Protein AF-0000000080313116 (afdb_homodimer)

Radius of gyration: 32.42 Å; Cα contacts (8 Å, |Δi|>4): 427; chains: 2; bounding box: 42×108×64 Å

Foldseek 3Di:
DFDFFDLPDDLVVVVVFLVLLLVVQCVDPLRVVVNVLSVCLVVLSVVLVVLVVVLVVLQVVLVVLQVVLLVLLLVLLVVLLVLCVVPDPCPDPVNCLQDVDPSVVRSPDDLVVSLVSLVVVLPDDPDPSCVVSNVSNVVSSVSNVVSVVSNVVSVVSVVVSSVSSRVSSVVVRVSLVVSLVVVCVSCVVVVHDPCVSVSSGDDDPPDPPVVPPPPPDPDPDD/DFDFFDLPDDLVVVVVFLVLLLVVQCVDPLRVVVNVLSVCLVVLSVVLVVLVVVLVVLQVVLVVLQVVLLVLLLVLLVVLLVQCVVPDPCPDPVNCLQDVDPSVVRSPDDLVVSLVSLVVVLVDDPDPSCVVSNVSNVVSSVSNVVSVVSNVVSVVSVVVSSVSSRVSSVVVRVSLVVSLVVVCVSCVVVVHDPCVSVSSGDDDPPDPPVVPPPPPDPDPDD

Sequence (444 aa):
MPRKLRAQETLDTIEDEILFTRAALEADPDAADLLPMTDSWLALVDATRATDRTARIAGTSASALRIVANGRLDDACTRFGRTLAIDTPTTSPRWRRFFGSAISSWIEQRLVAQVAAVRAWLAITDEPVLEAHRAPLAQWSEAAQVALDRTAASAQTRGAAQIARESLAEDLTRERDGVYAALLQRAGERSLARDWAARFFRVERRRGDPDAEPEGPPSPASMPRKLRAQETLDTIEDEILFTRAALEADPDAADLLPMTDSWLALVDATRATDRTARIAGTSASALRIVANGRLDDACTRFGRTLAIDTPTTSPRWRRFFGSAISSWIEQRLVAQVAAVRAWLAITDEPVLEAHRAPLAQWSEAAQVALDRTAASAQTRGAAQIARESLAEDLTRERDGVYAALLQRAGERSLARDWAARFFRVERRRGDPDAEPEGPPSPAS

Nearest PDB structures (foldseek):
  5nnv-assembly2_B  TM=3.414E-01  e=4.365E-01  Bacillus subtilis subsp. subtilis str. 168
  8i4v-assembly1_A  TM=2.903E-01  e=1.844E+00  Saccharomyces cerevisiae S288C
  7sqc-assembly1_1W  TM=3.656E-01  e=8.204E+00  Chlamydomonas reinhardtii
  2b5u-assembly2_C  TM=3.624E-01  e=1.650E+00  Escherichia coli
  8i4v-assembly1_A  TM=2.902E-01  e=1.489E+00  Saccharomyces cerevisiae S288C

Structure (mmCIF, N/CA/C/O backbone):
data_AF-0000000080313116-model_v1
#
loop_
_entity.id
_entity.type
_entity.pdbx_description
1 polymer 'Uncharacterized protein'
#
loop_
_atom_site.group_PDB
_atom_site.id
_atom_site.type_symbol
_atom_site.label_atom_id
_atom_site.label_alt_id
_atom_site.label_comp_id
_atom_site.label_asym_id
_atom_site.label_entity_id
_atom_site.label_seq_id
_atom_site.pdbx_PDB_ins_code
_atom_site.Cartn_x
_atom_site.Cartn_y
_atom_site.Cartn_z
_atom_site.occupancy
_atom_site.B_iso_or_equiv
_atom_site.auth_seq_id
_atom_site.auth_comp_id
_atom_site.auth_asym_id
_atom_site.auth_atom_id
_atom_site.pdbx_PDB_model_num
ATOM 1 N N . MET A 1 1 ? 2.336 11.797 24.891 1 87.62 1 MET A N 1
ATOM 2 C CA . MET A 1 1 ? 3.238 10.984 24.078 1 87.62 1 MET A CA 1
ATOM 3 C C . MET A 1 1 ? 2.578 10.586 22.766 1 87.62 1 MET A C 1
ATOM 5 O O . MET A 1 1 ? 1.364 10.383 22.703 1 87.62 1 MET A O 1
ATOM 9 N N . PRO A 1 2 ? 3.467 10.523 21.75 1 92.62 2 PRO A N 1
ATOM 10 C CA . PRO A 1 2 ? 2.891 10.102 20.469 1 92.62 2 PRO A CA 1
ATOM 11 C C . PRO A 1 2 ? 2.439 8.648 20.469 1 92.62 2 PRO A C 1
ATOM 13 O O . PRO A 1 2 ? 2.959 7.836 21.25 1 92.62 2 PRO A O 1
ATOM 16 N N . ARG A 1 3 ? 1.577 8.352 19.641 1 92.88 3 ARG A N 1
ATOM 17 C CA . ARG A 1 3 ? 1.118 6.973 19.547 1 92.88 3 ARG A CA 1
ATOM 18 C C . ARG A 1 3 ? 2.217 6.07 19 1 92.88 3 ARG A C 1
ATOM 20 O O . ARG A 1 3 ? 2.986 6.477 18.125 1 92.88 3 ARG A O 1
ATOM 27 N N . LYS A 1 4 ? 2.186 4.902 19.469 1 95.12 4 LYS A N 1
ATOM 28 C CA . LYS A 1 4 ? 3.15 3.914 19 1 95.12 4 LYS A CA 1
ATOM 29 C C . LYS A 1 4 ? 2.752 3.369 17.625 1 95.12 4 LYS A C 1
ATOM 31 O O . LYS A 1 4 ? 1.572 3.117 17.375 1 95.12 4 LYS A O 1
ATOM 36 N N . LEU A 1 5 ? 3.777 3.217 16.844 1 97.06 5 LEU A N 1
ATOM 37 C CA . LEU A 1 5 ? 3.543 2.586 15.547 1 97.06 5 LEU A CA 1
ATOM 38 C C . LEU A 1 5 ? 3.543 1.067 15.672 1 97.06 5 LEU A C 1
ATOM 40 O O . LEU A 1 5 ? 4.258 0.509 16.5 1 97.06 5 LEU A O 1
ATOM 44 N N . ARG A 1 6 ? 2.725 0.453 14.922 1 96.38 6 ARG A N 1
ATOM 45 C CA . ARG A 1 6 ? 2.613 -1.001 14.953 1 96.38 6 ARG A CA 1
ATOM 46 C C . ARG A 1 6 ? 2.992 -1.612 13.609 1 96.38 6 ARG A C 1
ATOM 48 O O . ARG A 1 6 ? 2.676 -1.054 12.555 1 96.38 6 ARG A O 1
ATOM 55 N N . ALA A 1 7 ? 3.475 -2.828 13.703 1 96.5 7 ALA A N 1
ATOM 56 C CA . ALA A 1 7 ? 3.967 -3.521 12.516 1 96.5 7 ALA A CA 1
ATOM 57 C C . ALA A 1 7 ? 2.82 -3.883 11.578 1 96.5 7 ALA A C 1
ATOM 59 O O . ALA A 1 7 ? 3.031 -4.09 10.375 1 96.5 7 ALA A O 1
ATOM 60 N N . GLN A 1 8 ? 1.633 -3.98 12.047 1 94.5 8 GLN A N 1
ATOM 61 C CA . GLN A 1 8 ? 0.48 -4.418 11.266 1 94.5 8 GLN A CA 1
ATOM 62 C C . GLN A 1 8 ? -0.12 -3.258 10.477 1 94.5 8 GLN A C 1
ATOM 64 O O . GLN A 1 8 ? -0.943 -3.469 9.586 1 94.5 8 GLN A O 1
ATOM 69 N N . GLU A 1 9 ? 0.264 -2.092 10.859 1 94.31 9 GLU A N 1
ATOM 70 C CA . GLU A 1 9 ? -0.215 -0.949 10.094 1 94.31 9 GLU A CA 1
ATOM 71 C C . GLU A 1 9 ? 0.359 -0.957 8.68 1 94.31 9 GLU A C 1
ATOM 73 O O . GLU A 1 9 ? 1.438 -1.506 8.445 1 94.31 9 GLU A O 1
ATOM 78 N N . THR A 1 10 ? -0.436 -0.376 7.789 1 94.94 10 THR A N 1
ATOM 79 C CA . THR A 1 10 ? 0.112 -0.282 6.441 1 94.94 10 THR A CA 1
ATOM 80 C C . THR A 1 10 ? 1.322 0.648 6.414 1 94.94 10 THR A C 1
ATOM 82 O O . THR A 1 10 ? 1.41 1.585 7.211 1 94.94 10 THR A O 1
ATOM 85 N N . LEU A 1 11 ? 2.164 0.406 5.508 1 96.88 11 LEU A N 1
ATOM 86 C CA . LEU A 1 11 ? 3.342 1.26 5.391 1 96.88 11 LEU A CA 1
ATOM 87 C C . LEU A 1 11 ? 2.949 2.678 4.992 1 96.88 11 LEU A C 1
ATOM 89 O O . LEU A 1 11 ? 3.629 3.641 5.352 1 96.88 11 LEU A O 1
ATOM 93 N N . ASP A 1 12 ? 1.826 2.832 4.312 1 95.38 12 ASP A N 1
ATOM 94 C CA . ASP A 1 12 ? 1.305 4.152 3.979 1 95.38 12 ASP A CA 1
ATOM 95 C C . ASP A 1 12 ? 0.901 4.918 5.238 1 95.38 12 ASP A C 1
ATOM 97 O O . ASP A 1 12 ? 1.179 6.113 5.359 1 95.38 12 ASP A O 1
ATOM 101 N N . THR A 1 13 ? 0.307 4.191 6.148 1 95.06 13 THR A N 1
ATOM 102 C CA . THR A 1 13 ? -0.097 4.805 7.41 1 95.06 13 THR A CA 1
ATOM 103 C C . THR A 1 13 ? 1.123 5.27 8.203 1 95.06 13 THR A C 1
ATOM 105 O O . THR A 1 13 ? 1.138 6.379 8.734 1 95.06 13 THR A O 1
ATOM 108 N N . ILE A 1 14 ? 2.072 4.465 8.211 1 97.75 14 ILE A N 1
ATOM 109 C CA . ILE A 1 14 ? 3.299 4.793 8.93 1 97.75 14 ILE A CA 1
ATOM 110 C C . ILE A 1 14 ? 3.979 5.992 8.273 1 97.75 14 ILE A C 1
ATOM 112 O O . ILE A 1 14 ? 4.414 6.918 8.961 1 97.75 14 ILE A O 1
ATOM 116 N N . GLU A 1 15 ? 4.012 5.98 6.992 1 97.88 15 GLU A N 1
ATOM 117 C CA . GLU A 1 15 ? 4.613 7.082 6.25 1 97.88 15 GLU A CA 1
ATOM 118 C C . GLU A 1 15 ? 3.879 8.391 6.512 1 97.88 15 GLU A C 1
ATOM 120 O O . GLU A 1 15 ? 4.508 9.438 6.711 1 97.88 15 GLU A O 1
ATOM 125 N N . ASP A 1 16 ? 2.607 8.336 6.559 1 96.94 16 ASP A N 1
ATOM 126 C CA . ASP A 1 16 ? 1.808 9.523 6.832 1 96.94 16 ASP A CA 1
ATOM 127 C C . ASP A 1 16 ? 2.123 10.094 8.211 1 96.94 16 ASP A C 1
ATOM 129 O O . ASP A 1 16 ? 2.18 11.312 8.391 1 96.94 16 ASP A O 1
ATOM 133 N N . GLU A 1 17 ? 2.322 9.211 9.133 1 97.31 17 GLU A N 1
ATOM 134 C CA . GLU A 1 17 ? 2.635 9.641 10.5 1 97.31 17 GLU A CA 1
ATOM 135 C C . GLU A 1 17 ? 3.945 10.422 10.547 1 97.31 17 GLU A C 1
ATOM 137 O O . GLU A 1 17 ? 4.02 11.484 11.156 1 97.31 17 GLU A O 1
ATOM 142 N N . ILE A 1 18 ? 4.871 9.898 9.883 1 98.19 18 ILE A N 1
ATOM 143 C CA . ILE A 1 18 ? 6.188 10.523 10.016 1 98.19 18 ILE A CA 1
ATOM 144 C C . ILE A 1 18 ? 6.254 11.766 9.133 1 98.19 18 ILE A C 1
ATOM 146 O O . ILE A 1 18 ? 6.914 12.75 9.484 1 98.19 18 ILE A O 1
ATOM 150 N N . LEU A 1 19 ? 5.547 11.75 7.992 1 98.06 19 LEU A N 1
ATOM 151 C CA . LEU A 1 19 ? 5.484 12.922 7.133 1 98.06 19 LEU A CA 1
ATOM 152 C C . LEU A 1 19 ? 4.77 14.07 7.836 1 98.06 19 LEU A C 1
ATOM 154 O O . LEU A 1 19 ? 5.148 15.234 7.68 1 98.06 19 LEU A O 1
ATOM 158 N N . PHE A 1 20 ? 3.758 13.695 8.57 1 98.38 20 PHE A N 1
ATOM 159 C CA . PHE A 1 20 ? 3.059 14.703 9.352 1 98.38 20 PHE A CA 1
ATOM 160 C C . PHE A 1 20 ? 4.02 15.406 10.305 1 98.38 20 PHE A C 1
ATOM 162 O O . P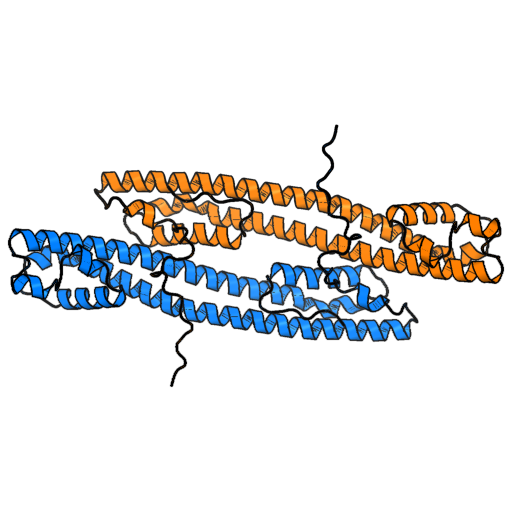HE A 1 20 ? 4.086 16.641 10.336 1 98.38 20 PHE A O 1
ATOM 169 N N . THR A 1 21 ? 4.723 14.617 11.039 1 98.75 21 THR A N 1
ATOM 170 C CA . THR A 1 21 ? 5.656 15.172 12.008 1 98.75 21 THR A CA 1
ATOM 171 C C . THR A 1 21 ? 6.691 16.062 11.32 1 98.75 21 THR A C 1
ATOM 173 O O . THR A 1 21 ? 6.953 17.172 11.773 1 98.75 21 THR A O 1
ATOM 176 N N . ARG A 1 22 ? 7.223 15.602 10.266 1 98.56 22 ARG A N 1
ATOM 177 C CA . ARG A 1 22 ? 8.234 16.359 9.539 1 98.56 22 ARG A CA 1
ATOM 178 C C . ARG A 1 22 ? 7.68 17.688 9.047 1 98.56 22 ARG A C 1
ATOM 180 O O . ARG A 1 22 ? 8.312 18.734 9.211 1 98.56 22 ARG A O 1
ATOM 187 N N . ALA A 1 23 ? 6.52 17.625 8.492 1 98.06 23 ALA A N 1
ATOM 188 C CA . ALA A 1 23 ? 5.883 18.828 7.969 1 98.06 23 ALA A CA 1
ATOM 189 C C . ALA A 1 23 ? 5.586 19.812 9.094 1 98.06 23 ALA A C 1
ATOM 191 O O . ALA A 1 23 ? 5.758 21.031 8.922 1 98.06 23 ALA A O 1
ATOM 192 N N . ALA A 1 24 ? 5.156 19.281 10.195 1 98.56 24 ALA A N 1
ATOM 193 C CA . ALA A 1 24 ? 4.852 20.141 11.344 1 98.56 24 ALA A CA 1
ATOM 194 C C . ALA A 1 24 ? 6.113 20.812 11.867 1 98.56 24 ALA A C 1
ATOM 196 O O . ALA A 1 24 ? 6.094 22.016 12.188 1 98.56 24 ALA A O 1
ATOM 197 N N . LEU A 1 25 ? 7.141 20.062 11.922 1 98.69 25 LEU A N 1
ATOM 198 C CA . LEU A 1 25 ? 8.406 20.625 12.367 1 98.69 25 LEU A CA 1
ATOM 199 C C . LEU A 1 25 ? 8.867 21.75 11.438 1 98.69 25 LEU A C 1
ATOM 201 O O . LEU A 1 25 ? 9.32 22.797 11.891 1 98.69 25 LEU A O 1
ATOM 205 N N . GLU A 1 26 ? 8.703 21.562 10.219 1 97.5 26 GLU A N 1
ATOM 206 C CA . GLU A 1 26 ? 9.109 22.547 9.219 1 97.5 26 GLU A CA 1
ATOM 207 C C . GLU A 1 26 ? 8.281 23.812 9.32 1 97.5 26 GLU A C 1
ATOM 209 O O . GLU A 1 26 ? 8.781 24.906 9.07 1 97.5 26 GLU A O 1
ATOM 214 N N . ALA A 1 27 ? 7.07 23.656 9.734 1 97 27 ALA A N 1
ATOM 215 C CA . ALA A 1 27 ? 6.098 24.75 9.711 1 97 27 ALA A CA 1
ATOM 216 C C . ALA A 1 27 ? 6.285 25.672 10.914 1 97 27 ALA A C 1
ATOM 218 O O . ALA A 1 27 ? 5.832 26.812 10.898 1 97 27 ALA A O 1
ATOM 219 N N . ASP A 1 28 ? 6.852 25.125 11.969 1 97.81 28 ASP A N 1
ATOM 220 C CA . ASP A 1 28 ? 6.98 25.906 13.195 1 97.81 28 ASP A CA 1
ATOM 221 C C . ASP A 1 28 ? 8.422 26.359 13.414 1 97.81 28 ASP A C 1
ATOM 223 O O . ASP A 1 28 ? 9.305 25.531 13.688 1 97.81 28 ASP A O 1
ATOM 227 N N . PRO A 1 29 ? 8.656 27.625 13.344 1 96.5 29 PRO A N 1
ATOM 228 C CA . PRO A 1 29 ? 10.023 28.125 13.484 1 96.5 29 PRO A CA 1
ATOM 229 C C . PRO A 1 29 ? 10.672 27.719 14.812 1 96.5 29 PRO A C 1
ATOM 231 O O . PRO A 1 29 ? 11.898 27.641 14.906 1 96.5 29 PRO A O 1
ATOM 234 N N . ASP A 1 30 ? 9.914 27.469 15.82 1 97.12 30 ASP A N 1
ATOM 235 C CA . ASP A 1 30 ? 10.461 27.078 17.109 1 97.12 30 ASP A CA 1
ATOM 236 C C . ASP A 1 30 ? 10.906 25.625 17.109 1 97.12 30 ASP A C 1
ATOM 238 O O . ASP A 1 30 ? 11.578 25.156 18.031 1 97.12 30 ASP A O 1
ATOM 242 N N . ALA A 1 31 ? 10.555 24.906 16.016 1 98.19 31 ALA A N 1
ATOM 243 C CA . ALA A 1 31 ? 10.859 23.484 16 1 98.19 31 ALA A CA 1
ATOM 244 C C . ALA A 1 31 ? 11.656 23.094 14.766 1 98.19 31 ALA A C 1
ATOM 246 O O . ALA A 1 31 ? 12.148 21.969 14.656 1 98.19 31 ALA A O 1
ATOM 247 N N . ALA A 1 32 ? 11.867 23.984 13.828 1 97.38 32 ALA A N 1
ATOM 248 C CA . ALA A 1 32 ? 12.438 23.688 12.516 1 97.38 32 ALA A CA 1
ATOM 249 C C . ALA A 1 32 ? 13.844 23.125 12.641 1 97.38 32 ALA A C 1
ATOM 251 O O . ALA A 1 32 ? 14.266 22.297 11.82 1 97.38 32 ALA A O 1
ATOM 252 N N . ASP A 1 33 ? 14.555 23.547 13.672 1 97.44 33 ASP A N 1
ATOM 253 C CA . ASP A 1 33 ? 15.938 23.109 13.844 1 97.44 33 ASP A CA 1
ATOM 254 C C . ASP A 1 33 ? 15.992 21.656 14.305 1 97.44 33 ASP A C 1
ATOM 256 O O . ASP A 1 33 ? 17.062 21.047 14.328 1 97.44 33 ASP A O 1
ATOM 260 N N . LEU A 1 34 ? 14.867 21 14.625 1 98.31 34 LEU A N 1
ATOM 261 C CA . LEU A 1 34 ? 14.812 19.594 15.047 1 98.31 34 LEU A CA 1
ATOM 262 C C . LEU A 1 34 ? 14.547 18.688 13.859 1 98.31 34 LEU A C 1
ATOM 264 O O . LEU A 1 34 ? 14.578 17.453 14 1 98.31 34 LEU A O 1
ATOM 268 N N . LEU A 1 35 ? 14.328 19.219 12.703 1 98.31 35 LEU A N 1
ATOM 269 C CA . LEU A 1 35 ? 13.969 18.484 11.5 1 98.31 35 LEU A CA 1
ATOM 270 C C . LEU A 1 35 ? 15.023 17.422 11.18 1 98.31 35 LEU A C 1
ATOM 272 O O . LEU A 1 35 ? 14.688 16.297 10.797 1 98.31 35 LEU A O 1
ATOM 276 N N . PRO A 1 36 ? 16.328 17.688 11.398 1 98.31 36 PRO A N 1
ATOM 277 C CA . PRO A 1 36 ? 17.344 16.688 11.055 1 98.31 36 PRO A CA 1
ATOM 278 C C . PRO A 1 36 ? 17.219 15.398 11.852 1 98.31 36 PRO A C 1
ATOM 280 O O . PRO A 1 36 ? 17.719 14.352 11.438 1 98.31 36 PRO A O 1
ATOM 283 N N . MET A 1 37 ? 16.516 15.438 12.984 1 98.31 37 MET A N 1
ATOM 284 C CA . MET A 1 37 ? 16.297 14.234 13.781 1 98.31 37 MET A CA 1
ATOM 285 C C . MET A 1 37 ? 15.445 13.227 13.016 1 98.31 37 MET A C 1
ATOM 287 O O . MET A 1 37 ? 15.367 12.055 13.406 1 98.31 37 MET A O 1
ATOM 291 N N . THR A 1 38 ? 14.836 13.648 11.93 1 98.5 38 THR A N 1
ATOM 292 C CA . THR A 1 38 ? 13.898 12.797 11.203 1 98.5 38 THR A CA 1
ATOM 293 C C . THR A 1 38 ? 14.461 12.398 9.844 1 98.5 38 THR A C 1
ATOM 295 O O . THR A 1 38 ? 13.773 11.766 9.039 1 98.5 38 THR A O 1
ATOM 298 N N . ASP A 1 39 ? 15.641 12.68 9.5 1 97.25 39 ASP A N 1
ATOM 299 C CA . ASP A 1 39 ? 16.203 12.602 8.156 1 97.25 39 ASP A CA 1
ATOM 300 C C . ASP A 1 39 ? 16.219 11.156 7.652 1 97.25 39 ASP A C 1
ATOM 302 O O . ASP A 1 39 ? 16.062 10.906 6.457 1 97.25 39 ASP A O 1
ATOM 306 N N . SER A 1 40 ? 16.344 10.203 8.57 1 97.31 40 SER A N 1
ATOM 307 C CA . SER A 1 40 ? 16.5 8.812 8.164 1 97.31 40 SER A CA 1
ATOM 308 C C . SER A 1 40 ? 15.141 8.133 8.008 1 97.31 40 SER A C 1
ATOM 310 O O . SER A 1 40 ? 15.055 7.035 7.457 1 97.31 40 SER A O 1
ATOM 312 N N . TRP A 1 41 ? 14.086 8.781 8.414 1 98.5 41 TRP A N 1
ATOM 313 C CA . TRP A 1 41 ? 12.805 8.117 8.602 1 98.5 41 TRP A CA 1
ATOM 314 C C . TRP A 1 41 ? 12.25 7.617 7.27 1 98.5 41 TRP A C 1
ATOM 316 O O . TRP A 1 41 ? 11.859 6.453 7.148 1 98.5 41 TRP A O 1
ATOM 326 N N . LEU A 1 42 ? 12.297 8.492 6.289 1 97.75 42 LEU A N 1
ATOM 327 C CA . LEU A 1 42 ? 11.695 8.133 5.008 1 97.75 42 LEU A CA 1
ATOM 328 C C . LEU A 1 42 ? 12.477 7.016 4.332 1 97.75 42 LEU A C 1
ATOM 330 O O . LEU A 1 42 ? 11.883 6.121 3.717 1 97.75 42 LEU A O 1
ATOM 334 N N . ALA A 1 43 ? 13.742 7.051 4.496 1 97.81 43 ALA A N 1
ATOM 335 C CA . ALA A 1 43 ? 14.57 6 3.912 1 97.81 43 ALA A CA 1
ATOM 336 C C . ALA A 1 43 ? 14.266 4.645 4.543 1 97.81 43 ALA A C 1
ATOM 338 O O . ALA A 1 43 ? 14.273 3.619 3.861 1 97.81 43 ALA A O 1
ATOM 339 N N . LEU A 1 44 ? 14.031 4.629 5.812 1 98.25 44 LEU A N 1
ATOM 340 C CA . LEU A 1 44 ? 13.688 3.396 6.512 1 98.25 44 LEU A CA 1
ATOM 341 C C . LEU A 1 44 ? 12.375 2.82 5.984 1 98.25 44 LEU A C 1
ATOM 343 O O . LEU A 1 44 ? 12.273 1.613 5.75 1 98.25 44 LEU A O 1
ATOM 347 N N . VAL A 1 45 ? 11.406 3.646 5.734 1 98.38 45 VAL A N 1
ATOM 348 C CA . VAL A 1 45 ? 10.109 3.213 5.223 1 98.38 45 VAL A CA 1
ATOM 349 C C . VAL A 1 45 ? 10.266 2.664 3.807 1 98.38 45 VAL A C 1
ATOM 351 O O . VAL A 1 45 ? 9.734 1.604 3.48 1 98.38 45 VAL A O 1
ATOM 354 N N . ASP A 1 46 ? 11.047 3.361 3.023 1 97.81 46 ASP A N 1
ATOM 355 C CA . ASP A 1 46 ? 11.234 2.947 1.638 1 97.81 46 ASP A CA 1
ATOM 356 C C . ASP A 1 46 ? 11.961 1.604 1.563 1 97.81 46 ASP A C 1
ATOM 358 O O . ASP A 1 46 ? 11.617 0.754 0.738 1 97.81 46 ASP A O 1
ATOM 362 N N . ALA A 1 47 ? 12.914 1.439 2.424 1 98.12 47 ALA A N 1
ATOM 363 C CA . ALA A 1 47 ? 13.633 0.167 2.459 1 98.12 47 ALA A CA 1
ATOM 364 C C . ALA A 1 47 ? 12.695 -0.977 2.844 1 98.12 47 ALA A C 1
ATOM 366 O O . ALA A 1 47 ? 12.75 -2.057 2.25 1 98.12 47 ALA A O 1
ATOM 367 N N . THR A 1 48 ? 11.914 -0.738 3.781 1 98.5 48 THR A N 1
ATOM 368 C CA . THR A 1 48 ? 10.953 -1.754 4.207 1 98.5 48 THR A CA 1
ATOM 369 C C . THR A 1 48 ? 9.945 -2.039 3.104 1 98.5 48 THR A C 1
ATOM 371 O O . THR A 1 48 ? 9.578 -3.193 2.875 1 98.5 48 THR A O 1
ATOM 374 N N . ARG A 1 49 ? 9.531 -0.989 2.426 1 97.5 49 ARG A N 1
ATOM 375 C CA . ARG A 1 49 ? 8.609 -1.143 1.301 1 97.5 49 ARG A CA 1
ATOM 376 C C . ARG A 1 49 ? 9.219 -2.023 0.215 1 97.5 49 ARG A C 1
ATOM 378 O O . ARG A 1 49 ? 8.539 -2.879 -0.352 1 97.5 49 ARG A O 1
ATOM 385 N N . ALA A 1 50 ? 10.414 -1.798 -0.007 1 97.12 50 ALA A N 1
ATOM 386 C CA . ALA A 1 50 ? 11.109 -2.605 -1.009 1 97.12 50 ALA A CA 1
ATOM 387 C C . ALA A 1 50 ? 11.156 -4.07 -0.589 1 97.12 50 ALA A C 1
ATOM 389 O O . ALA A 1 50 ? 10.922 -4.965 -1.406 1 97.12 50 ALA A O 1
ATOM 390 N N . THR A 1 51 ? 11.422 -4.289 0.626 1 97.88 51 THR A N 1
ATOM 391 C CA . THR A 1 51 ? 11.484 -5.648 1.151 1 97.88 51 THR A CA 1
ATOM 392 C C . THR A 1 51 ? 10.117 -6.32 1.085 1 97.88 51 THR A C 1
ATOM 394 O O . THR A 1 51 ? 10.008 -7.484 0.694 1 97.88 51 THR A O 1
ATOM 397 N N . ASP A 1 52 ? 9.148 -5.613 1.405 1 97 52 ASP A N 1
ATOM 398 C CA . ASP A 1 52 ? 7.777 -6.109 1.343 1 97 52 ASP A CA 1
ATOM 399 C C . ASP A 1 52 ? 7.391 -6.477 -0.087 1 97 52 ASP A C 1
ATOM 401 O O . ASP A 1 52 ? 6.809 -7.535 -0.324 1 97 52 ASP A O 1
ATOM 405 N N . ARG A 1 53 ? 7.695 -5.566 -0.95 1 96.81 53 ARG A N 1
ATOM 406 C CA . ARG A 1 53 ? 7.359 -5.805 -2.35 1 96.81 53 ARG A CA 1
ATOM 407 C C . ARG A 1 53 ? 8.086 -7.031 -2.889 1 96.81 53 ARG A C 1
ATOM 409 O O . ARG A 1 53 ? 7.496 -7.848 -3.596 1 96.81 53 ARG A O 1
ATOM 416 N N . THR A 1 54 ? 9.305 -7.199 -2.475 1 96.94 54 THR A N 1
ATOM 417 C CA . THR A 1 54 ? 10.078 -8.359 -2.889 1 96.94 54 THR A CA 1
ATOM 418 C C . THR A 1 54 ? 9.438 -9.648 -2.383 1 96.94 54 THR A C 1
ATOM 420 O O . THR A 1 54 ? 9.344 -10.633 -3.121 1 96.94 54 THR A O 1
ATOM 423 N N . ALA A 1 55 ? 9.055 -9.602 -1.203 1 97.69 55 ALA A N 1
ATOM 424 C CA . ALA A 1 55 ? 8.422 -10.773 -0.613 1 97.69 55 ALA A CA 1
ATOM 425 C C . ALA A 1 55 ? 7.121 -11.109 -1.336 1 97.69 55 ALA A C 1
ATOM 427 O O . ALA A 1 55 ? 6.848 -12.281 -1.619 1 97.69 55 ALA A O 1
ATOM 428 N N . ARG A 1 56 ? 6.363 -10.117 -1.635 1 96 56 ARG A N 1
ATOM 429 C CA . ARG A 1 56 ? 5.098 -10.336 -2.334 1 96 56 ARG A CA 1
ATOM 430 C C . ARG A 1 56 ? 5.336 -10.891 -3.732 1 96 56 ARG A C 1
ATOM 432 O O . ARG A 1 56 ? 4.668 -11.836 -4.152 1 96 56 ARG A O 1
ATOM 439 N N . ILE A 1 57 ? 6.301 -10.32 -4.375 1 96.88 57 ILE A N 1
ATOM 440 C CA . ILE A 1 57 ? 6.633 -10.766 -5.723 1 96.88 57 ILE A CA 1
ATOM 441 C C . ILE A 1 57 ? 7.062 -12.234 -5.691 1 96.88 57 ILE A C 1
ATOM 443 O O . ILE A 1 57 ? 6.605 -13.039 -6.508 1 96.88 57 ILE A O 1
ATOM 447 N N . ALA A 1 58 ? 7.863 -12.57 -4.734 1 97.38 58 ALA A N 1
ATOM 448 C CA . ALA A 1 58 ? 8.328 -13.945 -4.598 1 97.38 58 ALA A CA 1
ATOM 449 C C . ALA A 1 58 ? 7.164 -14.898 -4.348 1 97.38 58 ALA A C 1
ATOM 451 O O . ALA A 1 58 ? 7.082 -15.961 -4.965 1 97.38 58 ALA A O 1
ATOM 452 N N . GLY A 1 59 ? 6.32 -14.469 -3.477 1 96.94 59 GLY A N 1
ATOM 453 C CA . GLY A 1 59 ? 5.168 -15.297 -3.166 1 96.94 59 GLY A CA 1
ATOM 454 C C . GLY A 1 59 ? 4.227 -15.477 -4.34 1 96.94 59 GLY A C 1
ATOM 455 O O . GLY A 1 59 ? 3.795 -16.594 -4.633 1 96.94 59 GLY A O 1
ATOM 456 N N . THR A 1 60 ? 3.939 -14.414 -5.004 1 96.94 60 THR A N 1
ATOM 457 C CA . THR A 1 60 ? 3.021 -14.438 -6.137 1 96.94 60 THR A CA 1
ATOM 458 C C . THR A 1 60 ? 3.605 -15.258 -7.285 1 96.94 60 THR A C 1
ATOM 460 O O . THR A 1 60 ? 2.902 -16.062 -7.898 1 96.94 60 THR A O 1
ATOM 463 N N . SER A 1 61 ? 4.859 -15.086 -7.508 1 97.19 61 SER A N 1
ATOM 464 C CA . SER A 1 61 ? 5.531 -15.844 -8.555 1 97.19 61 SER A CA 1
ATOM 465 C C . SER A 1 61 ?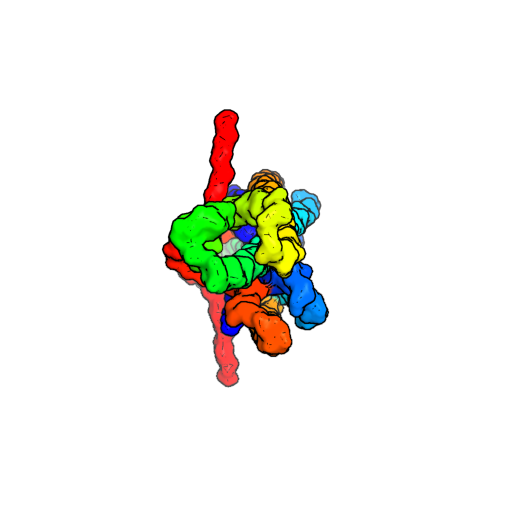 5.527 -17.344 -8.25 1 97.19 61 SER A C 1
ATOM 467 O O . SER A 1 61 ? 5.242 -18.156 -9.125 1 97.19 61 SER A O 1
ATOM 469 N N . ALA A 1 62 ? 5.809 -17.672 -7.07 1 97.38 62 ALA A N 1
ATOM 470 C CA . ALA A 1 62 ? 5.809 -19.078 -6.664 1 97.38 62 ALA A CA 1
ATOM 471 C C . ALA A 1 62 ? 4.426 -19.703 -6.836 1 97.38 62 ALA A C 1
ATOM 473 O O . ALA A 1 62 ? 4.301 -20.828 -7.32 1 97.38 62 ALA A O 1
ATOM 474 N N . SER A 1 63 ? 3.477 -18.953 -6.457 1 96.69 63 SER A N 1
ATOM 475 C CA . SER A 1 63 ? 2.102 -19.422 -6.57 1 96.69 63 SER A CA 1
ATOM 476 C C . SER A 1 63 ? 1.72 -19.656 -8.023 1 96.69 63 SER A C 1
ATOM 478 O O . SER A 1 63 ? 1.134 -20.703 -8.359 1 96.69 63 SER A O 1
ATOM 480 N N . ALA A 1 64 ? 2.074 -18.734 -8.844 1 97.81 64 ALA A N 1
ATOM 481 C CA . ALA A 1 64 ? 1.776 -18.875 -10.266 1 97.81 64 ALA A CA 1
ATOM 482 C C . ALA A 1 64 ? 2.459 -20.094 -10.852 1 97.81 64 ALA A C 1
ATOM 484 O O . ALA A 1 64 ? 1.822 -20.906 -11.547 1 97.81 64 ALA A O 1
ATOM 485 N N . LEU A 1 65 ? 3.727 -20.297 -10.523 1 97.69 65 LEU A N 1
ATOM 486 C CA . LEU A 1 65 ? 4.484 -21.438 -11.016 1 97.69 65 LEU A CA 1
ATOM 487 C C . LEU A 1 65 ? 3.848 -22.75 -10.555 1 97.69 65 LEU A C 1
ATOM 489 O O . LEU A 1 65 ? 3.736 -23.703 -11.336 1 97.69 65 LEU A O 1
ATOM 493 N N . ARG A 1 66 ? 3.471 -22.734 -9.375 1 97.69 66 ARG A N 1
ATOM 494 C CA . ARG A 1 66 ? 2.871 -23.922 -8.797 1 97.69 66 ARG A CA 1
ATOM 495 C C . ARG A 1 66 ? 1.578 -24.297 -9.523 1 97.69 66 ARG A C 1
ATOM 497 O O . ARG A 1 66 ? 1.362 -25.453 -9.867 1 97.69 66 ARG A O 1
ATOM 504 N N . ILE A 1 67 ? 0.766 -23.328 -9.742 1 96.88 67 ILE A N 1
ATOM 505 C CA . ILE A 1 67 ? -0.53 -23.562 -10.375 1 96.88 67 ILE A CA 1
ATOM 506 C C . ILE A 1 67 ? -0.327 -24.062 -11.797 1 96.88 67 ILE A C 1
ATOM 508 O O . ILE A 1 67 ? -0.939 -25.047 -12.211 1 96.88 67 ILE A O 1
ATOM 512 N N . VAL A 1 68 ? 0.544 -23.453 -12.5 1 97.5 68 VAL A N 1
ATOM 513 C CA . VAL A 1 68 ? 0.796 -23.828 -13.883 1 97.5 68 VAL A CA 1
ATOM 514 C C . VAL A 1 68 ? 1.415 -25.219 -13.938 1 97.5 68 VAL A C 1
ATOM 516 O O . VAL A 1 68 ? 0.938 -26.094 -14.664 1 97.5 68 VAL A O 1
ATOM 519 N N . ALA A 1 69 ? 2.43 -25.453 -13.133 1 98.06 69 ALA A N 1
ATOM 520 C CA . ALA A 1 69 ? 3.111 -26.75 -13.133 1 98.06 69 ALA A CA 1
ATOM 521 C C . ALA A 1 69 ? 2.162 -27.875 -12.719 1 98.06 69 ALA A C 1
ATOM 523 O O . ALA A 1 69 ? 2.18 -28.953 -13.297 1 98.06 69 ALA A O 1
ATOM 524 N N . ASN A 1 70 ? 1.393 -27.562 -11.758 1 97.94 70 ASN A N 1
ATOM 525 C CA . ASN A 1 70 ? 0.414 -28.547 -11.305 1 97.94 70 ASN A CA 1
ATOM 526 C C . ASN A 1 70 ? -0.577 -28.906 -12.406 1 97.94 70 ASN A C 1
ATOM 528 O O . ASN A 1 70 ? -0.822 -30.078 -12.664 1 97.94 70 ASN A O 1
ATOM 532 N N . GLY A 1 71 ? -1.091 -27.891 -13 1 97 71 GLY A N 1
ATOM 533 C CA . GLY A 1 71 ? -2.043 -28.125 -14.078 1 97 71 GLY A CA 1
ATOM 534 C C . GLY A 1 71 ? -1.456 -28.922 -15.227 1 97 71 GLY A C 1
ATOM 535 O O . GLY A 1 71 ? -2.088 -29.844 -15.742 1 97 71 GLY A O 1
ATOM 536 N N . ARG A 1 72 ? -0.314 -28.594 -15.586 1 97.69 72 ARG A N 1
ATOM 537 C CA . ARG A 1 72 ? 0.334 -29.266 -16.703 1 97.69 72 ARG A CA 1
ATOM 538 C C . ARG A 1 72 ? 0.725 -30.688 -16.344 1 97.69 72 ARG A C 1
ATOM 540 O O . ARG A 1 72 ? 0.646 -31.594 -17.188 1 97.69 72 ARG A O 1
ATOM 547 N N . LEU A 1 73 ? 1.15 -30.875 -15.109 1 98.38 73 LEU A N 1
ATOM 548 C CA . LEU A 1 73 ? 1.45 -32.219 -14.664 1 98.38 73 LEU A CA 1
ATOM 549 C C . LEU A 1 73 ? 0.19 -33.094 -14.648 1 98.38 73 LEU A C 1
ATOM 551 O O . LEU A 1 73 ? 0.213 -34.25 -15.094 1 98.38 73 LEU A O 1
ATOM 555 N N . ASP A 1 74 ? -0.875 -32.5 -14.203 1 97.81 74 ASP A N 1
ATOM 556 C CA . ASP A 1 74 ? -2.16 -33.188 -14.242 1 97.81 74 ASP A CA 1
ATOM 557 C C . ASP A 1 74 ? -2.516 -33.625 -15.672 1 97.81 74 ASP A C 1
ATOM 559 O O . ASP A 1 74 ? -2.924 -34.75 -15.906 1 97.81 74 ASP A O 1
ATOM 563 N N . ASP A 1 75 ? -2.34 -32.719 -16.594 1 96.88 75 ASP A N 1
ATOM 564 C CA . ASP A 1 75 ? -2.641 -32.969 -17.984 1 96.88 75 ASP A CA 1
ATOM 565 C C . ASP A 1 75 ? -1.793 -34.125 -18.516 1 96.88 75 ASP A C 1
ATOM 567 O O . ASP A 1 75 ? -2.305 -35.031 -19.188 1 96.88 75 ASP A O 1
ATOM 571 N N . ALA A 1 76 ? -0.527 -34.094 -18.203 1 97.56 76 ALA A N 1
ATOM 572 C CA . ALA A 1 76 ? 0.388 -35.156 -18.656 1 97.56 76 ALA A CA 1
ATOM 573 C C . ALA A 1 76 ? 0.001 -36.5 -18.078 1 97.56 76 ALA A C 1
ATOM 575 O O . ALA A 1 76 ? -0.039 -37.5 -18.797 1 97.56 76 ALA A O 1
ATOM 576 N N . CYS A 1 77 ? -0.291 -36.5 -16.859 1 98.06 77 CYS A N 1
ATOM 577 C CA . CYS A 1 77 ? -0.691 -37.75 -16.188 1 98.06 77 CYS A CA 1
ATOM 578 C C . CYS A 1 77 ? -1.994 -38.281 -16.766 1 98.06 77 CYS A C 1
ATOM 580 O O . CYS A 1 77 ? -2.137 -39.469 -16.969 1 98.06 77 CYS A O 1
ATOM 582 N N . THR A 1 78 ? -2.896 -37.406 -17.016 1 97.38 78 THR A N 1
ATOM 583 C CA . THR A 1 78 ? -4.184 -37.781 -17.578 1 97.38 78 THR A CA 1
ATOM 584 C C . THR A 1 78 ? -3.998 -38.406 -18.969 1 97.38 78 THR A C 1
ATOM 586 O O . THR A 1 78 ? -4.582 -39.469 -19.266 1 97.38 78 THR A O 1
ATOM 589 N N . ARG A 1 79 ? -3.178 -37.812 -19.766 1 96.56 79 ARG A N 1
ATOM 590 C CA . ARG A 1 79 ? -2.92 -38.344 -21.094 1 96.56 79 ARG A CA 1
ATOM 591 C C . ARG A 1 79 ? -2.27 -39.719 -21.031 1 96.56 79 ARG A C 1
ATOM 593 O O . ARG A 1 79 ? -2.668 -40.625 -21.75 1 96.56 79 ARG A O 1
ATOM 600 N N . PHE A 1 80 ? -1.343 -39.875 -20.109 1 97.62 80 PHE A N 1
ATOM 601 C CA . PHE A 1 80 ? -0.687 -41.156 -19.906 1 97.62 80 PHE A CA 1
ATOM 602 C C . PHE A 1 80 ? -1.69 -42.219 -19.469 1 97.62 80 PHE A C 1
ATOM 604 O O . PHE A 1 80 ? -1.767 -43.281 -20.047 1 97.62 80 PHE A O 1
ATOM 611 N N . GLY A 1 81 ? -2.422 -41.812 -18.531 1 97.06 81 GLY A N 1
ATOM 612 C CA . GLY A 1 81 ? -3.406 -42.75 -18 1 97.06 81 GLY A CA 1
ATOM 613 C C . GLY A 1 81 ? -4.43 -43.188 -19.031 1 97.06 81 GLY A C 1
ATOM 614 O O . GLY A 1 81 ? -4.797 -44.344 -19.094 1 97.06 81 GLY A O 1
ATOM 615 N N . ARG A 1 82 ? -4.867 -42.25 -19.812 1 96.25 82 ARG A N 1
ATOM 616 C CA . ARG A 1 82 ? -5.836 -42.594 -20.859 1 96.25 82 ARG A CA 1
ATOM 617 C C . ARG A 1 82 ? -5.246 -43.562 -21.875 1 96.25 82 ARG A C 1
ATOM 619 O O . ARG A 1 82 ? -5.926 -44.5 -22.312 1 96.25 82 ARG A O 1
ATOM 626 N N . THR A 1 83 ? -4.035 -43.344 -22.234 1 96.75 83 THR A N 1
ATOM 627 C CA . THR A 1 83 ? -3.369 -44.219 -23.172 1 96.75 83 THR A CA 1
ATOM 628 C C . THR A 1 83 ? -3.193 -45.625 -22.578 1 96.75 83 THR A C 1
ATOM 630 O O . THR A 1 83 ? -3.43 -46.625 -23.25 1 96.75 83 THR A O 1
ATOM 633 N N . LEU A 1 84 ? -2.787 -45.656 -21.328 1 96.44 84 LEU A N 1
ATOM 634 C CA . LEU A 1 84 ? -2.582 -46.938 -20.641 1 96.44 84 LEU A CA 1
ATOM 635 C C . LEU A 1 84 ? -3.889 -47.719 -20.531 1 96.44 84 LEU A C 1
ATOM 637 O O . LEU A 1 84 ? -3.896 -48.938 -20.656 1 96.44 84 LEU A O 1
ATOM 641 N N . ALA A 1 85 ? -4.93 -46.969 -20.438 1 95 85 ALA A N 1
ATOM 642 C CA . ALA A 1 85 ? -6.234 -47.594 -20.188 1 95 85 ALA A CA 1
ATOM 643 C C . ALA A 1 85 ? -6.789 -48.25 -21.438 1 95 85 ALA A C 1
ATOM 645 O O . ALA A 1 85 ? -7.711 -49.062 -21.375 1 95 85 ALA A O 1
ATOM 646 N N . ILE A 1 86 ? -6.289 -47.844 -22.531 1 94.06 86 ILE A N 1
ATOM 647 C CA . ILE A 1 86 ? -6.777 -48.406 -23.797 1 94.06 86 ILE A CA 1
ATOM 648 C C . ILE A 1 86 ? -6.629 -49.938 -23.766 1 94.06 86 ILE A C 1
ATOM 650 O O . ILE A 1 86 ? -7.562 -50.656 -24.109 1 94.06 86 ILE A O 1
ATOM 654 N N . ASP A 1 87 ? -5.543 -50.469 -23.281 1 91.56 87 ASP A N 1
ATOM 655 C CA . ASP A 1 87 ? -5.301 -51.906 -23.359 1 91.56 87 ASP A CA 1
ATOM 656 C C . ASP A 1 87 ? -5.086 -52.469 -21.969 1 91.56 87 ASP A C 1
ATOM 658 O O . ASP A 1 87 ? -4.645 -53.625 -21.828 1 91.56 87 ASP A O 1
ATOM 662 N N . THR A 1 88 ? -5.289 -51.688 -20.969 1 93.06 88 THR A N 1
ATOM 663 C CA . THR A 1 88 ? -5.023 -52.125 -19.594 1 93.06 88 THR A CA 1
ATOM 664 C C . THR A 1 88 ? -6.23 -51.875 -18.703 1 93.06 88 THR A C 1
ATOM 666 O O . THR A 1 88 ? -6.535 -50.719 -18.375 1 93.06 88 THR A O 1
ATOM 669 N N . PRO A 1 89 ? -6.844 -53 -18.297 1 92.38 89 PRO A N 1
ATOM 670 C CA . PRO A 1 89 ? -7.938 -52.781 -17.344 1 92.38 89 PRO A CA 1
ATOM 671 C C . PRO A 1 89 ? -7.477 -52.062 -16.078 1 92.38 89 PRO A C 1
ATOM 673 O O . PRO A 1 89 ? -6.379 -52.344 -15.578 1 92.38 89 PRO A O 1
ATOM 676 N N . THR A 1 90 ? -8.266 -51.25 -15.477 1 90 90 THR A N 1
ATOM 677 C CA . THR A 1 90 ? -7.918 -50.406 -14.336 1 90 90 THR A CA 1
ATOM 678 C C . THR A 1 90 ? -7.742 -51.281 -13.078 1 90 90 THR A C 1
ATOM 680 O O . THR A 1 90 ? -7.195 -50.812 -12.078 1 90 90 THR A O 1
ATOM 683 N N . THR A 1 91 ? -8.125 -52.5 -13.148 1 90.69 91 THR A N 1
ATOM 684 C CA . THR A 1 91 ? -8 -53.406 -12.016 1 90.69 91 THR A CA 1
ATOM 685 C C . THR A 1 91 ? -6.727 -54.25 -12.133 1 90.69 91 THR A C 1
ATOM 687 O O . THR A 1 91 ? -6.371 -54.969 -11.203 1 90.69 91 THR A O 1
ATOM 690 N N . SER A 1 92 ? -6.043 -54.188 -13.211 1 93.88 92 SER A N 1
ATOM 691 C CA . SER A 1 92 ? -4.891 -55.062 -13.477 1 93.88 92 SER A CA 1
ATOM 692 C C . SER A 1 92 ? -3.672 -54.594 -12.68 1 93.88 92 SER A C 1
ATOM 694 O O . SER A 1 92 ? -3.557 -53.438 -12.32 1 93.88 92 SER A O 1
ATOM 696 N N . PRO A 1 93 ? -2.799 -55.5 -12.469 1 93.25 93 PRO A N 1
ATOM 697 C CA . PRO A 1 93 ? -1.537 -55.125 -11.82 1 93.25 93 PRO A CA 1
ATOM 698 C C . PRO A 1 93 ? -0.729 -54.125 -12.625 1 93.25 93 PRO A C 1
ATOM 700 O O . PRO A 1 93 ? -0.045 -53.281 -12.047 1 93.25 93 PRO A O 1
ATOM 703 N N . ARG A 1 94 ? -0.799 -54.219 -13.93 1 93.81 94 ARG A N 1
ATOM 704 C CA . ARG A 1 94 ? -0.096 -53.25 -14.797 1 93.81 94 ARG A CA 1
ATOM 705 C C . ARG A 1 94 ? -0.574 -51.844 -14.547 1 93.81 94 ARG A C 1
ATOM 707 O O . ARG A 1 94 ? 0.236 -50.906 -14.469 1 93.81 94 ARG A O 1
ATOM 714 N N . TRP A 1 95 ? -1.817 -51.688 -14.383 1 95.25 95 TRP A N 1
ATOM 715 C CA . TRP A 1 95 ? -2.4 -50.406 -14.062 1 95.25 95 TRP A CA 1
ATOM 716 C C . TRP A 1 95 ? -1.944 -49.906 -12.695 1 95.25 95 TRP A C 1
ATOM 718 O O . TRP A 1 95 ? -1.541 -48.75 -12.539 1 95.25 95 TRP A O 1
ATOM 728 N N . ARG A 1 96 ? -1.924 -50.719 -11.695 1 94.5 96 ARG A N 1
ATOM 729 C CA . ARG A 1 96 ? -1.642 -50.406 -10.305 1 94.5 96 ARG A CA 1
ATOM 730 C C . ARG A 1 96 ? -0.179 -50 -10.117 1 94.5 96 ARG A C 1
ATOM 732 O O . ARG A 1 96 ? 0.184 -49.406 -9.117 1 94.5 96 ARG A O 1
ATOM 739 N N . ARG A 1 97 ? 0.622 -50.312 -11.078 1 94.62 97 ARG A N 1
ATOM 740 C CA . ARG A 1 97 ? 2.016 -49.875 -11.062 1 94.62 97 ARG A CA 1
ATOM 741 C C . ARG A 1 97 ? 2.121 -48.375 -11.133 1 94.62 97 ARG A C 1
ATOM 743 O O . ARG A 1 97 ? 3.076 -47.781 -10.625 1 94.62 97 ARG A O 1
ATOM 750 N N . PHE A 1 98 ? 1.105 -47.812 -11.711 1 96.38 98 PHE A N 1
ATOM 751 C CA . PHE A 1 98 ? 1.16 -46.375 -11.977 1 96.38 98 PHE A CA 1
ATOM 752 C C . PHE A 1 98 ? 0.054 -45.656 -11.227 1 96.38 98 PHE A C 1
ATOM 754 O O . PHE A 1 98 ? 0.312 -44.656 -10.555 1 96.38 98 PHE A O 1
ATOM 761 N N . PHE A 1 99 ? -1.127 -46.156 -11.414 1 95.94 99 PHE A N 1
ATOM 762 C CA . PHE A 1 99 ? -2.297 -45.5 -10.828 1 95.94 99 PHE A CA 1
ATOM 763 C C . PHE A 1 99 ? -2.965 -46.438 -9.812 1 95.94 99 PHE A C 1
ATOM 765 O O . PHE A 1 99 ? -3.479 -47.5 -10.164 1 95.94 99 PHE A O 1
ATOM 772 N N . GLY A 1 100 ? -2.941 -46.062 -8.586 1 90.94 100 GLY A N 1
ATOM 773 C CA . GLY A 1 100 ? -3.631 -46.812 -7.547 1 90.94 100 GLY A CA 1
ATOM 774 C C . GLY A 1 100 ? -5.121 -46.5 -7.492 1 90.94 100 GLY A C 1
ATOM 775 O O . GLY A 1 100 ? -5.848 -47.125 -6.711 1 90.94 100 GLY A O 1
ATOM 776 N N . SER A 1 101 ? -5.586 -45.594 -8.219 1 91.62 101 SER A N 1
ATOM 777 C CA . SER A 1 101 ? -6.969 -45.156 -8.312 1 91.62 101 SER A CA 1
ATOM 778 C C . SER A 1 101 ? -7.285 -44.594 -9.703 1 91.62 101 SER A C 1
ATOM 780 O O . SER A 1 101 ? -6.441 -44.656 -10.602 1 91.62 101 SER A O 1
ATOM 782 N N . ALA A 1 102 ? -8.586 -44.25 -9.852 1 93.62 102 ALA A N 1
ATOM 783 C CA . ALA A 1 102 ? -8.938 -43.594 -11.109 1 93.62 102 ALA A CA 1
ATOM 784 C C . ALA A 1 102 ? -8.07 -42.344 -11.344 1 93.62 102 ALA A C 1
ATOM 786 O O . ALA A 1 102 ? -7.652 -41.688 -10.391 1 93.62 102 ALA A O 1
ATOM 787 N N . ILE A 1 103 ? -7.832 -42.125 -12.594 1 95.31 103 ILE A N 1
ATOM 788 C CA . ILE A 1 103 ? -6.949 -41.031 -12.945 1 95.31 103 ILE A CA 1
ATOM 789 C C . ILE A 1 103 ? -7.445 -39.719 -12.297 1 95.31 103 ILE A C 1
ATOM 791 O O . ILE A 1 103 ? -6.656 -38.969 -11.719 1 95.31 103 ILE A O 1
ATOM 795 N N . SER A 1 104 ? -8.789 -39.469 -12.352 1 93.81 104 SER A N 1
ATOM 796 C CA . SER A 1 104 ? -9.383 -38.25 -11.844 1 93.81 104 SER A CA 1
ATOM 797 C C . SER A 1 104 ? -9.141 -38.094 -10.344 1 93.81 104 SER A C 1
ATOM 799 O O . SER A 1 104 ? -8.953 -37 -9.852 1 93.81 104 SER A O 1
ATOM 801 N N . SER A 1 105 ? -9.148 -39.156 -9.625 1 94.19 105 SER A N 1
ATOM 802 C CA . SER A 1 105 ? -8.867 -39.125 -8.188 1 94.19 105 SER A CA 1
ATOM 803 C C . SER A 1 105 ? -7.371 -39.031 -7.918 1 94.19 105 SER A C 1
ATOM 805 O O . SER A 1 105 ? -6.953 -38.375 -6.965 1 94.19 105 SER A O 1
ATOM 807 N N . TRP A 1 106 ? -6.609 -39.625 -8.695 1 94.88 106 TRP A N 1
ATOM 808 C CA . TRP A 1 106 ? -5.164 -39.688 -8.5 1 94.88 106 TRP A CA 1
ATOM 809 C C . TRP A 1 106 ? -4.547 -38.312 -8.625 1 94.88 106 TRP A C 1
ATOM 811 O O . TRP A 1 106 ? -3.656 -37.938 -7.859 1 94.88 106 TRP A O 1
ATOM 821 N N . ILE A 1 107 ? -5.043 -37.5 -9.547 1 95.25 107 ILE A N 1
ATOM 822 C CA . ILE A 1 107 ? -4.422 -36.219 -9.805 1 95.25 107 ILE A CA 1
ATOM 823 C C . ILE A 1 107 ? -4.871 -35.219 -8.742 1 95.25 107 ILE A C 1
ATOM 825 O O . ILE A 1 107 ? -4.355 -34.094 -8.688 1 95.25 107 ILE A O 1
ATOM 829 N N . GLU A 1 108 ? -5.73 -35.562 -7.902 1 93.25 108 GLU A N 1
ATOM 830 C CA . GLU A 1 108 ? -6.199 -34.656 -6.836 1 93.25 108 GLU A CA 1
ATOM 831 C C . GLU A 1 108 ? -5.309 -34.781 -5.602 1 93.25 108 GLU A C 1
ATOM 833 O O . GLU A 1 108 ? -5.469 -34 -4.648 1 93.25 108 GLU A O 1
ATOM 838 N N . GLN A 1 109 ? -4.41 -35.594 -5.672 1 91.12 109 GLN A N 1
ATOM 839 C CA . GLN A 1 109 ? -3.486 -35.719 -4.547 1 91.12 109 GLN A CA 1
ATOM 840 C C . GLN A 1 109 ? -2.605 -34.469 -4.434 1 91.12 109 GLN A C 1
ATOM 842 O O . GLN A 1 109 ? -2.582 -33.656 -5.336 1 91.12 109 GLN A O 1
ATOM 847 N N . ARG A 1 110 ? -1.871 -34.438 -3.305 1 93.38 110 ARG A N 1
ATOM 848 C CA . ARG A 1 110 ? -0.94 -33.344 -3.111 1 93.38 110 ARG A CA 1
ATOM 849 C C . ARG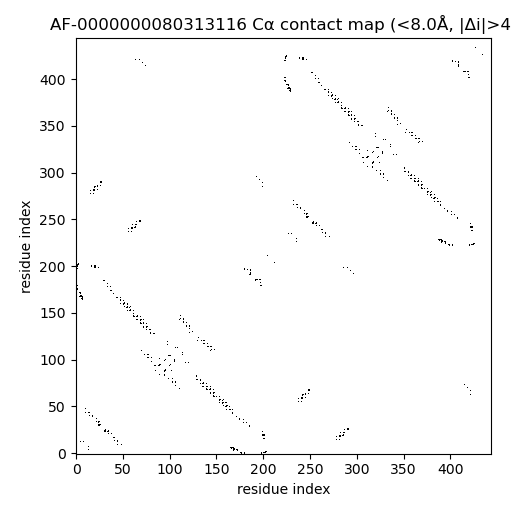 A 1 110 ? 0.145 -33.344 -4.184 1 93.38 110 ARG A C 1
ATOM 851 O O . ARG A 1 110 ? 0.646 -34.406 -4.562 1 93.38 110 ARG A O 1
ATOM 858 N N . LEU A 1 111 ? 0.488 -32.125 -4.516 1 97.12 111 LEU A N 1
ATOM 859 C CA . LEU A 1 111 ? 1.45 -31.969 -5.602 1 97.12 111 LEU A CA 1
ATOM 860 C C . LEU A 1 111 ? 2.756 -32.688 -5.273 1 97.12 111 LEU A C 1
ATOM 862 O O . LEU A 1 111 ? 3.35 -33.312 -6.141 1 97.12 111 LEU A O 1
ATOM 866 N N . VAL A 1 112 ? 3.201 -32.594 -4.055 1 97 112 VAL A N 1
ATOM 867 C CA . VAL A 1 112 ? 4.449 -33.219 -3.629 1 97 112 VAL A CA 1
ATOM 868 C C . VAL A 1 112 ? 4.375 -34.719 -3.85 1 97 112 VAL A C 1
ATOM 870 O O . VAL A 1 112 ? 5.344 -35.344 -4.301 1 97 112 VAL A O 1
ATOM 873 N N . ALA A 1 113 ? 3.266 -35.312 -3.607 1 96.75 113 ALA A N 1
ATOM 874 C CA . ALA A 1 113 ? 3.066 -36.75 -3.785 1 96.75 113 ALA A CA 1
ATOM 875 C C . ALA A 1 113 ? 3.018 -37.094 -5.266 1 96.75 113 ALA A C 1
ATOM 877 O O . ALA A 1 113 ? 3.564 -38.125 -5.676 1 96.75 113 ALA A O 1
ATOM 878 N N . GLN A 1 114 ? 2.371 -36.281 -5.996 1 97.94 114 GLN A N 1
ATOM 879 C CA . GLN A 1 114 ? 2.303 -36.5 -7.438 1 97.94 114 GLN A CA 1
ATOM 880 C C . GLN A 1 114 ? 3.695 -36.469 -8.062 1 97.94 114 GLN A C 1
ATOM 882 O O . GLN A 1 114 ? 4.031 -37.375 -8.859 1 97.94 114 GLN A O 1
ATOM 887 N N . VAL A 1 115 ? 4.465 -35.531 -7.676 1 98.44 115 VAL A N 1
ATOM 888 C CA . VAL A 1 115 ? 5.812 -35.375 -8.211 1 98.44 115 VAL A CA 1
ATOM 889 C C . VAL A 1 115 ? 6.645 -36.594 -7.871 1 98.44 115 VAL A C 1
ATOM 891 O O . VAL A 1 115 ? 7.324 -37.156 -8.734 1 98.44 115 VAL A O 1
ATOM 894 N N . ALA A 1 116 ? 6.555 -37.094 -6.684 1 97.81 116 ALA A N 1
ATOM 895 C CA . ALA A 1 116 ? 7.297 -38.25 -6.25 1 97.81 116 ALA A CA 1
ATOM 896 C C . ALA A 1 116 ? 6.883 -39.5 -7.047 1 97.81 116 ALA A C 1
ATOM 898 O O . ALA A 1 116 ? 7.734 -40.281 -7.473 1 97.81 116 ALA A O 1
ATOM 899 N N . ALA A 1 117 ? 5.625 -39.625 -7.242 1 97.81 117 ALA A N 1
ATOM 900 C CA . ALA A 1 117 ? 5.109 -40.781 -7.977 1 97.81 117 ALA A CA 1
ATOM 901 C C . ALA A 1 117 ? 5.586 -40.75 -9.422 1 97.81 117 ALA A C 1
ATOM 903 O O . ALA A 1 117 ? 6.062 -41.781 -9.938 1 97.81 117 ALA A O 1
ATOM 904 N N . VAL A 1 118 ? 5.488 -39.656 -10.039 1 98.31 118 VAL A N 1
ATOM 905 C CA . VAL A 1 118 ? 5.867 -39.531 -11.438 1 98.31 118 VAL A CA 1
ATOM 906 C C . VAL A 1 118 ? 7.367 -39.781 -11.586 1 98.31 118 VAL A C 1
ATOM 908 O O . VAL A 1 118 ? 7.805 -40.438 -12.531 1 98.31 118 VAL A O 1
ATOM 911 N N . ARG A 1 119 ? 8.125 -39.281 -10.695 1 97.62 119 ARG A N 1
ATOM 912 C CA . ARG A 1 119 ? 9.562 -39.531 -10.742 1 97.62 119 ARG A CA 1
ATOM 913 C C . ARG A 1 119 ? 9.867 -41.031 -10.625 1 97.62 119 ARG A C 1
ATOM 915 O O . ARG A 1 119 ? 10.773 -41.531 -11.289 1 97.62 119 ARG A O 1
ATOM 922 N N . ALA A 1 120 ? 9.125 -41.688 -9.82 1 97.25 120 ALA A N 1
ATOM 923 C CA . ALA A 1 120 ? 9.289 -43.125 -9.695 1 97.25 120 ALA A CA 1
ATOM 924 C C . ALA A 1 120 ? 8.922 -43.844 -11 1 97.25 120 ALA A C 1
ATOM 926 O O . ALA A 1 120 ? 9.57 -44.812 -11.391 1 97.25 120 ALA A O 1
ATOM 927 N N . TRP A 1 121 ? 7.859 -43.312 -11.68 1 97.81 121 TRP A N 1
ATOM 928 C CA . TRP A 1 121 ? 7.477 -43.875 -12.969 1 97.81 121 TRP A CA 1
ATOM 929 C C . TRP A 1 121 ? 8.625 -43.781 -13.969 1 97.81 121 TRP A C 1
ATOM 931 O O . TRP A 1 121 ? 8.875 -44.719 -14.727 1 97.81 121 TRP A O 1
ATOM 941 N N . LEU A 1 122 ? 9.258 -42.688 -13.891 1 97 122 LEU A N 1
ATOM 942 C CA . LEU A 1 122 ? 10.258 -42.375 -14.906 1 97 122 LEU A CA 1
ATOM 943 C C . LEU A 1 122 ? 11.477 -43.281 -14.766 1 97 122 LEU A C 1
ATOM 945 O O . LEU A 1 122 ? 12.289 -43.375 -15.688 1 97 122 LEU A O 1
ATOM 949 N N . ALA A 1 123 ? 11.594 -43.969 -13.68 1 95 123 ALA A N 1
ATOM 950 C CA . ALA A 1 123 ? 12.672 -44.938 -13.469 1 95 123 ALA A CA 1
ATOM 951 C C . ALA A 1 123 ? 12.344 -46.281 -14.125 1 95 123 ALA A C 1
ATOM 953 O O . ALA A 1 123 ? 13.234 -47.094 -14.305 1 95 123 ALA A O 1
ATOM 954 N N . ILE A 1 124 ? 11.109 -46.406 -14.469 1 93.69 124 ILE A N 1
ATOM 955 C CA . ILE A 1 124 ? 10.672 -47.656 -15.094 1 93.69 124 ILE A CA 1
ATOM 956 C C . ILE A 1 124 ? 11.039 -47.656 -16.578 1 93.69 124 ILE A C 1
ATOM 958 O O . ILE A 1 124 ? 10.695 -46.719 -17.297 1 93.69 124 ILE A O 1
ATOM 962 N N . THR A 1 125 ? 11.648 -48.781 -17.062 1 91.56 125 THR A N 1
ATOM 963 C CA . THR A 1 125 ? 12.148 -48.781 -18.438 1 91.56 125 THR A CA 1
ATOM 964 C C . THR A 1 125 ? 11.438 -49.844 -19.266 1 91.56 125 THR A C 1
ATOM 966 O O . THR A 1 125 ? 11.57 -49.875 -20.5 1 91.56 125 THR A O 1
ATOM 969 N N . ASP A 1 126 ? 10.719 -50.656 -18.688 1 90.69 126 ASP A N 1
ATOM 970 C CA . ASP A 1 126 ? 10.148 -51.812 -19.391 1 90.69 126 ASP A CA 1
ATOM 971 C C . ASP A 1 126 ? 8.688 -51.562 -19.75 1 90.69 126 ASP A C 1
ATOM 973 O O . ASP A 1 126 ? 7.898 -52.5 -19.828 1 90.69 126 ASP A O 1
ATOM 977 N N . GLU A 1 127 ? 8.25 -50.281 -19.875 1 92.75 127 GLU A N 1
ATOM 978 C CA . GLU A 1 127 ? 6.871 -49.969 -20.219 1 92.75 127 GLU A CA 1
ATOM 979 C C . GLU A 1 127 ? 6.805 -49.094 -21.484 1 92.75 127 GLU A C 1
ATOM 981 O O . GLU A 1 127 ? 6.953 -47.875 -21.422 1 92.75 127 GLU A O 1
ATOM 986 N N . PRO A 1 128 ? 6.43 -49.688 -22.609 1 91.69 128 PRO A N 1
ATOM 987 C CA . PRO A 1 128 ? 6.445 -48.969 -23.891 1 91.69 128 PRO A CA 1
ATOM 988 C C . PRO A 1 128 ? 5.492 -47.781 -23.891 1 91.69 128 PRO A C 1
ATOM 990 O O . PRO A 1 128 ? 5.801 -46.719 -24.484 1 91.69 128 PRO A O 1
ATOM 993 N N . VAL A 1 129 ? 4.387 -47.906 -23.281 1 93.94 129 VAL A N 1
ATOM 994 C CA . VAL A 1 129 ? 3.412 -46.844 -23.266 1 93.94 129 VAL A CA 1
ATOM 995 C C . VAL A 1 129 ? 3.992 -45.625 -22.547 1 93.94 129 VAL A C 1
ATOM 997 O O . VAL A 1 129 ? 3.738 -44.469 -22.922 1 93.94 129 VAL A O 1
ATOM 1000 N N . LEU A 1 130 ? 4.746 -45.844 -21.531 1 96.44 130 LEU A N 1
ATOM 1001 C CA . LEU A 1 130 ? 5.371 -44.781 -20.75 1 96.44 130 LEU A CA 1
ATOM 1002 C C . LEU A 1 130 ? 6.371 -44 -21.609 1 96.44 130 LEU A C 1
ATOM 1004 O O . LEU A 1 130 ? 6.516 -42.781 -21.453 1 96.44 130 LEU A O 1
ATOM 1008 N N . GLU A 1 131 ? 6.996 -44.75 -22.5 1 95.5 131 GLU A N 1
ATOM 1009 C CA . GLU A 1 131 ? 8.031 -44.125 -23.312 1 95.5 131 GLU A CA 1
ATOM 1010 C C . GLU A 1 131 ? 7.469 -43 -24.172 1 95.5 131 GLU A C 1
ATOM 1012 O O . GLU A 1 131 ? 8.102 -41.938 -24.328 1 95.5 131 GLU A O 1
ATOM 1017 N N . ALA A 1 132 ? 6.301 -43.125 -24.641 1 94.62 132 ALA A N 1
ATOM 1018 C CA . ALA A 1 132 ? 5.66 -42.094 -25.484 1 94.62 132 ALA A CA 1
ATOM 1019 C C . ALA A 1 132 ? 5.285 -40.875 -24.656 1 94.62 132 ALA A C 1
ATOM 1021 O O . ALA A 1 132 ? 5.074 -39.781 -25.219 1 94.62 132 ALA A O 1
ATOM 1022 N N . HIS A 1 133 ? 5.203 -41.062 -23.391 1 97.38 133 HIS A N 1
ATOM 1023 C CA . HIS A 1 133 ? 4.727 -39.969 -22.531 1 97.38 133 HIS A CA 1
ATOM 1024 C C . HIS A 1 133 ? 5.836 -39.469 -21.609 1 97.38 133 HIS A C 1
ATOM 1026 O O . HIS A 1 133 ? 5.605 -38.594 -20.781 1 97.38 133 HIS A O 1
ATOM 1032 N N . ARG A 1 134 ? 6.992 -39.969 -21.734 1 97.62 134 ARG A N 1
ATOM 1033 C CA . ARG A 1 134 ? 8.094 -39.719 -20.812 1 97.62 134 ARG A CA 1
ATOM 1034 C C . ARG A 1 134 ? 8.477 -38.219 -20.812 1 97.62 134 ARG A C 1
ATOM 1036 O O . ARG A 1 134 ? 8.695 -37.625 -19.75 1 97.62 134 ARG A O 1
ATOM 1043 N N . ALA A 1 135 ? 8.523 -37.625 -21.938 1 96.81 135 ALA A N 1
ATOM 1044 C CA . ALA A 1 135 ? 9.023 -36.25 -22.062 1 96.81 135 ALA A CA 1
ATOM 1045 C C . ALA A 1 135 ? 8.125 -35.281 -21.312 1 96.81 135 ALA A C 1
ATOM 1047 O O . ALA A 1 135 ? 8.594 -34.531 -20.438 1 96.81 135 ALA A O 1
ATOM 1048 N N . PRO A 1 136 ? 6.82 -35.312 -21.578 1 97.19 136 PRO A N 1
ATOM 1049 C CA . PRO A 1 136 ? 5.973 -34.375 -20.828 1 97.19 136 PRO A CA 1
ATOM 1050 C C . PRO A 1 136 ? 5.922 -34.688 -19.344 1 97.19 136 PRO A C 1
ATOM 1052 O O . PRO A 1 136 ? 5.859 -33.781 -18.516 1 97.19 136 PRO A O 1
ATOM 1055 N N . LEU A 1 137 ? 5.887 -35.906 -18.969 1 98.38 137 LEU A N 1
ATOM 1056 C CA . LEU A 1 137 ? 5.879 -36.281 -17.562 1 98.38 137 LEU A CA 1
ATOM 1057 C C . LEU A 1 137 ? 7.141 -35.812 -16.859 1 98.38 137 LEU A C 1
ATOM 1059 O O . LEU A 1 137 ? 7.074 -35.25 -15.75 1 98.38 137 LEU A O 1
ATOM 1063 N N . ALA A 1 138 ? 8.289 -35.969 -17.516 1 98.38 138 ALA A N 1
ATOM 1064 C CA . ALA A 1 138 ? 9.562 -35.5 -16.953 1 98.38 138 ALA A CA 1
ATOM 1065 C C . ALA A 1 138 ? 9.594 -33.969 -16.844 1 98.38 138 ALA A C 1
ATOM 1067 O O . ALA A 1 138 ? 9.953 -33.438 -15.805 1 98.38 138 ALA A O 1
ATOM 1068 N N . GLN A 1 139 ? 9.203 -33.344 -17.859 1 97.88 139 GLN A N 1
ATOM 1069 C CA . GLN A 1 139 ? 9.219 -31.891 -17.922 1 97.88 139 GLN A CA 1
ATOM 1070 C C . GLN A 1 139 ? 8.391 -31.281 -16.797 1 97.88 139 GLN A C 1
ATOM 1072 O O . GLN A 1 139 ? 8.875 -30.422 -16.047 1 97.88 139 GLN A O 1
ATOM 1077 N N . TRP A 1 140 ? 7.273 -31.797 -16.672 1 98.19 140 TRP A N 1
ATOM 1078 C CA . TRP A 1 140 ? 6.352 -31.109 -15.766 1 98.19 140 TRP A CA 1
ATOM 1079 C C . TRP A 1 140 ? 6.539 -31.594 -14.328 1 98.19 140 TRP A C 1
ATOM 1081 O O . TRP A 1 140 ? 6.207 -30.875 -13.383 1 98.19 140 TRP A O 1
ATOM 1091 N N . SER A 1 141 ? 7.035 -32.812 -14.156 1 98.5 141 SER A N 1
ATOM 1092 C CA . SER A 1 141 ? 7.43 -33.188 -12.805 1 98.5 141 SER A CA 1
ATOM 1093 C C . SER A 1 141 ? 8.586 -32.312 -12.305 1 98.5 141 SER A C 1
ATOM 1095 O O . SER A 1 141 ? 8.609 -31.938 -11.133 1 98.5 141 SER A O 1
ATOM 1097 N N . GLU A 1 142 ? 9.484 -32.031 -13.18 1 98.25 142 GLU A N 1
ATOM 1098 C CA . GLU A 1 142 ? 10.594 -31.141 -12.82 1 98.25 142 GLU A CA 1
ATOM 1099 C C . GLU A 1 142 ? 10.109 -29.719 -12.539 1 98.25 142 GLU A C 1
ATOM 1101 O O . GLU A 1 142 ? 10.508 -29.109 -11.547 1 98.25 142 GLU A O 1
ATOM 1106 N N . ALA A 1 143 ? 9.289 -29.25 -13.383 1 98.19 143 ALA A N 1
ATOM 1107 C CA . ALA A 1 143 ? 8.727 -27.906 -13.18 1 98.19 143 ALA A CA 1
ATOM 1108 C C . ALA A 1 143 ? 7.973 -27.828 -11.859 1 98.19 143 ALA A C 1
ATOM 1110 O O . ALA A 1 143 ? 8.055 -26.828 -11.148 1 98.19 143 ALA A O 1
ATOM 1111 N N . ALA A 1 144 ? 7.246 -28.859 -11.586 1 98.62 144 ALA A N 1
ATOM 1112 C CA . ALA A 1 144 ? 6.496 -28.906 -10.328 1 98.62 144 ALA A CA 1
ATOM 1113 C C . ALA A 1 144 ? 7.438 -28.906 -9.133 1 98.62 144 ALA A C 1
ATOM 1115 O O . ALA A 1 144 ? 7.18 -28.234 -8.125 1 98.62 144 ALA A O 1
ATOM 1116 N N . GLN A 1 145 ? 8.5 -29.609 -9.281 1 98.31 145 GLN A N 1
ATOM 1117 C CA . GLN A 1 145 ? 9.484 -29.609 -8.203 1 98.31 145 GLN A CA 1
ATOM 1118 C C . GLN A 1 145 ? 10.086 -28.219 -7.996 1 98.31 145 GLN A C 1
ATOM 1120 O O . GLN A 1 145 ? 10.227 -27.766 -6.859 1 98.31 145 GLN A O 1
ATOM 1125 N N . VAL A 1 146 ? 10.422 -27.594 -9.039 1 97.88 146 VAL A N 1
ATOM 1126 C CA . VAL A 1 146 ? 10.953 -26.234 -8.969 1 97.88 146 VAL A CA 1
ATOM 1127 C C . VAL A 1 146 ? 9.945 -25.312 -8.289 1 97.88 146 VAL A C 1
ATOM 1129 O O . VAL A 1 146 ? 10.312 -24.5 -7.449 1 97.88 146 VAL A O 1
ATOM 1132 N N . ALA A 1 147 ? 8.688 -25.484 -8.664 1 97.88 147 ALA A N 1
ATOM 1133 C CA . ALA A 1 147 ? 7.629 -24.672 -8.062 1 97.88 147 ALA A CA 1
ATOM 1134 C C . ALA A 1 147 ? 7.543 -24.906 -6.559 1 97.88 147 ALA A C 1
ATOM 1136 O O . ALA A 1 147 ? 7.375 -23.953 -5.789 1 97.88 147 ALA A O 1
ATOM 1137 N N . LEU A 1 148 ? 7.672 -26.094 -6.18 1 97.44 148 LEU A N 1
ATOM 1138 C CA . LEU A 1 148 ? 7.645 -26.422 -4.762 1 97.44 148 LEU A CA 1
ATOM 1139 C C . LEU A 1 148 ? 8.828 -25.797 -4.031 1 97.44 148 LEU A C 1
ATOM 1141 O O . LEU A 1 148 ? 8.664 -25.234 -2.943 1 97.44 148 LEU A O 1
ATOM 1145 N N . ASP A 1 149 ? 9.945 -25.844 -4.609 1 97.69 149 ASP A N 1
ATOM 1146 C CA . ASP A 1 149 ? 11.141 -25.25 -4.027 1 97.69 149 ASP A CA 1
ATOM 1147 C C . ASP A 1 149 ? 11.008 -23.734 -3.91 1 97.69 149 ASP A C 1
ATOM 1149 O O . ASP A 1 149 ? 11.383 -23.156 -2.895 1 97.69 149 ASP A O 1
ATOM 1153 N N . ARG A 1 150 ? 10.461 -23.156 -4.906 1 97.31 150 ARG A N 1
ATOM 1154 C CA . ARG A 1 150 ? 10.258 -21.703 -4.898 1 97.31 150 ARG A CA 1
ATOM 1155 C C . ARG A 1 150 ? 9.242 -21.312 -3.838 1 97.31 150 ARG A C 1
ATOM 1157 O O . ARG A 1 150 ? 9.367 -20.25 -3.223 1 97.31 150 ARG A O 1
ATOM 1164 N N . THR A 1 151 ? 8.289 -22.125 -3.717 1 96.12 151 THR A N 1
ATOM 1165 C CA . THR A 1 151 ? 7.297 -21.875 -2.68 1 96.12 151 THR A CA 1
ATOM 1166 C C . THR A 1 151 ? 7.941 -21.891 -1.298 1 96.12 151 THR A C 1
ATOM 1168 O O . THR A 1 151 ? 7.688 -21 -0.479 1 96.12 151 THR A O 1
ATOM 1171 N N . ALA A 1 152 ? 8.789 -22.797 -1.102 1 95.75 152 ALA A N 1
ATOM 1172 C CA . ALA A 1 152 ? 9.5 -22.875 0.172 1 95.75 152 ALA A CA 1
ATOM 1173 C C . ALA A 1 152 ? 10.406 -21.656 0.372 1 95.75 152 ALA A C 1
ATOM 1175 O O . ALA A 1 152 ? 10.445 -21.078 1.462 1 95.75 152 ALA A O 1
ATOM 1176 N N . ALA A 1 153 ? 11.039 -21.281 -0.634 1 96.38 153 ALA A N 1
ATOM 1177 C CA . ALA A 1 153 ? 11.945 -20.141 -0.573 1 96.38 153 ALA A CA 1
ATOM 1178 C C . ALA A 1 153 ? 11.188 -18.844 -0.295 1 96.38 153 ALA A C 1
ATOM 1180 O O . ALA A 1 153 ? 11.688 -17.953 0.401 1 96.38 153 ALA A O 1
ATOM 1181 N N . SER A 1 154 ? 10.008 -18.75 -0.843 1 96.56 154 SER A N 1
ATOM 1182 C CA . SER A 1 154 ? 9.219 -17.547 -0.669 1 96.56 154 SER A CA 1
ATOM 1183 C C . SER A 1 154 ? 8.805 -17.359 0.786 1 96.56 154 SER A C 1
ATOM 1185 O O . SER A 1 154 ? 8.602 -16.234 1.239 1 96.56 154 SER A O 1
ATOM 1187 N N . ALA A 1 155 ? 8.734 -18.391 1.466 1 94.31 155 ALA A N 1
ATOM 1188 C CA . ALA A 1 155 ? 8.406 -18.328 2.887 1 94.31 155 ALA A CA 1
ATOM 1189 C C . ALA A 1 155 ? 9.508 -17.609 3.666 1 94.31 155 ALA A C 1
ATOM 1191 O O . ALA A 1 155 ? 9.219 -16.828 4.578 1 94.31 155 ALA A O 1
ATOM 1192 N N . GLN A 1 156 ? 10.688 -17.859 3.305 1 93.5 156 GLN A N 1
ATOM 1193 C CA . GLN A 1 156 ? 11.82 -17.188 3.945 1 93.5 156 GLN A CA 1
ATOM 1194 C C . GLN A 1 156 ? 11.797 -15.695 3.68 1 93.5 156 GLN A C 1
ATOM 1196 O O . GLN A 1 156 ? 12.031 -14.891 4.586 1 93.5 156 GLN A O 1
ATOM 1201 N N . THR A 1 157 ? 11.484 -15.352 2.508 1 96.06 157 THR A N 1
ATOM 1202 C CA . THR A 1 157 ? 11.422 -13.945 2.135 1 96.06 157 THR A CA 1
ATOM 1203 C C . THR A 1 157 ? 10.297 -13.234 2.883 1 96.06 157 THR A C 1
ATOM 1205 O O . THR A 1 157 ? 10.445 -12.078 3.293 1 96.06 157 THR A O 1
ATOM 1208 N N . ARG A 1 158 ? 9.266 -13.891 3.02 1 96.06 158 ARG A N 1
ATOM 1209 C CA . ARG A 1 158 ? 8.156 -13.344 3.785 1 96.06 158 ARG A CA 1
ATOM 1210 C C . ARG A 1 158 ? 8.547 -13.125 5.242 1 96.06 158 ARG A C 1
ATOM 1212 O O . ARG A 1 158 ? 8.156 -12.125 5.848 1 96.06 158 ARG A O 1
ATOM 1219 N N . GLY A 1 159 ? 9.258 -14.039 5.738 1 96.19 159 GLY A N 1
ATOM 1220 C CA . GLY A 1 159 ? 9.766 -13.875 7.094 1 96.19 159 GLY A CA 1
ATOM 1221 C C . GLY A 1 159 ? 10.648 -12.656 7.254 1 96.19 159 GLY A C 1
ATOM 1222 O O . GLY A 1 159 ? 10.508 -11.906 8.219 1 96.19 159 GLY A O 1
ATOM 1223 N N . ALA A 1 160 ? 11.453 -12.477 6.328 1 96.38 160 ALA A N 1
ATOM 1224 C CA . ALA A 1 160 ? 12.336 -11.32 6.34 1 96.38 160 ALA A CA 1
ATOM 1225 C C . ALA A 1 160 ? 11.539 -10.016 6.273 1 96.38 160 ALA A C 1
ATOM 1227 O O . ALA A 1 160 ? 11.883 -9.039 6.941 1 96.38 160 ALA A O 1
ATOM 1228 N N . ALA A 1 161 ? 10.539 -10.008 5.52 1 97.5 161 ALA A N 1
ATOM 1229 C CA . ALA A 1 161 ? 9.695 -8.828 5.395 1 97.5 161 ALA A CA 1
ATOM 1230 C C . ALA A 1 161 ? 8.984 -8.523 6.711 1 97.5 161 ALA A C 1
ATOM 1232 O O . ALA A 1 161 ? 8.883 -7.359 7.109 1 97.5 161 ALA A O 1
ATOM 1233 N N . GLN A 1 162 ? 8.602 -9.516 7.352 1 97.31 162 GLN A N 1
ATOM 1234 C CA . GLN A 1 162 ? 7.941 -9.344 8.641 1 97.31 162 GLN A CA 1
ATOM 1235 C C . GLN A 1 162 ? 8.898 -8.773 9.68 1 97.31 162 GLN A C 1
ATOM 1237 O O . GLN A 1 162 ? 8.539 -7.855 10.422 1 97.31 162 GLN A O 1
ATOM 1242 N N . ILE A 1 163 ? 10.016 -9.242 9.68 1 97.94 163 ILE A N 1
ATOM 1243 C CA . ILE A 1 163 ? 11.039 -8.75 10.602 1 97.94 163 ILE A CA 1
ATOM 1244 C C . ILE A 1 163 ? 11.344 -7.285 10.297 1 97.94 163 ILE A C 1
ATOM 1246 O O . ILE A 1 163 ? 11.469 -6.469 11.211 1 97.94 163 ILE A O 1
ATOM 1250 N N . ALA A 1 164 ? 11.398 -6.996 9.078 1 98.25 164 ALA A N 1
ATOM 1251 C CA . ALA A 1 164 ? 11.672 -5.621 8.656 1 98.25 164 ALA A CA 1
ATOM 1252 C C . ALA A 1 164 ? 10.578 -4.676 9.148 1 98.25 164 ALA A C 1
ATOM 1254 O O . ALA A 1 164 ? 10.859 -3.572 9.617 1 98.25 164 ALA A O 1
ATOM 1255 N N . ARG A 1 165 ? 9.398 -5.086 9.07 1 98.44 165 ARG A N 1
ATOM 1256 C CA . ARG A 1 165 ? 8.273 -4.273 9.516 1 98.44 165 ARG A CA 1
ATOM 1257 C C . ARG A 1 165 ? 8.312 -4.062 11.023 1 98.44 165 ARG A C 1
ATOM 1259 O O . ARG A 1 165 ? 8.055 -2.959 11.508 1 98.44 165 ARG A O 1
ATOM 1266 N N . GLU A 1 166 ? 8.578 -5.102 11.695 1 98.5 166 GLU A N 1
ATOM 1267 C CA . GLU A 1 166 ? 8.656 -5.023 13.148 1 98.5 166 GLU A CA 1
ATOM 1268 C C . GLU A 1 166 ? 9.781 -4.086 13.586 1 98.5 166 GLU A C 1
ATOM 1270 O O . GLU A 1 166 ? 9.578 -3.234 14.453 1 98.5 166 GLU A O 1
ATOM 1275 N N . SER A 1 167 ? 10.859 -4.238 12.977 1 98.44 167 SER A N 1
ATOM 1276 C CA . SER A 1 167 ? 12 -3.379 13.273 1 98.44 167 SER A CA 1
ATOM 1277 C C . SER A 1 167 ? 11.695 -1.921 12.945 1 98.44 167 SER A C 1
ATOM 1279 O O . SER A 1 167 ? 12.047 -1.021 13.719 1 98.44 167 SER A O 1
ATOM 1281 N N . LEU A 1 168 ? 11.016 -1.698 11.852 1 98.75 168 LEU A N 1
ATOM 1282 C CA . LEU A 1 168 ? 10.648 -0.347 11.445 1 98.75 168 LEU A CA 1
ATOM 1283 C C . LEU A 1 168 ? 9.758 0.315 12.492 1 98.75 168 LEU A C 1
ATOM 1285 O O . LEU A 1 168 ? 10.016 1.449 12.906 1 98.75 168 LEU A O 1
ATOM 1289 N N . ALA A 1 169 ? 8.734 -0.364 12.852 1 98.56 169 ALA A N 1
ATOM 1290 C CA . ALA A 1 169 ? 7.785 0.175 13.812 1 98.56 169 ALA A CA 1
ATOM 1291 C C . ALA A 1 169 ? 8.477 0.524 15.133 1 98.56 169 ALA A C 1
ATOM 1293 O O . ALA A 1 169 ? 8.242 1.597 15.695 1 98.56 169 ALA A O 1
ATOM 1294 N N . GLU A 1 170 ? 9.328 -0.352 15.547 1 98.12 170 GLU A N 1
ATOM 1295 C CA . GLU A 1 170 ? 10.055 -0.142 16.797 1 98.12 170 GLU A CA 1
ATOM 1296 C C . GLU A 1 170 ? 11.016 1.039 16.688 1 98.12 170 GLU A C 1
ATOM 1298 O O . GLU A 1 170 ? 11.023 1.92 17.547 1 98.12 170 GLU A O 1
ATOM 1303 N N . ASP A 1 171 ? 11.742 1.064 15.68 1 98.25 171 ASP A N 1
ATOM 1304 C CA . ASP A 1 171 ? 12.75 2.105 15.484 1 98.25 171 ASP A CA 1
ATOM 1305 C C . ASP A 1 171 ? 12.094 3.48 15.352 1 98.25 171 ASP A C 1
ATOM 1307 O O . ASP A 1 171 ? 12.5 4.43 16.031 1 98.25 171 ASP A O 1
ATOM 1311 N N . LEU A 1 172 ? 11.062 3.559 14.562 1 98.62 172 LEU A N 1
ATOM 1312 C CA . LEU A 1 172 ? 10.406 4.844 14.344 1 98.62 172 LEU A CA 1
ATOM 1313 C C . LEU A 1 172 ? 9.695 5.316 15.602 1 98.62 172 LEU A C 1
ATOM 1315 O O . LEU A 1 172 ? 9.641 6.52 15.875 1 98.62 172 LEU A O 1
ATOM 1319 N N . THR A 1 173 ? 9.156 4.363 16.312 1 98.38 173 THR A N 1
ATOM 1320 C CA . THR A 1 173 ? 8.555 4.727 17.594 1 98.38 173 THR A CA 1
ATOM 1321 C C . THR A 1 173 ? 9.594 5.336 18.531 1 98.38 173 THR A C 1
ATOM 1323 O O . THR A 1 173 ? 9.352 6.379 19.141 1 98.38 173 THR A O 1
ATOM 1326 N N . ARG A 1 174 ? 10.711 4.727 18.594 1 97.94 174 ARG A N 1
ATOM 1327 C CA . ARG A 1 174 ? 11.789 5.227 19.438 1 97.94 174 ARG A CA 1
ATOM 1328 C C . ARG A 1 174 ? 12.242 6.609 18.984 1 97.94 174 ARG A C 1
ATOM 1330 O O . ARG A 1 174 ? 12.422 7.512 19.797 1 97.94 174 ARG A O 1
ATOM 1337 N N . GLU A 1 175 ? 12.398 6.789 17.75 1 98.38 175 GLU A N 1
ATOM 1338 C CA . GLU A 1 175 ? 12.852 8.062 17.203 1 98.38 175 GLU A CA 1
ATOM 1339 C C . GLU A 1 175 ? 11.812 9.156 17.422 1 98.38 175 GLU A C 1
ATOM 1341 O O . GLU A 1 175 ? 12.156 10.289 17.766 1 98.38 175 GLU A O 1
ATOM 1346 N N . ARG A 1 176 ? 10.594 8.828 17.234 1 98.38 176 ARG A N 1
ATOM 1347 C CA . ARG A 1 176 ? 9.516 9.781 17.469 1 98.38 176 ARG A CA 1
ATOM 1348 C C . ARG A 1 176 ? 9.445 10.18 18.938 1 98.38 176 ARG A C 1
ATOM 1350 O O . ARG A 1 176 ? 9.188 11.344 19.25 1 98.38 176 ARG A O 1
ATOM 1357 N N . ASP A 1 177 ? 9.688 9.242 19.781 1 98.12 177 ASP A N 1
ATOM 1358 C CA . ASP A 1 177 ? 9.773 9.562 21.203 1 98.12 177 ASP A CA 1
ATOM 1359 C C . ASP A 1 177 ? 10.914 10.539 21.469 1 98.12 177 ASP A C 1
ATOM 1361 O O . ASP A 1 177 ? 10.789 11.438 22.312 1 98.12 177 ASP A O 1
ATOM 1365 N N . GLY A 1 178 ? 11.953 10.305 20.766 1 98.38 178 GLY A N 1
ATOM 1366 C CA . GLY A 1 178 ? 13.07 11.219 20.891 1 98.38 178 GLY A CA 1
ATOM 1367 C C . GLY A 1 178 ? 12.734 12.633 20.453 1 98.38 178 GLY A C 1
ATOM 1368 O O . GLY A 1 178 ? 13.078 13.602 21.125 1 98.38 178 GLY A O 1
ATOM 1369 N N . VAL A 1 179 ? 12.047 12.766 19.359 1 98.75 179 VAL A N 1
ATOM 1370 C CA . VAL A 1 179 ? 11.617 14.062 18.859 1 98.75 179 VAL A CA 1
ATOM 1371 C C . VAL A 1 179 ? 10.672 14.711 19.859 1 98.75 179 VAL A C 1
ATOM 1373 O O . VAL A 1 179 ? 10.789 15.906 20.156 1 98.75 179 VAL A O 1
ATOM 1376 N N . TYR A 1 180 ? 9.766 13.977 20.359 1 98.5 180 TYR A N 1
ATOM 1377 C CA . TYR A 1 180 ? 8.805 14.492 21.344 1 98.5 180 TYR A CA 1
ATOM 1378 C C . TYR A 1 180 ? 9.516 15.023 22.578 1 98.5 180 TYR A C 1
ATOM 1380 O O . TYR A 1 180 ? 9.172 16.094 23.078 1 98.5 180 TYR A O 1
ATOM 1388 N N . ALA A 1 181 ? 10.484 14.281 23.047 1 98.5 181 ALA A N 1
ATOM 1389 C CA . ALA A 1 181 ? 11.266 14.711 24.203 1 98.5 181 ALA A CA 1
ATOM 1390 C C . ALA A 1 181 ? 11.969 16.047 23.922 1 98.5 181 ALA A C 1
ATOM 1392 O O . ALA A 1 181 ? 11.977 16.938 24.781 1 98.5 181 ALA A O 1
ATOM 1393 N N . ALA A 1 182 ? 12.477 16.156 22.797 1 98.69 182 ALA A N 1
ATOM 1394 C CA . ALA A 1 182 ? 13.148 17.391 22.406 1 98.69 182 ALA A CA 1
ATOM 1395 C C . ALA A 1 182 ? 12.156 18.547 22.344 1 98.69 182 ALA A C 1
ATOM 1397 O O . ALA A 1 182 ? 12.477 19.656 22.766 1 98.69 182 ALA A O 1
ATOM 1398 N N . LEU A 1 183 ? 11.016 18.266 21.859 1 98.62 183 LEU A N 1
ATOM 1399 C CA . LEU A 1 183 ? 9.977 19.281 21.766 1 98.62 183 LEU A CA 1
ATOM 1400 C C . LEU A 1 183 ? 9.523 19.719 23.141 1 98.62 183 LEU A C 1
ATOM 1402 O O . LEU A 1 183 ? 9.305 20.906 23.391 1 98.62 183 LEU A O 1
ATOM 1406 N N . LEU A 1 184 ? 9.383 18.797 24.016 1 98.06 184 LEU A N 1
ATOM 1407 C CA . LEU A 1 184 ? 9 19.125 25.391 1 98.06 184 LEU A CA 1
ATOM 1408 C C . LEU A 1 184 ? 10.047 20.016 26.047 1 98.06 184 LEU A C 1
ATOM 1410 O O . LEU A 1 184 ? 9.703 20.984 26.719 1 98.06 184 LEU A O 1
ATOM 1414 N N . GLN A 1 185 ? 11.234 19.641 25.875 1 97.88 185 GLN A N 1
ATOM 1415 C CA . GLN A 1 185 ? 12.328 20.438 26.422 1 97.88 185 GLN A CA 1
ATOM 1416 C C . GLN A 1 185 ? 12.289 21.859 25.875 1 97.88 185 GLN A C 1
ATOM 1418 O O . GLN A 1 185 ? 12.383 22.828 26.625 1 97.88 185 GLN A O 1
ATOM 1423 N N . ARG A 1 186 ? 12.117 21.922 24.547 1 97.25 186 ARG A N 1
ATOM 1424 C CA . ARG A 1 186 ? 12.039 23.219 23.891 1 97.25 186 ARG A CA 1
ATOM 1425 C C . ARG A 1 186 ? 10.859 24.031 24.406 1 97.25 186 ARG A C 1
ATOM 1427 O O . ARG A 1 186 ? 10.969 25.25 24.594 1 97.25 186 ARG A O 1
ATOM 1434 N N . ALA A 1 187 ? 9.75 23.406 24.609 1 97.19 187 ALA A N 1
ATOM 1435 C CA . ALA A 1 187 ? 8.562 24.078 25.125 1 97.19 187 ALA A CA 1
ATOM 1436 C C . ALA A 1 187 ? 8.836 24.703 26.484 1 97.19 187 ALA A C 1
ATOM 1438 O O . ALA A 1 187 ? 8.406 25.828 26.75 1 97.19 187 ALA A O 1
ATOM 1439 N N . GLY A 1 188 ? 9.562 24.047 27.344 1 95.69 188 GLY A N 1
ATOM 1440 C CA . GLY A 1 188 ? 9.938 24.578 28.641 1 95.69 188 GLY A CA 1
ATOM 1441 C C . GLY A 1 188 ? 10.891 25.766 28.562 1 95.69 188 GLY A C 1
ATOM 1442 O O . GLY A 1 188 ? 10.688 26.766 29.234 1 95.69 188 GLY A O 1
ATOM 1443 N N . GLU A 1 189 ? 11.781 25.656 27.703 1 96.38 189 GLU A N 1
ATOM 1444 C CA . GLU A 1 189 ? 12.805 26.688 27.547 1 96.38 189 GLU A CA 1
ATOM 1445 C C . GLU A 1 189 ? 12.203 27.984 27.016 1 96.38 189 GLU A C 1
ATOM 1447 O O . GLU A 1 189 ? 12.656 29.078 27.375 1 96.38 189 GLU A O 1
ATOM 1452 N N . ARG A 1 190 ? 11.219 27.766 26.188 1 94.19 190 ARG A N 1
ATOM 1453 C CA . ARG A 1 190 ? 10.68 28.938 25.5 1 94.19 190 ARG A CA 1
ATOM 1454 C C . ARG A 1 190 ? 9.305 29.312 26.047 1 94.19 190 ARG A C 1
ATOM 1456 O O . ARG A 1 190 ? 8.617 30.156 25.484 1 94.19 190 ARG A O 1
ATOM 1463 N N . SER A 1 191 ? 8.859 28.656 27.125 1 92.88 191 SER A N 1
ATOM 1464 C CA . SER A 1 191 ? 7.586 28.906 27.781 1 92.88 191 SER A CA 1
ATOM 1465 C C . SER A 1 191 ? 6.426 28.844 26.797 1 92.88 191 SER A C 1
ATOM 1467 O O . SER A 1 191 ? 5.57 29.719 26.781 1 92.88 191 SER A O 1
ATOM 1469 N N . LEU A 1 192 ? 6.512 27.844 25.953 1 94.69 192 LEU A N 1
ATOM 1470 C CA . LEU A 1 192 ? 5.445 27.609 24.984 1 94.69 192 LEU A CA 1
ATOM 1471 C C . LEU A 1 192 ? 4.27 26.891 25.641 1 94.69 192 LEU A C 1
ATOM 1473 O O . LEU A 1 192 ? 4.359 26.453 26.797 1 94.69 192 LEU A O 1
ATOM 1477 N N . ALA A 1 193 ? 3.172 26.844 24.891 1 93.38 193 ALA A N 1
ATOM 1478 C CA . ALA A 1 193 ? 1.946 26.234 25.406 1 93.38 193 ALA A CA 1
ATOM 1479 C C . ALA A 1 193 ? 2.174 24.781 25.781 1 93.38 193 ALA A C 1
ATOM 1481 O O . ALA A 1 193 ? 2.998 24.094 25.172 1 93.38 193 ALA A O 1
ATOM 1482 N N . ARG A 1 194 ? 1.38 24.297 26.672 1 91.06 194 ARG A N 1
ATOM 1483 C CA . ARG A 1 194 ? 1.532 22.938 27.219 1 91.06 194 ARG A CA 1
ATOM 1484 C C . ARG A 1 194 ? 1.274 21.891 26.141 1 91.06 194 ARG A C 1
ATOM 1486 O O . ARG A 1 194 ? 1.866 20.812 26.156 1 91.06 194 ARG A O 1
ATOM 1493 N N . ASP A 1 195 ? 0.407 22.219 25.234 1 92.56 195 ASP A N 1
ATOM 1494 C CA . ASP A 1 195 ? 0.026 21.234 24.234 1 92.56 195 ASP A CA 1
ATOM 1495 C C . ASP A 1 195 ? 0.834 21.422 22.953 1 92.56 195 ASP A C 1
ATOM 1497 O O . ASP A 1 195 ? 0.571 20.75 21.953 1 92.56 195 ASP A O 1
ATOM 1501 N N . TRP A 1 196 ? 1.799 22.344 22.984 1 96.5 196 TRP A N 1
ATOM 1502 C CA . TRP A 1 196 ? 2.58 22.672 21.797 1 96.5 196 TRP A CA 1
ATOM 1503 C C . TRP A 1 196 ? 3.27 21.438 21.234 1 96.5 196 TRP A C 1
ATOM 1505 O O . TRP A 1 196 ? 3.135 21.125 20.047 1 96.5 196 TRP A O 1
ATOM 1515 N N . ALA A 1 197 ? 3.885 20.688 22.062 1 97.62 197 ALA A N 1
ATOM 1516 C CA . ALA A 1 197 ? 4.641 19.516 21.625 1 97.62 197 ALA A CA 1
ATOM 1517 C C . ALA A 1 197 ? 3.721 18.469 21 1 97.62 197 ALA A C 1
ATOM 1519 O O . ALA A 1 197 ? 4.098 17.797 20.031 1 97.62 197 ALA A O 1
ATOM 1520 N N . ALA A 1 198 ? 2.527 18.344 21.469 1 96.25 198 ALA A N 1
ATOM 1521 C CA . ALA A 1 198 ? 1.594 17.328 21.016 1 96.25 198 ALA A CA 1
ATOM 1522 C C . ALA A 1 198 ? 1.102 17.625 19.594 1 96.25 198 ALA A C 1
ATOM 1524 O O . ALA A 1 198 ? 0.674 16.703 18.875 1 96.25 198 ALA A O 1
ATOM 1525 N N . ARG A 1 199 ? 1.213 18.766 19.109 1 95.81 199 ARG A N 1
ATOM 1526 C CA . ARG A 1 199 ? 0.661 19.203 17.844 1 95.81 199 ARG A CA 1
ATOM 1527 C C . ARG A 1 199 ? 1.471 18.641 16.672 1 95.81 199 ARG A C 1
ATOM 1529 O O . ARG A 1 199 ? 1.021 18.672 15.523 1 95.81 199 ARG A O 1
ATOM 1536 N N . PHE A 1 200 ? 2.646 18.203 16.969 1 98.19 200 PHE A N 1
ATOM 1537 C CA . PHE A 1 200 ? 3.549 17.734 15.914 1 98.19 200 PHE A CA 1
ATOM 1538 C C . PHE A 1 200 ? 3.283 16.266 15.586 1 98.19 200 PHE A C 1
ATOM 1540 O O . PHE A 1 200 ? 3.93 15.703 14.695 1 98.19 200 PHE A O 1
ATOM 1547 N N . PHE A 1 201 ? 2.309 15.672 16.312 1 97.56 201 PHE A N 1
ATOM 1548 C CA . PHE A 1 201 ? 1.979 14.266 16.094 1 97.56 201 PHE A CA 1
ATOM 1549 C C . PHE A 1 201 ? 0.484 14.094 15.867 1 97.56 201 PHE A C 1
ATOM 1551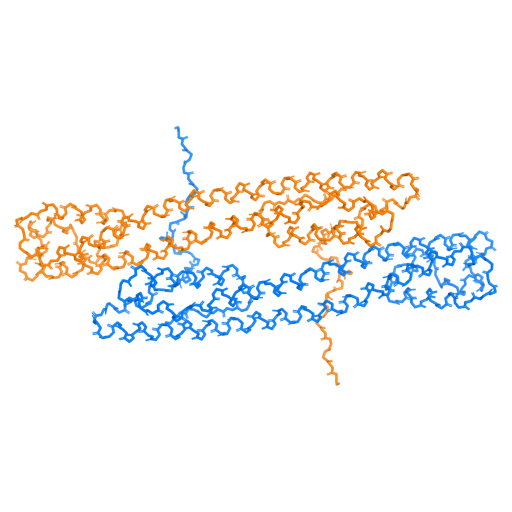 O O . PHE A 1 201 ? -0.333 14.758 16.5 1 97.56 201 PHE A O 1
ATOM 1558 N N . ARG A 1 202 ? 0.178 13.188 14.992 1 94.19 202 ARG A N 1
ATOM 1559 C CA . ARG A 1 202 ? -1.226 12.945 14.68 1 94.19 202 ARG A CA 1
ATOM 1560 C C . ARG A 1 202 ? -1.955 12.32 15.859 1 94.19 202 ARG A C 1
ATOM 1562 O O . ARG A 1 202 ? -1.377 11.516 16.609 1 94.19 202 ARG A O 1
ATOM 1569 N N . VAL A 1 203 ? -3.145 12.805 15.984 1 83.38 203 VAL A N 1
ATOM 1570 C CA . VAL A 1 203 ? -3.977 12.25 17.047 1 83.38 203 VAL A CA 1
ATOM 1571 C C . VAL A 1 203 ? -4.98 11.266 16.453 1 83.38 203 VAL A C 1
ATOM 1573 O O . VAL A 1 203 ? -5.48 11.461 15.344 1 83.38 203 VAL A O 1
ATOM 1576 N N . GLU A 1 204 ? -5.008 10.094 17.062 1 66.69 204 GLU A N 1
ATOM 1577 C CA . GLU A 1 204 ? -5.973 9.094 16.625 1 66.69 204 GLU A CA 1
ATOM 1578 C C . GLU A 1 204 ? -7.406 9.586 16.828 1 66.69 204 GLU A C 1
ATOM 1580 O O . GLU A 1 204 ? -7.75 10.07 17.906 1 66.69 204 GLU A O 1
ATOM 1585 N N . ARG A 1 205 ? -7.977 10.281 15.859 1 52.78 205 ARG A N 1
ATOM 1586 C CA . ARG A 1 205 ? -9.375 10.641 16.078 1 52.78 205 ARG A CA 1
ATOM 1587 C C . ARG A 1 205 ? -10.227 9.398 16.344 1 52.78 205 ARG A C 1
ATOM 1589 O O . ARG A 1 205 ? -10.055 8.375 15.68 1 52.78 205 ARG A O 1
ATOM 1596 N N . ARG A 1 206 ? -10.641 9.266 17.5 1 46.41 206 ARG A N 1
ATOM 1597 C CA . ARG A 1 206 ? -11.633 8.242 17.812 1 46.41 206 ARG A CA 1
ATOM 1598 C C . ARG A 1 206 ? -12.766 8.25 16.797 1 46.41 206 ARG A C 1
ATOM 1600 O O . ARG A 1 206 ? -13.094 9.297 16.219 1 46.41 206 ARG A O 1
ATOM 1607 N N . ARG A 1 207 ? -13.188 7.168 16.375 1 43.59 207 ARG A N 1
ATOM 1608 C CA . ARG A 1 207 ? -14.469 6.945 15.719 1 43.59 207 ARG A CA 1
ATOM 1609 C C . ARG A 1 207 ? -15.594 7.664 16.453 1 43.59 207 ARG A C 1
ATOM 1611 O O . ARG A 1 207 ? -15.711 7.551 17.672 1 43.59 207 ARG A O 1
ATOM 1618 N N . GLY A 1 208 ? -16.172 8.867 15.977 1 42.91 208 GLY A N 1
ATOM 1619 C CA . GLY A 1 208 ? -17.344 9.57 16.484 1 42.91 208 GLY A CA 1
ATOM 1620 C C . GLY A 1 208 ? -17.109 11.039 16.734 1 42.91 208 GLY A C 1
ATOM 1621 O O . GLY A 1 208 ? -17.953 11.727 17.297 1 42.91 208 GLY A O 1
ATOM 1622 N N . ASP A 1 209 ? -15.914 11.406 16.859 1 41.25 209 ASP A N 1
ATOM 1623 C CA . ASP A 1 209 ? -15.766 12.836 17.125 1 41.25 209 ASP A CA 1
ATOM 1624 C C . ASP A 1 209 ? -16.422 13.672 16.031 1 41.25 209 ASP A C 1
ATOM 1626 O O . ASP A 1 209 ? -16.094 13.523 14.844 1 41.25 209 ASP A O 1
ATOM 1630 N N . PRO A 1 210 ? -17.484 14.242 16.266 1 39.62 210 PRO A N 1
ATOM 1631 C CA . PRO A 1 210 ? -18.328 15.031 15.352 1 39.62 210 PRO A CA 1
ATOM 1632 C C . PRO A 1 210 ? -17.531 16.094 14.602 1 39.62 210 PRO A C 1
ATOM 1634 O O . PRO A 1 210 ? -17.953 16.531 13.523 1 39.62 210 PRO A O 1
ATOM 1637 N N . ASP A 1 211 ? -16.562 16.766 15.32 1 36.91 211 ASP A N 1
ATOM 1638 C CA . ASP A 1 211 ? -15.93 17.906 14.672 1 36.91 211 ASP A CA 1
ATOM 1639 C C . ASP A 1 211 ? -14.969 17.453 13.578 1 36.91 211 ASP A C 1
ATOM 1641 O O . ASP A 1 211 ? -14.234 18.266 13.016 1 36.91 211 ASP A O 1
ATOM 1645 N N . ALA A 1 212 ? -14.75 16.203 13.438 1 40.28 212 ALA A N 1
ATOM 1646 C CA . ALA A 1 212 ? -14.039 15.688 12.266 1 40.28 212 ALA A CA 1
ATOM 1647 C C . ALA A 1 212 ? -14.773 16.047 10.984 1 40.28 212 ALA A C 1
ATOM 1649 O O . ALA A 1 212 ? -15.875 15.539 10.727 1 40.28 212 ALA A O 1
ATOM 1650 N N . GLU A 1 213 ? -14.672 17.172 10.531 1 36.62 213 GLU A N 1
ATOM 1651 C CA . GLU A 1 213 ? -15.297 17.562 9.266 1 36.62 213 GLU A CA 1
ATOM 1652 C C . GLU A 1 213 ? -15.156 16.453 8.227 1 36.62 213 GLU A C 1
ATOM 1654 O O . GLU A 1 213 ? -14.062 15.953 7.977 1 36.62 213 GLU A O 1
ATOM 1659 N N . PRO A 1 214 ? -16.141 15.633 8.133 1 35.62 214 PRO A N 1
ATOM 1660 C CA . PRO A 1 214 ? -16.047 14.719 6.996 1 35.62 214 PRO A CA 1
ATOM 1661 C C . PRO A 1 214 ? -15.484 15.391 5.746 1 35.62 214 PRO A C 1
ATOM 1663 O O . PRO A 1 214 ? -15.766 16.562 5.5 1 35.62 214 PRO A O 1
ATOM 1666 N N . GLU A 1 215 ? -14.281 15.109 5.434 1 35.94 215 GLU A N 1
ATOM 1667 C CA . GLU A 1 215 ? -13.945 15.609 4.105 1 35.94 215 GLU A CA 1
ATOM 1668 C C . GLU A 1 215 ? -15.109 15.414 3.131 1 35.94 215 GLU A C 1
ATOM 1670 O O . GLU A 1 215 ? -15.461 14.281 2.801 1 35.94 215 GLU A O 1
ATOM 1675 N N . GLY A 1 216 ? -16.125 16.188 3.326 1 34.97 216 GLY A N 1
ATOM 1676 C CA . GLY A 1 216 ? -17.328 16.172 2.504 1 34.97 216 GLY A CA 1
ATOM 1677 C C . GLY A 1 216 ? -17.031 16.078 1.02 1 34.97 216 GLY A C 1
ATOM 1678 O O . GLY A 1 216 ? -15.961 16.5 0.568 1 34.97 216 GLY A O 1
ATOM 1679 N N . PRO A 1 217 ? -17.594 15.094 0.383 1 35.69 217 PRO A N 1
ATOM 1680 C CA . PRO A 1 217 ? -17.469 15.125 -1.077 1 35.69 217 PRO A CA 1
ATOM 1681 C C . PRO A 1 217 ? -17.75 16.516 -1.658 1 35.69 217 PRO A C 1
ATOM 1683 O O . PRO A 1 217 ? -18.469 17.297 -1.056 1 35.69 217 PRO A O 1
ATOM 1686 N N . PRO A 1 218 ? -16.875 17.062 -2.412 1 32.28 218 PRO A N 1
ATOM 1687 C CA . PRO A 1 218 ? -17.109 18.391 -2.988 1 32.28 218 PRO A CA 1
ATOM 1688 C C . PRO A 1 218 ? -18.516 18.516 -3.576 1 32.28 218 PRO A C 1
ATOM 1690 O O . PRO A 1 218 ? -19.094 17.531 -4.031 1 32.28 218 PRO A O 1
ATOM 1693 N N . SER A 1 219 ? -19.266 19.453 -2.986 1 33.66 219 SER A N 1
ATOM 1694 C CA . SER A 1 219 ? -20.609 19.812 -3.459 1 33.66 219 SER A CA 1
ATOM 1695 C C . SER A 1 219 ? -20.625 19.984 -4.973 1 33.66 219 SER A C 1
ATOM 1697 O O . SER A 1 219 ? -19.75 20.641 -5.539 1 33.66 219 SER A O 1
ATOM 1699 N N . PRO A 1 220 ? -21.469 19.172 -5.652 1 30.62 220 PRO A N 1
ATOM 1700 C CA . PRO A 1 220 ? -21.625 19.328 -7.098 1 30.62 220 PRO A CA 1
ATOM 1701 C C . PRO A 1 220 ? -21.891 20.781 -7.496 1 30.62 220 PRO A C 1
ATOM 1703 O O . PRO A 1 220 ? -22.531 21.531 -6.754 1 30.62 220 PRO A O 1
ATOM 1706 N N . ALA A 1 221 ? -20.984 21.438 -8.289 1 29.97 221 ALA A N 1
ATOM 1707 C CA . ALA A 1 221 ? -21.188 22.719 -8.969 1 29.97 221 ALA A CA 1
ATOM 1708 C C . ALA A 1 221 ? -22.562 22.766 -9.641 1 29.97 221 ALA A C 1
ATOM 1710 O O . ALA A 1 221 ? -22.906 21.859 -10.406 1 29.97 221 ALA A O 1
ATOM 1711 N N . SER A 1 222 ? -23.578 23.578 -9.07 1 24.62 222 SER A N 1
ATOM 1712 C CA . SER A 1 222 ? -24.719 23.922 -9.906 1 24.62 222 SER A CA 1
ATOM 1713 C C . SER A 1 222 ? -24.281 24.672 -11.156 1 24.62 222 SER A C 1
ATOM 1715 O O . SER A 1 222 ? -23.375 25.5 -11.102 1 24.62 222 SER A O 1
ATOM 1717 N N . MET B 1 1 ? -13.523 -16.125 -17.594 1 87.75 1 MET B N 1
ATOM 1718 C CA . MET B 1 1 ? -12.961 -14.773 -17.688 1 87.75 1 MET B CA 1
ATOM 1719 C C . MET B 1 1 ? -12.305 -14.367 -16.359 1 87.75 1 MET B C 1
ATOM 1721 O O . MET B 1 1 ? -12.758 -14.773 -15.289 1 87.75 1 MET B O 1
ATOM 1725 N N . PRO B 1 2 ? -11.227 -13.586 -16.578 1 92.88 2 PRO B N 1
ATOM 1726 C CA . PRO B 1 2 ? -10.578 -13.125 -15.336 1 92.88 2 PRO B CA 1
ATOM 1727 C C . PRO B 1 2 ? -11.438 -12.141 -14.555 1 92.88 2 PRO B C 1
ATOM 1729 O O . PRO B 1 2 ? -12.281 -11.453 -15.133 1 92.88 2 PRO B O 1
ATOM 1732 N N . ARG B 1 3 ? -11.188 -12.055 -13.352 1 93.19 3 ARG B N 1
ATOM 1733 C CA . ARG B 1 3 ? -11.922 -11.102 -12.523 1 93.19 3 ARG B CA 1
ATOM 1734 C C . ARG B 1 3 ? -11.547 -9.664 -12.883 1 93.19 3 ARG B C 1
ATOM 1736 O O . ARG B 1 3 ? -10.391 -9.383 -13.188 1 93.19 3 ARG B O 1
ATOM 1743 N N . LYS B 1 4 ? -12.5 -8.852 -12.742 1 95.25 4 LYS B N 1
ATOM 1744 C CA . LYS B 1 4 ? -12.258 -7.438 -13 1 95.25 4 LYS B CA 1
ATOM 1745 C C . LYS B 1 4 ? -11.539 -6.781 -11.828 1 95.25 4 LYS B C 1
ATOM 1747 O O . LYS B 1 4 ? -11.852 -7.062 -10.664 1 95.25 4 LYS B O 1
ATOM 1752 N N . LEU B 1 5 ? -10.641 -5.934 -12.219 1 97.12 5 LEU B N 1
ATOM 1753 C CA . LEU B 1 5 ? -9.969 -5.148 -11.195 1 97.12 5 LEU B CA 1
ATOM 1754 C C . LEU B 1 5 ? -10.789 -3.92 -10.82 1 97.12 5 LEU B C 1
ATOM 1756 O O . LEU B 1 5 ? -11.5 -3.363 -11.656 1 97.12 5 LEU B O 1
ATOM 1760 N N . ARG B 1 6 ? -10.727 -3.576 -9.586 1 96.56 6 ARG B N 1
ATOM 1761 C CA . ARG B 1 6 ? -11.484 -2.428 -9.102 1 96.56 6 ARG B CA 1
ATOM 1762 C C . ARG B 1 6 ? -10.547 -1.353 -8.555 1 96.56 6 ARG B C 1
ATOM 1764 O O . ARG B 1 6 ? -9.531 -1.664 -7.926 1 96.56 6 ARG B O 1
ATOM 1771 N N . ALA B 1 7 ? -11.039 -0.134 -8.633 1 96.69 7 ALA B N 1
ATOM 1772 C CA . ALA B 1 7 ? -10.234 1.019 -8.234 1 96.69 7 ALA B CA 1
ATOM 1773 C C . ALA B 1 7 ? -10.023 1.044 -6.723 1 96.69 7 ALA B C 1
ATOM 1775 O O . ALA B 1 7 ? -9.062 1.649 -6.234 1 96.69 7 ALA B O 1
ATOM 1776 N N . GLN B 1 8 ? -10.852 0.44 -5.969 1 94.44 8 GLN B N 1
ATOM 1777 C CA . GLN B 1 8 ? -10.812 0.485 -4.512 1 94.44 8 GLN B CA 1
ATOM 1778 C C . GLN B 1 8 ? -9.828 -0.54 -3.957 1 94.44 8 GLN B C 1
ATOM 1780 O O . GLN B 1 8 ? -9.477 -0.497 -2.775 1 94.44 8 GLN B O 1
ATOM 1785 N N . GLU B 1 9 ? -9.469 -1.437 -4.789 1 94.38 9 GLU B N 1
ATOM 1786 C CA . GLU B 1 9 ? -8.469 -2.398 -4.336 1 94.38 9 GLU B CA 1
ATOM 1787 C C . GLU B 1 9 ? -7.121 -1.722 -4.082 1 94.38 9 GLU B C 1
ATOM 1789 O O . GLU B 1 9 ? -6.82 -0.686 -4.68 1 94.38 9 GLU B O 1
ATOM 1794 N N . THR B 1 10 ? -6.391 -2.336 -3.16 1 95 10 THR B N 1
ATOM 1795 C CA . THR B 1 10 ? -5.062 -1.77 -2.953 1 95 10 THR B CA 1
ATOM 1796 C C . THR B 1 10 ? -4.191 -1.958 -4.191 1 95 10 THR B C 1
ATOM 1798 O O . THR B 1 10 ? -4.367 -2.924 -4.938 1 95 10 THR B O 1
ATOM 1801 N N . LEU B 1 11 ? -3.293 -1.097 -4.344 1 96.88 11 LEU B N 1
ATOM 1802 C CA . LEU B 1 11 ? -2.398 -1.218 -5.488 1 96.88 11 LEU B CA 1
ATOM 1803 C C . LEU B 1 11 ? -1.533 -2.469 -5.375 1 96.88 11 LEU B C 1
ATOM 1805 O O . LEU B 1 11 ? -1.137 -3.049 -6.387 1 96.88 11 LEU B O 1
ATOM 1809 N N . ASP B 1 12 ? -1.296 -2.93 -4.164 1 95.44 12 ASP B N 1
ATOM 1810 C CA . ASP B 1 12 ? -0.577 -4.184 -3.953 1 95.44 12 ASP B CA 1
ATOM 1811 C C . ASP B 1 12 ? -1.372 -5.371 -4.492 1 95.44 12 ASP B C 1
ATOM 1813 O O . ASP B 1 12 ? -0.811 -6.262 -5.129 1 95.44 12 ASP B O 1
ATOM 1817 N N . THR B 1 13 ? -2.658 -5.312 -4.258 1 95.12 13 THR B N 1
ATOM 1818 C CA . THR B 1 13 ? -3.525 -6.379 -4.746 1 95.12 13 THR B CA 1
ATOM 1819 C C . THR B 1 13 ? -3.535 -6.414 -6.273 1 95.12 13 THR B C 1
ATOM 1821 O O . THR B 1 13 ? -3.439 -7.48 -6.879 1 95.12 13 THR B O 1
ATOM 1824 N N . ILE B 1 14 ? -3.617 -5.301 -6.824 1 97.81 14 ILE B N 1
ATOM 1825 C CA . ILE B 1 14 ? -3.633 -5.195 -8.281 1 97.81 14 ILE B CA 1
ATOM 1826 C C . ILE B 1 14 ? -2.301 -5.68 -8.844 1 97.81 14 ILE B C 1
ATOM 1828 O O . ILE B 1 14 ? -2.271 -6.441 -9.812 1 97.81 14 ILE B O 1
ATOM 1832 N N . GLU B 1 15 ? -1.239 -5.281 -8.227 1 97.88 15 GLU B N 1
ATOM 1833 C CA . GLU B 1 15 ? 0.091 -5.699 -8.656 1 97.88 15 GLU B CA 1
ATOM 1834 C C . GLU B 1 15 ? 0.25 -7.215 -8.578 1 97.88 15 GLU B C 1
ATOM 1836 O O . GLU B 1 15 ? 0.793 -7.836 -9.492 1 97.88 15 GLU B O 1
ATOM 1841 N N . ASP B 1 16 ? -0.242 -7.773 -7.551 1 96.94 16 ASP B N 1
ATOM 1842 C CA . ASP B 1 16 ? -0.167 -9.227 -7.387 1 96.94 16 ASP B CA 1
ATOM 1843 C C . ASP B 1 16 ? -0.917 -9.945 -8.508 1 96.94 16 ASP B C 1
ATOM 1845 O O . ASP B 1 16 ? -0.466 -10.984 -8.992 1 96.94 16 ASP B O 1
ATOM 1849 N N . GLU B 1 17 ? -2.018 -9.383 -8.875 1 97.44 17 GLU B N 1
ATOM 1850 C CA . GLU B 1 17 ? -2.816 -9.977 -9.938 1 97.44 17 GLU B CA 1
ATOM 1851 C C . GLU B 1 17 ? -2.043 -10.016 -11.25 1 97.44 17 GLU B C 1
ATOM 1853 O O . GLU B 1 17 ? -2.014 -11.047 -11.93 1 97.44 17 GLU B O 1
ATOM 1858 N N . ILE B 1 18 ? -1.449 -8.961 -11.508 1 98.19 18 ILE B N 1
ATOM 1859 C CA . ILE B 1 18 ? -0.814 -8.891 -12.82 1 98.19 18 ILE B CA 1
ATOM 1860 C C . ILE B 1 18 ? 0.517 -9.641 -12.789 1 98.19 18 ILE B C 1
ATOM 1862 O O . ILE B 1 18 ? 0.919 -10.242 -13.789 1 98.19 18 ILE B O 1
ATOM 1866 N N . LEU B 1 19 ? 1.197 -9.625 -11.641 1 98.12 19 LEU B N 1
ATOM 1867 C CA . LEU B 1 19 ? 2.432 -10.391 -11.5 1 98.12 19 LEU B CA 1
ATOM 1868 C C . LEU B 1 19 ? 2.164 -11.891 -11.609 1 98.12 19 LEU B C 1
ATOM 1870 O O . LEU B 1 19 ? 2.971 -12.625 -12.172 1 98.12 19 LEU B O 1
ATOM 1874 N N . PHE B 1 20 ? 1.052 -12.25 -11.039 1 98.44 20 PHE B N 1
ATOM 1875 C CA . PHE B 1 20 ? 0.663 -13.648 -11.164 1 98.44 20 PHE B CA 1
ATOM 1876 C C . PHE B 1 20 ? 0.546 -14.055 -12.633 1 98.44 20 PHE B C 1
ATOM 1878 O O . PHE B 1 20 ? 1.133 -15.047 -13.055 1 98.44 20 PHE B O 1
ATOM 1885 N N . THR B 1 21 ? -0.182 -13.289 -13.344 1 98.75 21 THR B N 1
ATOM 1886 C CA . THR B 1 21 ? -0.392 -13.594 -14.758 1 98.75 21 THR B CA 1
ATOM 1887 C C . THR B 1 21 ? 0.939 -13.641 -15.5 1 98.75 21 THR B C 1
ATOM 1889 O O . THR B 1 21 ? 1.198 -14.57 -16.266 1 98.75 21 THR B O 1
ATOM 1892 N N . ARG B 1 22 ? 1.744 -12.688 -15.266 1 98.5 22 ARG B N 1
ATOM 1893 C CA . ARG B 1 22 ? 3.035 -12.617 -15.945 1 98.5 22 ARG B CA 1
ATOM 1894 C C . ARG B 1 22 ? 3.887 -13.844 -15.625 1 98.5 22 ARG B C 1
ATOM 1896 O O . ARG B 1 22 ? 4.457 -14.461 -16.531 1 98.5 22 ARG B O 1
ATOM 1903 N N . ALA B 1 23 ? 3.92 -14.18 -14.391 1 98.12 23 ALA B N 1
ATOM 1904 C CA . ALA B 1 23 ? 4.707 -15.336 -13.961 1 98.12 23 ALA B CA 1
ATOM 1905 C C . ALA B 1 23 ? 4.168 -16.625 -14.57 1 98.12 23 ALA B C 1
ATOM 1907 O O . ALA B 1 23 ? 4.938 -17.5 -14.977 1 98.12 23 ALA B O 1
ATOM 1908 N N . ALA B 1 24 ? 2.867 -16.703 -14.617 1 98.56 24 ALA B N 1
ATOM 1909 C CA . ALA B 1 24 ? 2.24 -17.891 -15.203 1 98.56 24 ALA B CA 1
ATOM 1910 C C . ALA B 1 24 ? 2.564 -18.016 -16.688 1 98.56 24 ALA B C 1
ATOM 1912 O O . ALA B 1 24 ? 2.875 -19.094 -17.172 1 98.56 24 ALA B O 1
ATOM 1913 N N . LEU B 1 25 ? 2.498 -16.906 -17.328 1 98.62 25 LEU B N 1
ATOM 1914 C CA . LEU B 1 25 ? 2.834 -16.906 -18.75 1 98.62 25 LEU B CA 1
ATOM 1915 C C . LEU B 1 25 ? 4.277 -17.344 -18.969 1 98.62 25 LEU B C 1
ATOM 1917 O O . LEU B 1 25 ? 4.559 -18.141 -19.875 1 98.62 25 LEU B O 1
ATOM 1921 N N . GLU B 1 26 ? 5.121 -16.906 -18.172 1 97.5 26 GLU B N 1
ATOM 1922 C CA . GLU B 1 26 ? 6.539 -17.234 -18.281 1 97.5 26 GLU B CA 1
ATOM 1923 C C . GLU B 1 26 ? 6.785 -18.719 -18.031 1 97.5 26 GLU B C 1
ATOM 1925 O O . GLU B 1 26 ? 7.684 -19.312 -18.625 1 97.5 26 GLU B O 1
ATOM 1930 N N . ALA B 1 27 ? 5.984 -19.281 -17.219 1 96.94 27 ALA B N 1
ATOM 1931 C CA . ALA B 1 27 ? 6.195 -20.641 -16.734 1 96.94 27 ALA B CA 1
ATOM 1932 C C . ALA B 1 27 ? 5.727 -21.672 -17.766 1 96.94 27 ALA B C 1
ATOM 1934 O O . ALA B 1 27 ? 6.133 -22.828 -17.719 1 96.94 27 ALA B O 1
ATOM 1935 N N . ASP B 1 28 ? 4.793 -21.266 -18.594 1 97.81 28 ASP B N 1
ATOM 1936 C CA . ASP B 1 28 ? 4.215 -22.219 -19.547 1 97.81 28 ASP B CA 1
ATOM 1937 C C . ASP B 1 28 ? 4.734 -21.953 -20.969 1 97.81 28 ASP B C 1
ATOM 1939 O O . ASP B 1 28 ? 4.41 -20.938 -21.578 1 97.81 28 ASP B O 1
ATOM 1943 N N . PRO B 1 29 ? 5.473 -22.875 -21.5 1 96.44 29 PRO B N 1
ATOM 1944 C CA . PRO B 1 29 ? 6.055 -22.672 -22.828 1 96.44 29 PRO B CA 1
ATOM 1945 C C . PRO B 1 29 ? 5 -22.422 -23.891 1 96.44 29 PRO B C 1
ATOM 1947 O O . PRO B 1 29 ? 5.293 -21.797 -24.922 1 96.44 29 PRO B O 1
ATOM 1950 N N . ASP B 1 30 ? 3.812 -22.875 -23.719 1 97.06 30 ASP B N 1
ATOM 1951 C CA . ASP B 1 30 ? 2.76 -22.672 -24.719 1 97.06 30 ASP B CA 1
ATOM 1952 C C . ASP B 1 30 ? 2.227 -21.234 -24.656 1 97.06 30 ASP B C 1
ATOM 1954 O O . ASP B 1 30 ? 1.502 -20.797 -25.547 1 97.06 30 ASP B O 1
ATOM 1958 N N . ALA B 1 31 ? 2.635 -20.516 -23.594 1 98.19 31 ALA B N 1
ATOM 1959 C CA . ALA B 1 31 ? 2.064 -19.172 -23.438 1 98.19 31 ALA B CA 1
ATOM 1960 C C . ALA B 1 31 ? 3.162 -18.125 -23.359 1 98.19 31 ALA B C 1
ATOM 1962 O O . ALA B 1 31 ? 2.879 -16.922 -23.391 1 98.19 31 ALA B O 1
ATOM 1963 N N . ALA B 1 32 ? 4.422 -18.469 -23.297 1 97.38 32 ALA B N 1
ATOM 1964 C CA . ALA B 1 32 ? 5.543 -17.578 -23 1 97.38 32 ALA B CA 1
ATOM 1965 C C . ALA B 1 32 ? 5.645 -16.469 -24.047 1 97.38 32 ALA B C 1
ATOM 1967 O O . ALA B 1 32 ? 6.051 -15.352 -23.734 1 97.38 32 ALA B O 1
ATOM 1968 N N . ASP B 1 33 ? 5.246 -16.781 -25.266 1 97.38 33 ASP B N 1
ATOM 1969 C CA . ASP B 1 33 ? 5.371 -15.805 -26.344 1 97.38 33 ASP B CA 1
ATOM 1970 C C . ASP B 1 33 ? 4.32 -14.703 -26.203 1 97.38 33 ASP B C 1
ATOM 1972 O O . ASP B 1 33 ? 4.379 -13.695 -26.906 1 97.38 33 ASP B O 1
ATOM 1976 N N . LEU B 1 34 ? 3.381 -14.805 -25.266 1 98.31 34 LEU B N 1
ATOM 1977 C CA . LEU B 1 34 ? 2.355 -13.789 -25.031 1 98.31 34 LEU B CA 1
ATOM 1978 C C . LEU B 1 34 ? 2.797 -12.812 -23.938 1 98.31 34 LEU B C 1
ATOM 1980 O O . LEU B 1 34 ? 2.113 -11.82 -23.688 1 98.31 34 LEU B O 1
ATOM 1984 N N . LEU B 1 35 ? 3.922 -13.023 -23.344 1 98.31 35 LEU B N 1
ATOM 1985 C CA . LEU B 1 35 ? 4.418 -12.227 -22.219 1 98.31 35 LEU B CA 1
ATOM 1986 C C . LEU B 1 35 ? 4.531 -10.758 -22.609 1 98.31 35 LEU B C 1
ATOM 1988 O O . LEU B 1 35 ? 4.195 -9.875 -21.812 1 98.31 35 LEU B O 1
ATOM 1992 N N . PRO B 1 36 ? 4.918 -10.414 -23.859 1 98.31 36 PRO B N 1
ATOM 1993 C CA . PRO B 1 36 ? 5.07 -9.008 -24.219 1 98.31 36 PRO B CA 1
ATOM 1994 C C . PRO B 1 36 ? 3.76 -8.227 -24.141 1 98.31 36 PRO B C 1
ATOM 1996 O O . PRO B 1 36 ? 3.773 -7 -24.031 1 98.31 36 PRO B O 1
ATOM 1999 N N . MET B 1 37 ? 2.633 -8.914 -24.156 1 98.31 37 MET B N 1
ATOM 2000 C CA . MET B 1 37 ? 1.337 -8.258 -24.047 1 98.31 37 MET B CA 1
ATOM 2001 C C . MET B 1 37 ? 1.185 -7.598 -22.672 1 98.31 37 MET B C 1
ATOM 2003 O O . MET B 1 37 ? 0.286 -6.781 -22.469 1 98.31 37 MET B O 1
ATOM 2007 N N . THR B 1 38 ? 2.076 -7.922 -21.734 1 98.44 38 THR B N 1
ATOM 2008 C CA . THR B 1 38 ? 1.934 -7.457 -20.359 1 98.44 38 THR B CA 1
ATOM 2009 C C . THR B 1 38 ? 3.043 -6.473 -20.016 1 98.44 38 THR B C 1
ATOM 2011 O O . THR B 1 38 ? 3.158 -6.051 -18.859 1 98.44 38 THR B O 1
ATOM 2014 N N . ASP B 1 39 ? 3.852 -6.051 -20.875 1 97.25 39 ASP B N 1
ATOM 2015 C CA . ASP B 1 39 ? 5.094 -5.332 -20.609 1 97.25 39 ASP B CA 1
ATOM 2016 C C . ASP B 1 39 ? 4.82 -3.98 -19.953 1 97.25 39 ASP B C 1
ATOM 2018 O O . ASP B 1 39 ? 5.609 -3.516 -19.141 1 97.25 39 ASP B O 1
ATOM 2022 N N . SER B 1 40 ? 3.668 -3.379 -20.266 1 97.31 40 SER B N 1
ATOM 2023 C CA . SER B 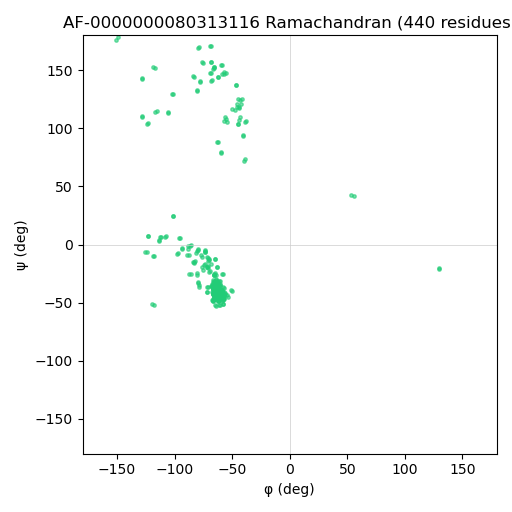1 40 ? 3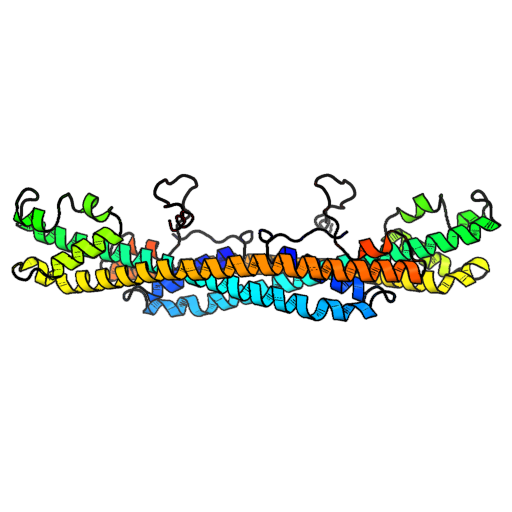.389 -2.031 -19.781 1 97.31 40 SER B CA 1
ATOM 2024 C C . SER B 1 40 ? 2.738 -2.064 -18.406 1 97.31 40 SER B C 1
ATOM 2026 O O . SER B 1 40 ? 2.635 -1.034 -17.734 1 97.31 40 SER B O 1
ATOM 2028 N N . TRP B 1 41 ? 2.357 -3.219 -17.938 1 98.5 41 TRP B N 1
ATOM 2029 C CA . TRP B 1 41 ? 1.455 -3.332 -16.797 1 98.5 41 TRP B CA 1
ATOM 2030 C C . TRP B 1 41 ? 2.111 -2.801 -15.523 1 98.5 41 TRP B C 1
ATOM 2032 O O . TRP B 1 41 ? 1.526 -1.984 -14.812 1 98.5 41 TRP B O 1
ATOM 2042 N N . LEU B 1 42 ? 3.34 -3.23 -15.32 1 97.69 42 LEU B N 1
ATOM 2043 C CA . LEU B 1 42 ? 4.012 -2.855 -14.078 1 97.69 42 LEU B CA 1
ATOM 2044 C C . LEU B 1 42 ? 4.297 -1.358 -14.039 1 97.69 42 LEU B C 1
ATOM 2046 O O . LEU B 1 42 ? 4.176 -0.723 -12.992 1 97.69 42 LEU B O 1
ATOM 2050 N N . ALA B 1 43 ? 4.602 -0.833 -15.164 1 97.81 43 ALA B N 1
ATOM 2051 C CA . ALA B 1 43 ? 4.859 0.603 -15.242 1 97.81 43 ALA B CA 1
ATOM 2052 C C . ALA B 1 43 ? 3.602 1.403 -14.922 1 97.81 43 ALA B C 1
ATOM 2054 O O . ALA B 1 43 ? 3.674 2.457 -14.281 1 97.81 43 ALA B O 1
ATOM 2055 N N . LEU B 1 44 ? 2.492 0.942 -15.359 1 98.19 44 LEU B N 1
ATOM 2056 C CA . LEU B 1 44 ? 1.224 1.606 -15.086 1 98.19 44 LEU B CA 1
ATOM 2057 C C . LEU B 1 44 ? 0.935 1.617 -13.586 1 98.19 44 LEU B C 1
ATOM 2059 O O . LEU B 1 44 ? 0.521 2.641 -13.039 1 98.19 44 LEU B O 1
ATOM 2063 N N . VAL B 1 45 ? 1.198 0.537 -12.914 1 98.38 45 VAL B N 1
ATOM 2064 C CA . VAL B 1 45 ? 0.971 0.432 -11.477 1 98.38 45 VAL B CA 1
ATOM 2065 C C . VAL B 1 45 ? 1.917 1.372 -10.734 1 98.38 45 VAL B C 1
ATOM 2067 O O . VAL B 1 45 ? 1.498 2.094 -9.828 1 98.38 45 VAL B O 1
ATOM 2070 N N . ASP B 1 46 ? 3.146 1.382 -11.18 1 97.81 46 ASP B N 1
ATOM 2071 C CA . ASP B 1 46 ? 4.145 2.217 -10.516 1 97.81 46 ASP B CA 1
ATOM 2072 C C . ASP B 1 46 ? 3.814 3.699 -10.672 1 97.81 46 ASP B C 1
ATOM 2074 O O . ASP B 1 46 ? 3.967 4.48 -9.734 1 97.81 46 ASP B O 1
ATOM 2078 N N . ALA B 1 47 ? 3.348 4.051 -11.828 1 98.06 47 ALA B N 1
ATOM 2079 C CA . ALA B 1 47 ? 2.955 5.441 -12.062 1 98.06 47 ALA B CA 1
ATOM 2080 C C . ALA B 1 47 ? 1.786 5.84 -11.164 1 98.06 47 ALA B C 1
ATOM 2082 O O . ALA B 1 47 ? 1.775 6.934 -10.594 1 98.06 47 ALA B O 1
ATOM 2083 N N . THR B 1 48 ? 0.876 4.996 -11.07 1 98.5 48 THR B N 1
ATOM 2084 C CA . THR B 1 48 ? -0.277 5.262 -10.219 1 98.5 48 THR B CA 1
ATOM 2085 C C . THR B 1 48 ? 0.142 5.34 -8.75 1 98.5 48 THR B C 1
ATOM 2087 O O . THR B 1 48 ? -0.344 6.191 -8.008 1 98.5 48 THR B O 1
ATOM 2090 N N . ARG B 1 49 ? 1.064 4.457 -8.375 1 97.44 49 ARG B N 1
ATOM 2091 C CA . ARG B 1 49 ? 1.597 4.473 -7.016 1 97.44 49 ARG B CA 1
ATOM 2092 C C . ARG B 1 49 ? 2.264 5.809 -6.707 1 97.44 49 ARG B C 1
ATOM 2094 O O . ARG B 1 49 ? 2.088 6.363 -5.617 1 97.44 49 ARG B O 1
ATOM 2101 N N . ALA B 1 50 ? 2.953 6.262 -7.633 1 97.12 50 ALA B N 1
ATOM 2102 C CA . ALA B 1 50 ? 3.615 7.551 -7.457 1 97.12 50 ALA B CA 1
ATOM 2103 C C . ALA B 1 50 ? 2.594 8.672 -7.293 1 97.12 50 ALA B C 1
ATOM 2105 O O . ALA B 1 50 ? 2.752 9.547 -6.434 1 97.12 50 ALA B O 1
ATOM 2106 N N . THR B 1 51 ? 1.578 8.617 -8.055 1 97.81 51 THR B N 1
ATOM 2107 C CA . THR B 1 51 ? 0.523 9.625 -7.988 1 97.81 51 THR B CA 1
ATOM 2108 C C . THR B 1 51 ? -0.204 9.555 -6.648 1 97.81 51 THR B C 1
ATOM 2110 O O . THR B 1 51 ? -0.479 10.586 -6.027 1 97.81 51 THR B O 1
ATOM 2113 N N . ASP B 1 52 ? -0.449 8.414 -6.227 1 97 52 ASP B N 1
ATOM 2114 C CA . ASP B 1 52 ? -1.093 8.188 -4.938 1 97 52 ASP B CA 1
ATOM 2115 C C . ASP B 1 52 ? -0.235 8.734 -3.795 1 97 52 ASP B C 1
ATOM 2117 O O . ASP B 1 52 ? -0.743 9.398 -2.893 1 97 52 ASP B O 1
ATOM 2121 N N . ARG B 1 53 ? 1.011 8.375 -3.881 1 96.81 53 ARG B N 1
ATOM 2122 C CA . ARG B 1 53 ? 1.924 8.812 -2.832 1 96.81 53 ARG B CA 1
ATOM 2123 C C . ARG B 1 53 ? 2.02 10.336 -2.795 1 96.81 53 ARG B C 1
ATOM 2125 O O . ARG B 1 53 ? 2.006 10.938 -1.721 1 96.81 53 ARG B O 1
ATOM 2132 N N . THR B 1 54 ? 2.002 10.938 -3.936 1 96.94 54 THR B N 1
ATOM 2133 C CA . THR B 1 54 ? 2.045 12.398 -4.023 1 96.94 54 THR B CA 1
ATOM 2134 C C . THR B 1 54 ? 0.804 13.016 -3.387 1 96.94 54 THR B C 1
ATOM 2136 O O . THR B 1 54 ? 0.901 14 -2.65 1 96.94 54 THR B O 1
ATOM 2139 N N . ALA B 1 55 ? -0.257 12.445 -3.676 1 97.69 55 ALA B N 1
ATOM 2140 C CA . ALA B 1 55 ? -1.511 12.945 -3.117 1 97.69 55 ALA B CA 1
ATOM 2141 C C . ALA B 1 55 ? -1.526 12.812 -1.598 1 97.69 55 ALA B C 1
ATOM 2143 O O . ALA B 1 55 ? -1.95 13.734 -0.894 1 97.69 55 ALA B O 1
ATOM 2144 N N . ARG B 1 56 ? -1.062 11.711 -1.118 1 95.94 56 ARG B N 1
ATOM 2145 C CA . ARG B 1 56 ? -1.024 11.492 0.324 1 95.94 56 ARG B CA 1
ATOM 2146 C C . ARG B 1 56 ? -0.074 12.469 1.003 1 95.94 56 ARG B C 1
ATOM 2148 O O . ARG B 1 56 ? -0.412 13.062 2.033 1 95.94 56 ARG B O 1
ATOM 2155 N N . ILE B 1 57 ? 1.05 12.656 0.374 1 96.94 57 ILE B N 1
ATOM 2156 C CA . ILE B 1 57 ? 2.047 13.57 0.918 1 96.94 57 ILE B CA 1
ATOM 2157 C C . ILE B 1 57 ? 1.471 14.984 0.979 1 96.94 57 ILE B C 1
ATOM 2159 O O . ILE B 1 57 ? 1.595 15.664 1.996 1 96.94 57 ILE B O 1
ATOM 2163 N N . ALA B 1 58 ? 0.79 15.367 -0.061 1 97.31 58 ALA B N 1
ATOM 2164 C CA . ALA B 1 58 ? 0.183 16.703 -0.114 1 97.31 58 ALA B CA 1
ATOM 2165 C C . ALA B 1 58 ? -0.873 16.859 0.977 1 97.31 58 ALA B C 1
ATOM 2167 O O . ALA B 1 58 ? -0.911 17.891 1.663 1 97.31 58 ALA B O 1
ATOM 2168 N N . GLY B 1 59 ? -1.653 15.828 1.104 1 96.88 59 GLY B N 1
ATOM 2169 C CA . GLY B 1 59 ? -2.693 15.883 2.119 1 96.88 59 GLY B CA 1
ATOM 2170 C C . GLY B 1 59 ? -2.145 15.922 3.533 1 96.88 59 GLY B C 1
ATOM 2171 O O . GLY B 1 59 ? -2.592 16.719 4.355 1 96.88 59 GLY B O 1
ATOM 2172 N N . THR B 1 60 ? -1.183 15.117 3.789 1 96.94 60 THR B N 1
ATOM 2173 C CA . THR B 1 60 ? -0.585 15.031 5.117 1 96.94 60 THR B CA 1
ATOM 2174 C C . THR B 1 60 ? 0.157 16.312 5.465 1 96.94 60 THR B C 1
ATOM 2176 O O . THR B 1 60 ? 0.031 16.828 6.578 1 96.94 60 THR B O 1
ATOM 2179 N N . SER B 1 61 ? 0.836 16.828 4.508 1 97.19 61 SER B N 1
ATOM 2180 C CA . SER B 1 61 ? 1.553 18.078 4.711 1 97.19 61 SER B CA 1
ATOM 2181 C C . SER B 1 61 ? 0.589 19.234 4.992 1 97.19 61 SER B C 1
ATOM 2183 O O . SER B 1 61 ? 0.813 20.031 5.906 1 97.19 61 SER B O 1
ATOM 2185 N N . ALA B 1 62 ? -0.434 19.312 4.262 1 97.38 62 ALA B N 1
ATOM 2186 C CA . ALA B 1 62 ? -1.435 20.359 4.461 1 97.38 62 ALA B CA 1
ATOM 2187 C C . ALA B 1 62 ? -2.059 20.25 5.848 1 97.38 62 ALA B C 1
ATOM 2189 O O . ALA B 1 62 ? -2.252 21.266 6.523 1 97.38 62 ALA B O 1
ATOM 2190 N N . SER B 1 63 ? -2.332 19.062 6.211 1 96.75 63 SER B N 1
ATOM 2191 C CA . SER B 1 63 ? -2.932 18.828 7.523 1 96.75 63 SER B CA 1
ATOM 2192 C C . SER B 1 63 ? -1.995 19.266 8.641 1 96.75 63 SER B C 1
ATOM 2194 O O . SER B 1 63 ? -2.42 19.938 9.586 1 96.75 63 SER B O 1
ATOM 2196 N N . ALA B 1 64 ? -0.769 18.906 8.492 1 97.88 64 ALA B N 1
ATOM 2197 C CA . ALA B 1 64 ? 0.222 19.297 9.5 1 97.88 64 ALA B CA 1
ATOM 2198 C C . ALA B 1 64 ? 0.344 20.812 9.602 1 97.88 64 ALA B C 1
ATOM 2200 O O . ALA B 1 64 ? 0.309 21.359 10.703 1 97.88 64 ALA B O 1
ATOM 2201 N N . LEU B 1 65 ? 0.413 21.484 8.477 1 97.81 65 LEU B N 1
ATOM 2202 C CA . LEU B 1 65 ? 0.516 22.938 8.438 1 97.81 65 LEU B CA 1
ATOM 2203 C C . LEU B 1 65 ? -0.695 23.594 9.102 1 97.81 65 LEU B C 1
ATOM 2205 O O . LEU B 1 65 ? -0.552 24.547 9.867 1 97.81 65 LEU B O 1
ATOM 2209 N N . ARG B 1 66 ? -1.773 23.031 8.805 1 97.69 66 ARG B N 1
ATOM 2210 C CA . ARG B 1 66 ? -3.016 23.578 9.352 1 97.69 66 ARG B CA 1
ATOM 2211 C C . ARG B 1 66 ? -3.045 23.469 10.867 1 97.69 66 ARG B C 1
ATOM 2213 O O . ARG B 1 66 ? -3.398 24.422 11.562 1 97.69 66 ARG B O 1
ATOM 2220 N N . ILE B 1 67 ? -2.668 22.344 11.352 1 96.88 67 ILE B N 1
ATOM 2221 C CA . ILE B 1 67 ? -2.711 22.109 12.789 1 96.88 67 ILE B CA 1
ATOM 2222 C C . ILE B 1 67 ? -1.726 23.031 13.5 1 96.88 67 ILE B C 1
ATOM 2224 O O . ILE B 1 67 ? -2.074 23.672 14.5 1 96.88 67 ILE B O 1
ATOM 2228 N N . VAL B 1 68 ? -0.582 23.141 12.977 1 97.56 68 VAL B N 1
ATOM 2229 C CA . VAL B 1 68 ? 0.446 23.984 13.586 1 97.56 68 VAL B CA 1
ATOM 2230 C C . VAL B 1 68 ? 0.025 25.438 13.516 1 97.56 68 VAL B C 1
ATOM 2232 O O . VAL B 1 68 ? 0.038 26.156 14.523 1 97.56 68 VAL B O 1
ATOM 2235 N N . ALA B 1 69 ? -0.405 25.891 12.359 1 98.06 69 ALA B N 1
ATOM 2236 C CA . ALA B 1 69 ? -0.796 27.281 12.188 1 98.06 69 ALA B CA 1
ATOM 2237 C C . ALA B 1 69 ? -1.993 27.641 13.062 1 98.06 69 ALA B C 1
ATOM 2239 O O . ALA B 1 69 ? -2.037 28.703 13.664 1 98.06 69 ALA B O 1
ATOM 2240 N N . ASN B 1 70 ? -2.873 26.734 13.109 1 98 70 ASN B N 1
ATOM 2241 C CA . ASN B 1 70 ? -4.043 26.938 13.953 1 98 70 ASN B CA 1
ATOM 2242 C C . ASN B 1 70 ? -3.658 27.078 15.422 1 98 70 ASN B C 1
ATOM 2244 O O . ASN B 1 70 ? -4.098 28.016 16.094 1 98 70 ASN B O 1
ATOM 2248 N N . GLY B 1 71 ? -2.857 26.172 15.844 1 97.06 71 GLY B N 1
ATOM 2249 C CA . GLY B 1 71 ? -2.422 26.219 17.234 1 97.06 71 GLY B CA 1
ATOM 2250 C C . GLY B 1 71 ? -1.667 27.484 17.578 1 97.06 71 GLY B C 1
ATOM 2251 O O . GLY B 1 71 ? -1.909 28.094 18.625 1 97.06 71 GLY B O 1
ATOM 2252 N N . ARG B 1 72 ? -0.859 27.875 16.734 1 97.69 72 ARG B N 1
ATOM 2253 C CA . ARG B 1 72 ? -0.048 29.062 16.984 1 97.69 72 ARG B CA 1
ATOM 2254 C C . ARG B 1 72 ? -0.894 30.328 16.906 1 97.69 72 ARG B C 1
ATOM 2256 O O . ARG B 1 72 ? -0.673 31.281 17.656 1 97.69 72 ARG B O 1
ATOM 2263 N N . LEU B 1 73 ? -1.847 30.312 15.977 1 98.44 73 LEU B N 1
ATOM 2264 C CA . LEU B 1 73 ? -2.756 31.453 15.906 1 98.44 73 LEU B CA 1
ATOM 2265 C C . LEU B 1 73 ? -3.607 31.547 17.172 1 98.44 73 LEU B C 1
ATOM 2267 O O . LEU B 1 73 ? -3.799 32.656 17.703 1 98.44 73 LEU B O 1
ATOM 2271 N N . ASP B 1 74 ? -4.047 30.422 17.625 1 97.88 74 ASP B N 1
ATOM 2272 C CA . ASP B 1 74 ? -4.773 30.391 18.891 1 97.88 74 ASP B CA 1
ATOM 2273 C C . ASP B 1 74 ? -3.936 30.969 20.031 1 97.88 74 ASP B C 1
ATOM 2275 O O . ASP B 1 74 ? -4.426 31.781 20.812 1 97.88 74 ASP B O 1
ATOM 2279 N N . ASP B 1 75 ? -2.701 30.578 20.062 1 96.94 75 ASP B N 1
ATOM 2280 C CA . ASP B 1 75 ? -1.796 31.062 21.109 1 96.94 75 ASP B CA 1
ATOM 2281 C C . ASP B 1 75 ? -1.634 32.594 21.031 1 96.94 75 ASP B C 1
ATOM 2283 O O . ASP B 1 75 ? -1.676 33.281 22.047 1 96.94 75 ASP B O 1
ATOM 2287 N N . ALA B 1 76 ? -1.449 33.062 19.844 1 97.56 76 ALA B N 1
ATOM 2288 C CA . ALA B 1 76 ? -1.281 34.5 19.641 1 97.56 76 ALA B CA 1
ATOM 2289 C C . ALA B 1 76 ? -2.535 35.281 20.047 1 97.56 76 ALA B C 1
ATOM 2291 O O . ALA B 1 76 ? -2.451 36.281 20.734 1 97.56 76 ALA B O 1
ATOM 2292 N N . CYS B 1 77 ? -3.629 34.781 19.688 1 98 77 CYS B N 1
ATOM 2293 C CA . CYS B 1 77 ? -4.895 35.406 20.031 1 98 77 CYS B CA 1
ATOM 2294 C C . CYS B 1 77 ? -5.117 35.375 21.547 1 98 77 CYS B C 1
ATOM 2296 O O . CYS B 1 77 ? -5.578 36.375 22.109 1 98 77 CYS B O 1
ATOM 2298 N N . THR B 1 78 ? -4.789 3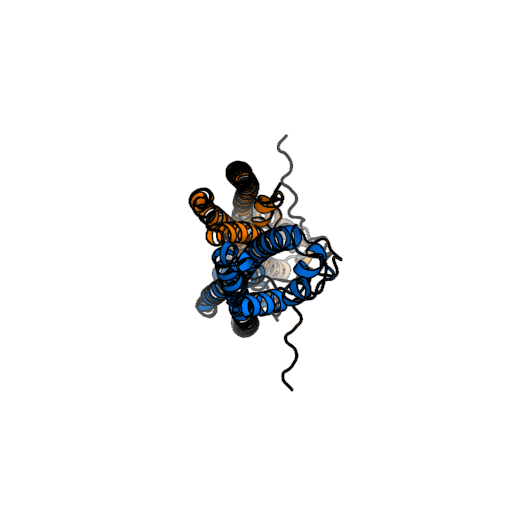4.312 22.125 1 97.38 78 THR B N 1
ATOM 2299 C CA . THR B 1 78 ? -4.945 34.156 23.562 1 97.38 78 THR B CA 1
ATOM 2300 C C . THR B 1 78 ? -4.066 35.188 24.297 1 97.38 78 THR B C 1
ATOM 2302 O O . THR B 1 78 ? -4.523 35.844 25.234 1 97.38 78 THR B O 1
ATOM 2305 N N . ARG B 1 79 ? -2.863 35.312 23.859 1 96.44 79 ARG B N 1
ATOM 2306 C CA . ARG B 1 79 ? -1.947 36.25 24.5 1 96.44 79 ARG B CA 1
ATOM 2307 C C . ARG B 1 79 ? -2.449 37.688 24.344 1 96.44 79 ARG B C 1
ATOM 2309 O O . ARG B 1 79 ? -2.438 38.469 25.297 1 96.44 79 ARG B O 1
ATOM 2316 N N . PHE B 1 80 ? -2.957 38 23.172 1 97.56 80 PHE B N 1
ATOM 2317 C CA . PHE B 1 80 ? -3.518 39.312 22.906 1 97.56 80 PHE B CA 1
ATOM 2318 C C . PHE B 1 80 ? -4.727 39.594 23.797 1 97.56 80 PHE B C 1
ATOM 2320 O O . PHE B 1 80 ? -4.801 40.594 24.484 1 97.56 80 PHE B O 1
ATOM 2327 N N . GLY B 1 81 ? -5.531 38.625 23.812 1 97 81 GLY B N 1
ATOM 2328 C CA . GLY B 1 81 ? -6.738 38.75 24.609 1 97 81 GLY B CA 1
ATOM 2329 C C . GLY B 1 81 ? -6.461 38.938 26.094 1 97 81 GLY B C 1
ATOM 2330 O O . GLY B 1 81 ? -7.102 39.75 26.766 1 97 81 GLY B O 1
ATOM 2331 N N . ARG B 1 82 ? -5.527 38.188 26.562 1 96.06 82 ARG B N 1
ATOM 2332 C CA . ARG B 1 82 ? -5.164 38.281 27.969 1 96.06 82 ARG B CA 1
ATOM 2333 C C . ARG B 1 82 ? -4.617 39.688 28.297 1 96.06 82 ARG B C 1
ATOM 2335 O O . ARG B 1 82 ? -4.945 40.25 29.328 1 96.06 82 ARG B O 1
ATOM 2342 N N . THR B 1 83 ? -3.82 40.188 27.438 1 96.62 83 THR B N 1
ATOM 2343 C CA . THR B 1 83 ? -3.262 41.5 27.641 1 96.62 83 THR B CA 1
ATOM 2344 C C . THR B 1 83 ? -4.359 42.562 27.594 1 96.62 83 THR B C 1
ATOM 2346 O O . THR B 1 83 ? -4.375 43.5 28.422 1 96.62 83 THR B O 1
ATOM 2349 N N . LEU B 1 84 ? -5.25 42.438 26.672 1 96.38 84 LEU B N 1
ATOM 2350 C CA . LEU B 1 84 ? -6.352 43.375 26.516 1 96.38 84 LEU B CA 1
ATOM 2351 C C . LEU B 1 84 ? -7.254 43.375 27.75 1 96.38 84 LEU B C 1
ATOM 2353 O O . LEU B 1 84 ? -7.758 44.406 28.172 1 96.38 84 LEU B O 1
ATOM 2357 N N . ALA B 1 85 ? -7.328 42.25 28.328 1 94.88 85 ALA B N 1
ATOM 2358 C CA . ALA B 1 85 ? -8.266 42.031 29.438 1 94.88 85 ALA B CA 1
ATOM 2359 C C . ALA B 1 85 ? -7.742 42.688 30.719 1 94.88 85 ALA B C 1
ATOM 2361 O O . ALA B 1 85 ? -8.508 42.906 31.656 1 94.88 85 ALA B O 1
ATOM 2362 N N . ILE B 1 86 ? -6.504 42.906 30.766 1 93.81 86 ILE B N 1
ATOM 2363 C CA . ILE B 1 86 ? -5.922 43.5 31.953 1 93.81 86 ILE B CA 1
ATOM 2364 C C . ILE B 1 86 ? -6.613 44.844 32.281 1 93.81 86 ILE B C 1
ATOM 2366 O O . ILE B 1 86 ? -6.996 45.094 33.406 1 93.81 86 ILE B O 1
ATOM 2370 N N . ASP B 1 87 ? -6.898 45.656 31.297 1 91.31 87 ASP B N 1
ATOM 2371 C CA . ASP B 1 87 ? -7.453 46.969 31.547 1 91.31 87 ASP B CA 1
ATOM 2372 C C . ASP B 1 87 ? -8.789 47.156 30.828 1 91.31 87 ASP B C 1
ATOM 2374 O O . ASP B 1 87 ? -9.297 48.281 30.719 1 91.31 87 ASP B O 1
ATOM 2378 N N . THR B 1 88 ? -9.281 46.125 30.25 1 92.69 88 THR B N 1
ATOM 2379 C CA . THR B 1 88 ? -10.508 46.219 29.469 1 92.69 88 THR B CA 1
ATOM 2380 C C . THR B 1 88 ? -11.516 45.156 29.906 1 92.69 88 THR B C 1
ATOM 2382 O O . THR B 1 88 ? -11.32 43.938 29.656 1 92.69 88 THR B O 1
ATOM 2385 N N . PRO B 1 89 ? -12.555 45.656 30.531 1 91.88 89 PRO B N 1
ATOM 2386 C CA . PRO B 1 89 ? -13.586 44.688 30.875 1 91.88 89 PRO B CA 1
ATOM 2387 C C . PRO B 1 89 ? -14.125 43.938 29.641 1 91.88 89 PRO B C 1
ATOM 2389 O O . PRO B 1 89 ? -14.297 44.562 28.578 1 91.88 89 PRO B O 1
ATOM 2392 N N . THR B 1 90 ? -14.508 42.719 29.734 1 90 90 THR B N 1
ATOM 2393 C CA . THR B 1 90 ? -14.914 41.844 28.625 1 90 90 THR B CA 1
ATOM 2394 C C . THR B 1 90 ? -16.281 42.281 28.094 1 90 90 THR B C 1
ATOM 2396 O O . THR B 1 90 ? -16.688 41.875 27 1 90 90 THR B O 1
ATOM 2399 N N . THR B 1 91 ? -16.922 43.156 28.812 1 90.56 91 THR B N 1
ATOM 2400 C CA . THR B 1 91 ? -18.234 43.625 28.391 1 90.56 91 THR B CA 1
ATOM 2401 C C . THR B 1 91 ? -18.109 44.969 27.672 1 90.56 91 THR B C 1
ATOM 2403 O O . THR B 1 91 ? -19.094 45.469 27.125 1 90.56 91 THR B O 1
ATOM 2406 N N . SER B 1 92 ? -17 45.562 27.656 1 93.75 92 SER B N 1
ATOM 2407 C CA . SER B 1 92 ? -16.812 46.906 27.109 1 93.75 92 SER B CA 1
ATOM 2408 C C . SER B 1 92 ? -16.828 46.875 25.578 1 93.75 92 SER B C 1
ATOM 2410 O O . SER B 1 92 ? -16.516 45.875 24.969 1 93.75 92 SER B O 1
ATOM 2412 N N . PRO B 1 93 ? -17.141 47.969 25.031 1 93 93 PRO B N 1
ATOM 2413 C CA . PRO B 1 93 ? -17.062 48.094 23.562 1 93 93 PRO B CA 1
ATOM 2414 C C . PRO B 1 93 ? -15.656 47.875 23.031 1 93 93 PRO B C 1
ATOM 2416 O O . PRO B 1 93 ? -15.484 47.344 21.938 1 93 93 PRO B O 1
ATOM 2419 N N . ARG B 1 94 ? -14.664 48.281 23.781 1 93.44 94 ARG B N 1
ATOM 2420 C CA . ARG B 1 94 ? -13.273 48.094 23.375 1 93.44 94 ARG B CA 1
ATOM 2421 C C . ARG B 1 94 ? -12.945 46.625 23.219 1 93.44 94 ARG B C 1
ATOM 2423 O O . ARG B 1 94 ? -12.289 46.219 22.25 1 93.44 94 ARG B O 1
ATOM 2430 N N . TRP B 1 95 ? -13.43 45.875 24.094 1 95.19 95 TRP B N 1
ATOM 2431 C CA . TRP B 1 95 ? -13.258 44.406 24.031 1 95.19 95 TRP B CA 1
ATOM 2432 C C . TRP B 1 95 ? -13.984 43.844 22.828 1 95.19 95 TRP B C 1
ATOM 2434 O O . TRP B 1 95 ? -13.422 43.031 22.078 1 95.19 95 TRP B O 1
ATOM 2444 N N . ARG B 1 96 ? -15.18 44.25 22.531 1 94.25 96 ARG B N 1
ATOM 2445 C CA . ARG B 1 96 ? -16.062 43.688 21.5 1 94.25 96 ARG B CA 1
ATOM 2446 C C . ARG B 1 96 ? -15.531 44.031 20.109 1 94.25 96 ARG B C 1
ATOM 2448 O O . ARG B 1 96 ? -15.922 43.406 19.125 1 94.25 96 ARG B O 1
ATOM 2455 N N . ARG B 1 97 ? -14.641 44.938 20.047 1 94.44 97 ARG B N 1
ATOM 2456 C CA . ARG B 1 97 ? -13.984 45.25 18.781 1 94.44 97 ARG B CA 1
ATOM 2457 C C . ARG B 1 97 ? -13.156 44.094 18.281 1 94.44 97 ARG B C 1
ATOM 2459 O O . ARG B 1 97 ? -12.969 43.906 17.078 1 94.44 97 ARG B O 1
ATOM 2466 N N . PHE B 1 98 ? -12.766 43.281 19.234 1 96.25 98 PHE B N 1
ATOM 2467 C CA . PHE B 1 98 ? -11.844 42.219 18.891 1 96.25 98 PHE B CA 1
ATOM 2468 C C . PHE B 1 98 ? -12.477 40.844 19.188 1 96.25 98 PHE B C 1
ATOM 2470 O O . PHE B 1 98 ? -12.461 39.938 18.344 1 96.25 98 PHE B O 1
ATOM 2477 N N . PHE B 1 99 ? -12.961 40.75 20.406 1 95.81 99 PHE B N 1
ATOM 2478 C CA . PHE B 1 99 ? -13.523 39.5 20.859 1 95.81 99 PHE B CA 1
ATOM 2479 C C . PHE B 1 99 ? -15.008 39.625 21.141 1 95.81 99 PHE B C 1
ATOM 2481 O O . PHE B 1 99 ? -15.406 40.375 22.047 1 95.81 99 PHE B O 1
ATOM 2488 N N . GLY B 1 100 ? -15.82 38.969 20.422 1 90.62 100 GLY B N 1
ATOM 2489 C CA . GLY B 1 100 ? -17.25 38.969 20.672 1 90.62 100 GLY B CA 1
ATOM 2490 C C . GLY B 1 100 ? -17.656 38 21.766 1 90.62 100 GLY B C 1
ATOM 2491 O O . GLY B 1 100 ? -18.828 37.938 22.141 1 90.62 100 GLY B O 1
ATOM 2492 N N . SER B 1 101 ? -16.766 37.219 22.234 1 91.5 101 SER B N 1
ATOM 2493 C CA . SER B 1 101 ? -16.938 36.219 23.281 1 91.5 101 SER B CA 1
ATOM 2494 C C . SER B 1 101 ? -15.656 36.031 24.078 1 91.5 101 SER B C 1
ATOM 2496 O O . SER B 1 101 ? -14.672 36.75 23.859 1 91.5 101 SER B O 1
ATOM 2498 N N . ALA B 1 102 ? -15.797 35.125 25.078 1 93.38 102 ALA B N 1
ATOM 2499 C CA . ALA B 1 102 ? -14.578 34.781 25.812 1 93.38 102 ALA B CA 1
ATOM 2500 C C . ALA B 1 102 ? -13.508 34.25 24.859 1 93.38 102 ALA B C 1
ATOM 2502 O O . ALA B 1 102 ? -13.82 33.625 23.844 1 93.38 102 ALA B O 1
ATOM 2503 N N . ILE B 1 103 ? -12.297 34.531 25.234 1 95 103 ILE B N 1
ATOM 2504 C CA . ILE B 1 103 ? -11.188 34.125 24.375 1 95 103 ILE B CA 1
ATOM 2505 C C . ILE B 1 103 ? -11.258 32.656 24.062 1 95 103 ILE B C 1
ATOM 2507 O O . ILE B 1 103 ? -11.102 32.219 22.906 1 95 103 ILE B O 1
ATOM 2511 N N . SER B 1 104 ? -11.531 31.812 25.109 1 93.56 104 SER B N 1
ATOM 2512 C CA . SER B 1 104 ? -11.555 30.359 24.969 1 93.56 104 SER B CA 1
ATOM 2513 C C . SER B 1 104 ? -12.617 29.922 23.969 1 93.56 104 SER B C 1
ATOM 2515 O O . SER B 1 104 ? -12.422 28.953 23.234 1 93.56 104 SER B O 1
ATOM 2517 N N . SER B 1 105 ? -13.695 30.578 23.922 1 94 105 SER B N 1
ATOM 2518 C CA . SER B 1 105 ? -14.766 30.281 22.969 1 94 105 SER B CA 1
ATOM 2519 C C . SER B 1 105 ? -14.445 30.844 21.594 1 94 105 SER B C 1
ATOM 2521 O O . SER B 1 105 ? -14.766 30.234 20.578 1 94 105 SER B O 1
ATOM 2523 N N . TRP B 1 106 ? -13.852 31.953 21.547 1 94.94 106 TRP B N 1
ATOM 2524 C CA . TRP B 1 106 ? -13.562 32.625 20.297 1 94.94 106 TRP B CA 1
ATOM 2525 C C . TRP B 1 106 ? -12.586 31.828 19.453 1 94.94 106 TRP B C 1
ATOM 2527 O O . TRP B 1 106 ? -12.742 31.75 18.219 1 94.94 106 TRP B O 1
ATOM 2537 N N . ILE B 1 107 ? -11.617 31.203 20.078 1 95.25 107 ILE B N 1
ATOM 2538 C CA . ILE B 1 107 ? -10.586 30.516 19.312 1 95.25 107 ILE B CA 1
ATOM 2539 C C . ILE B 1 107 ? -11.109 29.156 18.844 1 95.25 107 ILE B C 1
ATOM 2541 O O . ILE B 1 107 ? -10.453 28.469 18.047 1 95.25 107 ILE B O 1
ATOM 2545 N N . GLU B 1 108 ? -12.242 28.781 19.203 1 93.19 108 GLU B N 1
ATOM 2546 C CA . GLU B 1 108 ? -12.828 27.516 18.781 1 93.19 108 GLU B CA 1
ATOM 2547 C C . GLU B 1 108 ? -13.578 27.672 17.469 1 93.19 108 GLU B C 1
ATOM 2549 O O . GLU B 1 108 ? -14.023 26.672 16.875 1 93.19 108 GLU B O 1
ATOM 2554 N N . GLN B 1 109 ? -13.633 28.812 17.031 1 90.62 109 GLN B N 1
ATOM 2555 C CA . GLN B 1 109 ? -14.289 29.016 15.742 1 90.62 109 GLN B CA 1
ATOM 2556 C C . GLN B 1 109 ? -13.484 28.391 14.609 1 90.62 109 GLN B C 1
ATOM 2558 O O . GLN B 1 109 ? -12.344 27.969 14.812 1 90.62 109 GLN B O 1
ATOM 2563 N N . ARG B 1 110 ? -14.117 28.375 13.414 1 93.31 110 ARG B N 1
ATOM 2564 C CA . ARG B 1 110 ? -13.43 27.859 12.242 1 93.31 110 ARG B CA 1
ATOM 2565 C C . ARG B 1 110 ? -12.195 28.688 11.914 1 93.31 110 ARG B C 1
ATOM 2567 O O . ARG B 1 110 ? -12.219 29.922 12.023 1 93.31 110 ARG B O 1
ATOM 2574 N N . LEU B 1 111 ? -11.227 27.953 11.453 1 97.06 111 LEU B N 1
ATOM 2575 C CA . LEU B 1 111 ? -9.945 28.594 11.188 1 97.06 111 LEU B CA 1
ATOM 2576 C C . LEU B 1 111 ? -10.117 29.734 10.172 1 97.06 111 LEU B C 1
ATOM 2578 O O . LEU B 1 111 ? -9.516 30.797 10.32 1 97.06 111 LEU B O 1
ATOM 2582 N N . VAL B 1 112 ? -10.922 29.531 9.172 1 97.06 112 VAL B N 1
ATOM 2583 C CA . VAL B 1 112 ? -11.141 30.516 8.125 1 97.06 112 VAL B CA 1
ATOM 2584 C C . VAL B 1 112 ? -11.703 31.797 8.734 1 97.06 112 VAL B C 1
ATOM 2586 O O . VAL B 1 112 ? -11.305 32.906 8.367 1 97.06 112 VAL B O 1
ATOM 2589 N N . ALA B 1 113 ? -12.547 31.672 9.672 1 96.81 113 ALA B N 1
ATOM 2590 C CA . ALA B 1 113 ? -13.156 32.812 10.344 1 96.81 113 ALA B CA 1
ATOM 2591 C C . ALA B 1 113 ? -12.156 33.531 11.25 1 96.81 113 ALA B C 1
ATOM 2593 O O . ALA B 1 113 ? -12.133 34.75 11.328 1 96.81 113 ALA B O 1
ATOM 2594 N N . GLN B 1 114 ? -11.398 32.719 11.906 1 98 114 GLN B N 1
ATOM 2595 C CA . GLN B 1 114 ? -10.375 33.281 12.773 1 98 114 GLN B CA 1
ATOM 2596 C C . GLN B 1 114 ? -9.383 34.125 11.969 1 98 114 GLN B C 1
ATOM 2598 O O . GLN B 1 114 ? -9.031 35.219 12.375 1 98 114 GLN B O 1
ATOM 2603 N N . VAL B 1 115 ? -8.984 33.594 10.859 1 98.38 115 VAL B N 1
ATOM 2604 C CA . VAL B 1 115 ? -8.016 34.281 10 1 98.38 115 VAL B CA 1
ATOM 2605 C C . VAL B 1 115 ? -8.602 35.594 9.523 1 98.38 115 VAL B C 1
ATOM 2607 O O . VAL B 1 115 ? -7.941 36.656 9.578 1 98.38 115 VAL B O 1
ATOM 2610 N N . ALA B 1 116 ? -9.812 35.625 9.133 1 97.75 116 ALA B N 1
ATOM 2611 C CA . ALA B 1 116 ? -10.477 36.812 8.648 1 97.75 116 ALA B CA 1
ATOM 2612 C C . ALA B 1 116 ? -10.57 37.875 9.75 1 97.75 116 ALA B C 1
ATOM 2614 O O . ALA B 1 116 ? -10.312 39.062 9.516 1 97.75 116 ALA B O 1
ATOM 2615 N N . ALA B 1 117 ? -10.906 37.406 10.898 1 97.81 117 ALA B N 1
ATOM 2616 C CA . ALA B 1 117 ? -11.047 38.344 12.031 1 97.81 117 ALA B CA 1
ATOM 2617 C C . ALA B 1 117 ? -9.703 38.969 12.383 1 97.81 117 ALA B C 1
ATOM 2619 O O . ALA B 1 117 ? -9.617 40.188 12.555 1 97.81 117 ALA B O 1
ATOM 2620 N N . VAL B 1 118 ? -8.703 38.188 12.445 1 98.31 118 VAL B N 1
ATOM 2621 C CA . VAL B 1 118 ? -7.387 38.688 12.82 1 98.31 118 VAL B CA 1
ATOM 2622 C C . VAL B 1 118 ? -6.871 39.625 11.758 1 98.31 118 VAL B C 1
ATOM 2624 O O . VAL B 1 118 ? -6.273 40.656 12.078 1 98.31 118 VAL B O 1
ATOM 2627 N N . ARG B 1 119 ? -7.109 39.344 10.555 1 97.62 119 ARG B N 1
ATOM 2628 C CA . ARG B 1 119 ? -6.703 40.25 9.484 1 97.62 119 ARG B CA 1
ATOM 2629 C C . ARG B 1 119 ? -7.414 41.594 9.602 1 97.62 119 ARG B C 1
ATOM 2631 O O . ARG B 1 119 ? -6.816 42.656 9.352 1 97.62 119 ARG B O 1
ATOM 2638 N N . ALA B 1 120 ? -8.633 41.562 9.969 1 97.19 120 ALA B N 1
ATOM 2639 C CA . ALA B 1 120 ? -9.375 42.781 10.203 1 97.19 120 ALA B CA 1
ATOM 2640 C C . ALA B 1 120 ? -8.781 43.594 11.359 1 97.19 120 ALA B C 1
ATOM 2642 O O . ALA B 1 120 ? -8.719 44.812 11.32 1 97.19 120 ALA B O 1
ATOM 2643 N N . TRP B 1 121 ? -8.336 42.844 12.414 1 97.81 121 TRP B N 1
ATOM 2644 C CA . TRP B 1 121 ? -7.695 43.5 13.547 1 97.81 121 TRP B CA 1
ATOM 2645 C C . TRP B 1 121 ? -6.449 44.25 13.102 1 97.81 121 TRP B C 1
ATOM 2647 O O . TRP B 1 121 ? -6.199 45.375 13.555 1 97.81 121 TRP B O 1
ATOM 2657 N N . LEU B 1 122 ? -5.773 43.625 12.219 1 97.06 122 LEU B N 1
ATOM 2658 C CA . LEU B 1 122 ? -4.469 44.156 11.836 1 97.06 122 LEU B CA 1
ATOM 2659 C C . LEU B 1 122 ? -4.609 45.438 11.039 1 97.06 122 LEU B C 1
ATOM 2661 O O . LEU B 1 122 ? -3.637 46.188 10.875 1 97.06 122 LEU B O 1
ATOM 2665 N N . ALA B 1 123 ? -5.77 45.75 10.602 1 95 123 ALA B N 1
ATOM 2666 C CA . ALA B 1 123 ? -6.043 47 9.898 1 95 123 ALA B CA 1
ATOM 2667 C C . ALA B 1 123 ? -6.27 48.156 10.891 1 95 123 ALA B C 1
ATOM 2669 O O . ALA B 1 123 ? -6.219 49.312 10.508 1 95 123 ALA B O 1
ATOM 2670 N N . ILE B 1 124 ? -6.484 47.781 12.117 1 93.56 124 ILE B N 1
ATOM 2671 C CA . ILE B 1 124 ? -6.73 48.781 13.148 1 93.56 124 ILE B CA 1
ATOM 2672 C C . ILE B 1 124 ? -5.406 49.375 13.609 1 93.56 124 ILE B C 1
ATOM 2674 O O . ILE B 1 124 ? -4.48 48.656 13.977 1 93.56 124 ILE B O 1
ATOM 2678 N N . THR B 1 125 ? -5.359 50.719 13.703 1 91.31 125 THR B N 1
ATOM 2679 C CA . THR B 1 125 ? -4.086 51.375 14 1 91.31 125 THR B CA 1
ATOM 2680 C C . THR B 1 125 ? -4.168 52.156 15.312 1 91.31 125 THR B C 1
ATOM 2682 O O . THR B 1 125 ? -3.146 52.562 15.852 1 91.31 125 THR B O 1
ATOM 2685 N N . ASP B 1 126 ? -5.258 52.312 15.844 1 90.56 126 ASP B N 1
ATOM 2686 C CA . ASP B 1 126 ? -5.449 53.188 17 1 90.56 126 ASP B CA 1
ATOM 2687 C C . ASP B 1 126 ? -5.535 52.375 18.297 1 90.56 126 ASP B C 1
ATOM 2689 O O . ASP B 1 126 ? -6.207 52.781 19.25 1 90.56 126 ASP B O 1
ATOM 2693 N N . GLU B 1 127 ? -4.949 51.156 18.344 1 92.69 127 GLU B N 1
ATOM 2694 C CA . GLU B 1 127 ? -4.98 50.312 19.531 1 92.69 127 GLU B CA 1
ATOM 2695 C C . GLU B 1 127 ? -3.568 49.938 19.969 1 92.69 127 GLU B C 1
ATOM 2697 O O . GLU B 1 127 ? -2.986 48.969 19.469 1 92.69 127 GLU B O 1
ATOM 2702 N N . PRO B 1 128 ? -3.055 50.562 21.016 1 91.69 128 PRO B N 1
ATOM 2703 C CA . PRO B 1 128 ? -1.67 50.344 21.453 1 91.69 128 PRO B CA 1
ATOM 2704 C C . PRO B 1 128 ? -1.408 48.906 21.875 1 91.69 128 PRO B C 1
ATOM 2706 O O . PRO B 1 128 ? -0.323 48.375 21.625 1 91.69 128 PRO B O 1
ATOM 2709 N N . VAL B 1 129 ? -2.332 48.312 22.5 1 93.88 129 VAL B N 1
ATOM 2710 C CA . VAL B 1 129 ? -2.152 46.938 22.953 1 93.88 129 VAL B CA 1
ATOM 2711 C C . VAL B 1 129 ? -1.969 46 21.766 1 93.88 129 VAL B C 1
ATOM 2713 O O . VAL B 1 129 ? -1.193 45.062 21.812 1 93.88 129 VAL B O 1
ATOM 2716 N N . LEU B 1 130 ? -2.656 46.281 20.703 1 96.44 130 LEU B N 1
ATOM 2717 C CA . LEU B 1 130 ? -2.557 45.469 19.484 1 96.44 130 LEU B CA 1
ATOM 2718 C C . LEU B 1 130 ? -1.159 45.562 18.891 1 96.44 130 LEU B C 1
ATOM 2720 O O . LEU B 1 130 ? -0.643 44.594 18.344 1 96.44 130 LEU B O 1
ATOM 2724 N N . GLU B 1 131 ? -0.589 46.75 19.031 1 95.44 131 GLU B N 1
ATOM 2725 C CA . GLU B 1 131 ? 0.719 46.969 18.438 1 95.44 131 GLU B CA 1
ATOM 2726 C C . GLU B 1 131 ? 1.768 46.031 19 1 95.44 131 GLU B C 1
ATOM 2728 O O . GLU B 1 131 ? 2.609 45.5 18.25 1 95.44 131 GLU B O 1
ATOM 2733 N N . ALA B 1 132 ? 1.717 45.688 20.219 1 94.75 132 ALA B N 1
ATOM 2734 C CA . ALA B 1 132 ? 2.668 44.781 20.875 1 94.75 132 ALA B CA 1
ATOM 2735 C C . ALA B 1 132 ? 2.48 43.344 20.406 1 94.75 132 ALA B C 1
ATOM 2737 O O . ALA B 1 132 ? 3.387 42.531 20.547 1 94.75 132 ALA B O 1
ATOM 2738 N N . HIS B 1 133 ? 1.345 43.094 19.875 1 97.38 133 HIS B N 1
ATOM 2739 C CA . HIS B 1 133 ? 1.008 41.719 19.5 1 97.38 133 HIS B CA 1
ATOM 2740 C C . HIS B 1 133 ? 0.876 41.562 17.984 1 97.38 133 HIS B C 1
ATOM 2742 O O . HIS B 1 133 ? 0.545 40.469 17.5 1 97.38 133 HIS B O 1
ATOM 2748 N N . ARG B 1 134 ? 1.126 42.562 17.266 1 97.62 134 ARG B N 1
ATOM 2749 C CA . ARG B 1 134 ? 0.875 42.594 15.82 1 97.62 134 ARG B CA 1
ATOM 2750 C C . ARG B 1 134 ? 1.714 41.562 15.086 1 97.62 134 ARG B C 1
ATOM 2752 O O . ARG B 1 134 ? 1.215 40.875 14.195 1 97.62 134 ARG B O 1
ATOM 2759 N N . ALA B 1 135 ? 2.93 41.406 15.445 1 96.88 135 ALA B N 1
ATOM 2760 C CA . ALA B 1 135 ? 3.859 40.562 14.711 1 96.88 135 ALA B CA 1
ATOM 2761 C C . ALA B 1 135 ? 3.422 39.094 14.766 1 96.88 135 ALA B C 1
ATOM 2763 O O . ALA B 1 135 ? 3.213 38.469 13.727 1 96.88 135 ALA B O 1
ATOM 2764 N N . PRO B 1 136 ? 3.186 38.594 15.977 1 97.19 136 PRO B N 1
ATOM 2765 C CA . PRO B 1 136 ? 2.742 37.188 16 1 97.19 136 PRO B CA 1
ATOM 2766 C C . PRO B 1 136 ? 1.366 37 15.375 1 97.19 136 PRO B C 1
ATOM 2768 O O . PRO B 1 136 ? 1.117 35.969 14.727 1 97.19 136 PRO B O 1
ATOM 2771 N N . LEU B 1 137 ? 0.461 37.875 15.57 1 98.38 137 LEU B N 1
ATOM 2772 C CA . LEU B 1 137 ? -0.863 37.781 14.969 1 98.38 137 LEU B CA 1
ATOM 2773 C C . LEU B 1 137 ? -0.767 37.781 13.445 1 98.38 137 LEU B C 1
ATOM 2775 O O . LEU B 1 137 ? -1.424 36.969 12.773 1 98.38 137 LEU B O 1
ATOM 2779 N N . ALA B 1 138 ? 0.072 38.656 12.898 1 98.44 138 ALA B N 1
ATOM 2780 C CA . ALA B 1 138 ? 0.27 38.719 11.453 1 98.44 138 ALA B CA 1
ATOM 2781 C C . ALA B 1 138 ? 0.927 37.438 10.922 1 98.44 138 ALA B C 1
ATOM 2783 O O . ALA B 1 138 ? 0.464 36.875 9.938 1 98.44 138 ALA B O 1
ATOM 2784 N N . GLN B 1 139 ? 1.904 37.031 11.578 1 97.88 139 GLN B N 1
ATOM 2785 C CA . GLN B 1 139 ? 2.66 35.844 11.164 1 97.88 139 GLN B CA 1
ATOM 2786 C C . GLN B 1 139 ? 1.763 34.625 11.086 1 97.88 139 GLN B C 1
ATOM 2788 O O . GLN B 1 139 ? 1.735 33.938 10.07 1 97.88 139 GLN B O 1
ATOM 2793 N N . TRP B 1 140 ? 1.059 34.469 12.094 1 98.19 140 TRP B N 1
ATOM 2794 C CA . TRP B 1 140 ? 0.346 33.188 12.18 1 98.19 140 TRP B CA 1
ATOM 2795 C C . TRP B 1 140 ? -0.984 33.25 11.438 1 98.19 140 TRP B C 1
ATOM 2797 O O . TRP B 1 140 ? -1.522 32.25 11.016 1 98.19 140 TRP B O 1
ATOM 2807 N N . SER B 1 141 ? -1.545 34.469 11.297 1 98.5 141 SER B N 1
ATOM 2808 C CA . SER B 1 141 ? -2.691 34.562 10.398 1 98.5 141 SER B CA 1
ATOM 2809 C C . SER B 1 141 ? -2.295 34.281 8.961 1 98.5 141 SER B C 1
ATOM 2811 O O . SER B 1 141 ? -3.045 33.625 8.227 1 98.5 141 SER B O 1
ATOM 2813 N N . GLU B 1 142 ? -1.146 34.719 8.578 1 98.25 142 GLU B N 1
ATOM 2814 C CA . GLU B 1 142 ? -0.639 34.406 7.246 1 98.25 142 GLU B CA 1
ATOM 2815 C C . GLU B 1 142 ? -0.351 32.938 7.078 1 98.25 142 GLU B C 1
ATOM 2817 O O . GLU B 1 142 ? -0.724 32.344 6.07 1 98.25 142 GLU B O 1
ATOM 2822 N N . ALA B 1 143 ? 0.304 32.375 8.023 1 98.19 143 ALA B N 1
ATOM 2823 C CA . ALA B 1 143 ? 0.592 30.953 7.98 1 98.19 143 ALA B CA 1
ATOM 2824 C C . ALA B 1 143 ? -0.694 30.141 7.895 1 98.19 143 ALA B C 1
ATOM 2826 O O . ALA B 1 143 ? -0.757 29.141 7.172 1 98.19 143 ALA B O 1
ATOM 2827 N N . ALA B 1 144 ? -1.654 30.547 8.656 1 98.62 144 ALA B N 1
ATOM 2828 C CA . ALA B 1 144 ? -2.943 29.859 8.641 1 98.62 144 ALA B CA 1
ATOM 2829 C C . ALA B 1 144 ? -3.602 29.969 7.266 1 98.62 144 ALA B C 1
ATOM 2831 O O . ALA B 1 144 ? -4.176 29 6.77 1 98.62 144 ALA B O 1
ATOM 2832 N N . GLN B 1 145 ? -3.475 31.125 6.691 1 98.31 145 GLN B N 1
ATOM 2833 C CA . GLN B 1 145 ? -4.02 31.297 5.348 1 98.31 145 GLN B CA 1
ATOM 2834 C C . GLN B 1 145 ? -3.32 30.375 4.352 1 98.31 145 GLN B C 1
ATOM 2836 O O . GLN B 1 145 ? -3.973 29.734 3.527 1 98.31 145 GLN B O 1
ATOM 2841 N N . VAL B 1 146 ? -2.057 30.312 4.418 1 97.81 146 VAL B N 1
ATOM 2842 C CA . VAL B 1 146 ? -1.278 29.438 3.555 1 97.81 146 VAL B CA 1
ATOM 2843 C C . VAL B 1 146 ? -1.725 27.984 3.754 1 97.81 146 VAL B C 1
ATOM 2845 O O . VAL B 1 146 ? -1.884 27.234 2.787 1 97.81 146 VAL B O 1
ATOM 2848 N N . ALA B 1 147 ? -1.914 27.625 5 1 97.88 147 ALA B N 1
ATOM 2849 C CA . ALA B 1 147 ? -2.359 26.266 5.312 1 97.88 147 ALA B CA 1
ATOM 2850 C C . ALA B 1 147 ? -3.721 25.984 4.684 1 97.88 147 ALA B C 1
ATOM 2852 O O . ALA B 1 147 ? -3.949 24.891 4.152 1 97.88 147 ALA B O 1
ATOM 2853 N N . LEU B 1 148 ? -4.562 26.922 4.75 1 97.38 148 LEU B N 1
ATOM 2854 C CA . LEU B 1 148 ? -5.883 26.766 4.148 1 97.38 148 LEU B CA 1
ATOM 2855 C C . LEU B 1 148 ? -5.777 26.594 2.635 1 97.38 148 LEU B C 1
ATOM 2857 O O . LEU B 1 148 ? -6.445 25.75 2.051 1 97.38 148 LEU B O 1
ATOM 2861 N N . ASP B 1 149 ? -4.957 27.344 2.043 1 97.69 149 ASP B N 1
ATOM 2862 C CA . ASP B 1 149 ? -4.738 27.266 0.601 1 97.69 149 ASP B CA 1
ATOM 2863 C C . ASP B 1 149 ? -4.152 25.906 0.209 1 97.69 149 ASP B C 1
ATOM 2865 O O . ASP B 1 149 ? -4.566 25.312 -0.784 1 97.69 149 ASP B O 1
ATOM 2869 N N . ARG B 1 150 ? -3.256 25.453 0.979 1 97.19 150 ARG B N 1
ATOM 2870 C CA . ARG B 1 150 ? -2.641 24.156 0.718 1 97.19 150 ARG B CA 1
ATOM 2871 C C . ARG B 1 150 ? -3.652 23.031 0.884 1 97.19 150 ARG B C 1
ATOM 2873 O O . ARG B 1 150 ? -3.6 22.031 0.163 1 97.19 150 ARG B O 1
ATOM 2880 N N . THR B 1 151 ? -4.445 23.219 1.84 1 96.12 151 THR B N 1
ATOM 2881 C CA . THR B 1 151 ? -5.496 22.234 2.039 1 96.12 151 THR B CA 1
ATOM 2882 C C . THR B 1 151 ? -6.402 22.141 0.814 1 96.12 151 THR B C 1
ATOM 2884 O O . THR B 1 151 ? -6.727 21.047 0.347 1 96.12 151 THR B O 1
ATOM 2887 N N . ALA B 1 152 ? -6.711 23.25 0.274 1 95.56 152 ALA B N 1
ATOM 2888 C CA . ALA B 1 152 ? -7.539 23.297 -0.93 1 95.56 152 ALA B CA 1
ATOM 2889 C C . ALA B 1 152 ? -6.809 22.656 -2.113 1 95.56 152 ALA B C 1
ATOM 2891 O O . ALA B 1 152 ? -7.398 21.891 -2.871 1 95.56 152 ALA B O 1
ATOM 2892 N N . ALA B 1 153 ? -5.598 22.938 -2.227 1 96.19 153 ALA B N 1
ATOM 2893 C CA . ALA B 1 153 ? -4.789 22.406 -3.322 1 96.19 153 ALA B CA 1
ATOM 2894 C C . ALA B 1 153 ? -4.652 20.891 -3.221 1 96.19 153 ALA B C 1
ATOM 2896 O O . ALA B 1 153 ? -4.625 20.203 -4.238 1 96.19 153 ALA B O 1
ATOM 2897 N N . SER B 1 154 ? -4.559 20.422 -2.02 1 96.56 154 SER B N 1
ATOM 2898 C CA . SER B 1 154 ? -4.387 18.984 -1.819 1 96.56 154 SER B CA 1
ATOM 2899 C C . SER B 1 154 ? -5.621 18.219 -2.271 1 96.56 154 SER B C 1
ATOM 2901 O O . SER B 1 154 ? -5.52 17.047 -2.66 1 96.56 154 SER B O 1
ATOM 2903 N N . ALA B 1 155 ? -6.691 18.844 -2.244 1 94.12 155 ALA B N 1
ATOM 2904 C CA . ALA B 1 155 ? -7.922 18.203 -2.713 1 94.12 155 ALA B CA 1
ATOM 2905 C C . ALA B 1 155 ? -7.844 17.906 -4.207 1 94.12 155 ALA B C 1
ATOM 2907 O O . ALA B 1 155 ? -8.312 16.859 -4.66 1 94.12 155 ALA B O 1
ATOM 2908 N N . GLN B 1 156 ? -7.266 18.797 -4.91 1 93.62 156 GLN B N 1
ATOM 2909 C CA . GLN B 1 156 ? -7.094 18.594 -6.344 1 93.62 156 GLN B CA 1
ATOM 2910 C C . GLN B 1 156 ? -6.172 17.406 -6.625 1 93.62 156 GLN B C 1
ATOM 2912 O O . GLN B 1 156 ? -6.453 16.594 -7.504 1 93.62 156 GLN B O 1
ATOM 2917 N N . THR B 1 157 ? -5.164 17.312 -5.895 1 96 157 THR B N 1
ATOM 2918 C CA . THR B 1 157 ? -4.215 16.219 -6.062 1 96 157 THR B CA 1
ATOM 2919 C C . THR B 1 157 ? -4.867 14.883 -5.727 1 96 157 THR B C 1
ATOM 2921 O O . THR B 1 157 ? -4.605 13.875 -6.387 1 96 157 THR B O 1
ATOM 2924 N N . ARG B 1 158 ? -5.633 14.898 -4.766 1 96.12 158 ARG B N 1
ATOM 2925 C CA . ARG B 1 158 ? -6.371 13.695 -4.398 1 96.12 158 ARG B CA 1
ATOM 2926 C C . ARG B 1 158 ? -7.316 13.273 -5.52 1 96.12 158 ARG B C 1
ATOM 2928 O O . ARG B 1 158 ? -7.465 12.078 -5.797 1 96.12 158 ARG B O 1
ATOM 2935 N N . GLY B 1 159 ? -7.93 14.234 -6.078 1 96.19 159 GLY B N 1
ATOM 2936 C CA . GLY B 1 159 ? -8.781 13.945 -7.219 1 96.19 159 GLY B CA 1
ATOM 2937 C C . GLY B 1 159 ? -8.039 13.297 -8.375 1 96.19 159 GLY B C 1
ATOM 2938 O O . GLY B 1 159 ? -8.516 12.328 -8.961 1 96.19 159 GLY B O 1
ATOM 2939 N N . ALA B 1 160 ? -6.926 13.805 -8.602 1 96.38 160 ALA B N 1
ATOM 2940 C CA . ALA B 1 160 ? -6.09 13.258 -9.672 1 96.38 160 ALA B CA 1
ATOM 2941 C C . ALA B 1 160 ? -5.688 11.82 -9.359 1 96.38 160 ALA B C 1
ATOM 2943 O O . ALA B 1 160 ? -5.656 10.969 -10.258 1 96.38 160 ALA B O 1
ATOM 2944 N N . ALA B 1 161 ? -5.402 11.547 -8.188 1 97.56 161 ALA B N 1
ATOM 2945 C CA . ALA B 1 161 ? -5.023 10.195 -7.777 1 97.56 161 ALA B CA 1
ATOM 2946 C C . ALA B 1 161 ? -6.188 9.227 -7.949 1 97.56 161 ALA B C 1
ATOM 2948 O O . ALA B 1 161 ? -5.996 8.086 -8.398 1 97.56 161 ALA B O 1
ATOM 2949 N N . GLN B 1 162 ? -7.316 9.695 -7.656 1 97.38 162 GLN B N 1
ATOM 2950 C CA . GLN B 1 162 ? -8.508 8.867 -7.812 1 97.38 162 GLN B CA 1
ATOM 2951 C C . GLN B 1 162 ? -8.758 8.539 -9.281 1 97.38 162 GLN B C 1
ATOM 2953 O O . GLN B 1 162 ? -9.047 7.391 -9.625 1 97.38 162 GLN B O 1
ATOM 2958 N N . ILE B 1 163 ? -8.602 9.461 -10.07 1 97.88 163 ILE B N 1
ATOM 2959 C CA . ILE B 1 163 ? -8.773 9.266 -11.5 1 97.88 163 ILE B CA 1
ATOM 2960 C C . ILE B 1 163 ? -7.73 8.273 -12.016 1 97.88 163 ILE B C 1
ATOM 2962 O O . ILE B 1 163 ? -8.047 7.391 -12.812 1 97.88 163 ILE B O 1
ATOM 2966 N N . ALA B 1 164 ? -6.582 8.406 -11.539 1 98.31 164 ALA B N 1
ATOM 2967 C CA . ALA B 1 164 ? -5.5 7.508 -11.945 1 98.31 164 ALA B CA 1
ATOM 2968 C C . ALA B 1 164 ? -5.812 6.062 -11.57 1 98.31 164 ALA B C 1
ATOM 2970 O O . ALA B 1 164 ? -5.578 5.145 -12.359 1 98.31 164 ALA B O 1
ATOM 2971 N N . ARG B 1 165 ? -6.332 5.879 -10.453 1 98.44 165 ARG B N 1
ATOM 2972 C CA . ARG B 1 165 ? -6.691 4.539 -10 1 98.44 165 ARG B CA 1
ATOM 2973 C C . ARG B 1 165 ? -7.805 3.949 -10.852 1 98.44 165 ARG B C 1
ATOM 2975 O O . ARG B 1 165 ? -7.762 2.77 -11.211 1 98.44 165 ARG B O 1
ATOM 2982 N N . GLU B 1 166 ? -8.758 4.738 -11.109 1 98.5 166 GLU B N 1
ATOM 2983 C CA . GLU B 1 166 ? -9.875 4.293 -11.938 1 98.5 166 GLU B CA 1
ATOM 2984 C C . GLU B 1 166 ? -9.406 3.914 -13.344 1 98.5 166 GLU B C 1
ATOM 2986 O O . GLU B 1 166 ? -9.773 2.855 -13.859 1 98.5 166 GLU B O 1
ATOM 2991 N N . SER B 1 167 ? -8.625 4.723 -13.867 1 98.5 167 SER B N 1
ATOM 2992 C CA . SER B 1 167 ? -8.078 4.457 -15.195 1 98.5 167 SER B CA 1
ATOM 2993 C C . SER B 1 167 ? -7.223 3.197 -15.203 1 98.5 167 SER B C 1
ATOM 2995 O O . SER B 1 167 ? -7.305 2.387 -16.125 1 98.5 167 SER B O 1
ATOM 2997 N N . LEU B 1 168 ? -6.453 3.027 -14.164 1 98.75 168 LEU B N 1
ATOM 2998 C CA . LEU B 1 168 ? -5.602 1.847 -14.055 1 98.75 168 LEU B CA 1
ATOM 2999 C C . LEU B 1 168 ? -6.441 0.572 -14.055 1 98.75 168 LEU B C 1
ATOM 3001 O O . LEU B 1 168 ? -6.148 -0.368 -14.797 1 98.75 168 LEU B O 1
ATOM 3005 N N . ALA B 1 169 ? -7.398 0.542 -13.195 1 98.56 169 ALA B N 1
ATOM 3006 C CA . ALA B 1 169 ? -8.25 -0.64 -13.062 1 98.56 169 ALA B CA 1
ATOM 3007 C C . ALA B 1 169 ? -8.914 -0.985 -14.391 1 98.56 169 ALA B C 1
ATOM 3009 O O . ALA B 1 169 ? -8.938 -2.148 -14.797 1 98.56 169 ALA B O 1
ATOM 3010 N N . GLU B 1 170 ? -9.383 0.038 -15.047 1 98.12 170 GLU B N 1
ATOM 3011 C CA . GLU B 1 170 ? -10.062 -0.159 -16.328 1 98.12 170 GLU B CA 1
ATOM 3012 C C . GLU B 1 170 ? -9.094 -0.653 -17.391 1 98.12 170 GLU B C 1
ATOM 3014 O O . GLU B 1 170 ? -9.375 -1.632 -18.094 1 98.12 170 GLU B O 1
ATOM 3019 N N . ASP B 1 171 ? -8.023 -0.041 -17.484 1 98.12 171 ASP B N 1
ATOM 3020 C CA . ASP B 1 171 ? -7.035 -0.37 -18.5 1 98.12 171 ASP B CA 1
ATOM 3021 C C . ASP B 1 171 ? -6.488 -1.782 -18.297 1 98.12 171 ASP B C 1
ATOM 3023 O O . ASP B 1 171 ? -6.445 -2.576 -19.25 1 98.12 171 ASP B O 1
ATOM 3027 N N . LEU B 1 172 ? -6.148 -2.107 -17.094 1 98.62 172 LEU B N 1
ATOM 3028 C CA . LEU B 1 172 ? -5.578 -3.422 -16.812 1 98.62 172 LEU B CA 1
ATOM 3029 C C . LEU B 1 172 ? -6.617 -4.52 -17.016 1 98.62 172 LEU B C 1
ATOM 3031 O O . LEU B 1 172 ? -6.289 -5.625 -17.453 1 98.62 172 LEU B O 1
ATOM 3035 N N . THR B 1 173 ? -7.836 -4.191 -16.656 1 98.38 173 THR B N 1
ATOM 3036 C CA . THR B 1 173 ? -8.898 -5.152 -16.906 1 98.38 173 THR B CA 1
ATOM 3037 C C . THR B 1 173 ? -9.023 -5.438 -18.406 1 98.38 173 THR B C 1
ATOM 3039 O O . THR B 1 173 ? -9.102 -6.594 -18.812 1 98.38 173 THR B O 1
ATOM 3042 N N . ARG B 1 174 ? -8.984 -4.418 -19.172 1 97.94 174 ARG B N 1
ATOM 3043 C CA . ARG B 1 174 ? -9.07 -4.562 -20.625 1 97.94 174 ARG B CA 1
ATOM 3044 C C . ARG B 1 174 ? -7.891 -5.363 -21.156 1 97.94 174 ARG B C 1
ATOM 3046 O O . ARG B 1 174 ? -8.07 -6.27 -21.984 1 97.94 174 ARG B O 1
ATOM 3053 N N . GLU B 1 175 ? -6.773 -5.086 -20.719 1 98.38 175 GLU B N 1
ATOM 3054 C CA . GLU B 1 175 ? -5.57 -5.77 -21.172 1 98.38 175 GLU B CA 1
ATOM 3055 C C . GLU B 1 175 ? -5.578 -7.238 -20.766 1 98.38 175 GLU B C 1
ATOM 3057 O O . GLU B 1 175 ? -5.207 -8.109 -21.547 1 98.38 175 GLU B O 1
ATOM 3062 N N . ARG B 1 176 ? -5.965 -7.477 -19.594 1 98.38 176 ARG B N 1
ATOM 3063 C CA . ARG B 1 176 ? -6.062 -8.852 -19.109 1 98.38 176 ARG B CA 1
ATOM 3064 C C . ARG B 1 176 ? -7.09 -9.641 -19.922 1 98.38 176 ARG B C 1
ATOM 3066 O O . ARG B 1 176 ? -6.883 -10.82 -20.219 1 98.38 176 ARG B O 1
ATOM 3073 N N . ASP B 1 177 ? -8.156 -8.992 -20.25 1 98.12 177 ASP B N 1
ATOM 3074 C CA . ASP B 1 177 ? -9.133 -9.633 -21.141 1 98.12 177 ASP B CA 1
ATOM 3075 C C . ASP B 1 177 ? -8.508 -9.977 -22.484 1 98.12 177 ASP B C 1
ATOM 3077 O O . ASP B 1 177 ? -8.797 -11.023 -23.062 1 98.12 177 ASP B O 1
ATOM 3081 N N . GLY B 1 178 ? -7.711 -9.094 -22.906 1 98.44 178 GLY B N 1
ATOM 3082 C CA . GLY B 1 178 ? -7 -9.359 -24.156 1 98.44 178 GLY B CA 1
ATOM 3083 C C . GLY B 1 178 ? -6.078 -10.562 -24.062 1 98.44 178 GLY B C 1
ATOM 3084 O O . GLY B 1 178 ? -6.055 -11.398 -24.969 1 98.44 178 GLY B O 1
ATOM 3085 N N . VAL B 1 179 ? -5.348 -10.648 -23 1 98.75 179 VAL B N 1
ATOM 3086 C CA . VAL B 1 179 ? -4.469 -11.797 -22.781 1 98.75 179 VAL B CA 1
ATOM 3087 C C . VAL B 1 179 ? -5.293 -13.078 -22.703 1 98.75 179 VAL B C 1
ATOM 3089 O O . VAL B 1 179 ? -4.926 -14.094 -23.281 1 98.75 179 VAL B O 1
ATOM 3092 N N . TYR B 1 180 ? -6.363 -13.047 -22 1 98.5 180 TYR B N 1
ATOM 3093 C CA . TYR B 1 180 ? -7.234 -14.211 -21.859 1 98.5 180 TYR B CA 1
ATOM 3094 C C . TYR B 1 180 ? -7.746 -14.672 -23.219 1 98.5 180 TYR B C 1
ATOM 3096 O O . TYR B 1 180 ? -7.762 -15.867 -23.516 1 98.5 180 TYR B O 1
ATOM 3104 N N . ALA B 1 181 ? -8.148 -13.727 -24.016 1 98.5 181 ALA B N 1
ATOM 3105 C CA . ALA B 1 181 ? -8.625 -14.055 -25.359 1 98.5 181 ALA B CA 1
ATOM 3106 C C . ALA B 1 181 ? -7.531 -14.742 -26.172 1 98.5 181 ALA B C 1
ATOM 3108 O O . ALA B 1 181 ? -7.793 -15.727 -26.875 1 98.5 181 ALA B O 1
ATOM 3109 N N . ALA B 1 182 ? -6.387 -14.25 -26.062 1 98.69 182 ALA B N 1
ATOM 3110 C CA . ALA B 1 182 ? -5.254 -14.844 -26.766 1 98.69 182 ALA B CA 1
ATOM 3111 C C . ALA B 1 182 ? -4.988 -16.266 -26.266 1 98.69 182 ALA B C 1
ATOM 3113 O O . ALA B 1 182 ? -4.695 -17.156 -27.062 1 98.69 182 ALA B O 1
ATOM 3114 N N . LEU B 1 183 ? -5.102 -16.422 -25.016 1 98.62 183 LEU B N 1
ATOM 3115 C CA . LEU B 1 183 ? -4.895 -17.734 -24.422 1 98.62 183 LEU B CA 1
ATOM 3116 C C . LEU B 1 183 ? -5.965 -18.719 -24.875 1 98.62 183 LEU B C 1
ATOM 3118 O O . LEU B 1 183 ? -5.672 -19.891 -25.172 1 98.62 183 LEU B O 1
ATOM 3122 N N . LEU B 1 184 ? -7.16 -18.281 -24.938 1 98.12 184 LEU B N 1
ATOM 3123 C CA . LEU B 1 184 ? -8.25 -19.125 -25.406 1 98.12 184 LEU B CA 1
ATOM 3124 C C . LEU B 1 184 ? -8.008 -19.562 -26.844 1 98.12 184 LEU B C 1
ATOM 3126 O O . LEU B 1 184 ? -8.219 -20.734 -27.203 1 98.12 184 LEU B O 1
ATOM 3130 N N . GLN B 1 185 ? -7.641 -18.625 -27.625 1 97.88 185 GLN B N 1
ATOM 3131 C CA . GLN B 1 185 ? -7.332 -18.938 -29.016 1 97.88 185 GLN B CA 1
ATOM 3132 C C . GLN B 1 185 ? -6.223 -19.969 -29.125 1 97.88 185 GLN B C 1
ATOM 3134 O O . GLN B 1 185 ? -6.348 -20.953 -29.859 1 97.88 185 GLN B O 1
ATOM 3139 N N . ARG B 1 186 ? -5.195 -19.719 -28.344 1 97.19 186 ARG B N 1
ATOM 3140 C CA . ARG B 1 186 ? -4.066 -20.641 -28.312 1 97.19 186 ARG B CA 1
ATOM 3141 C C . ARG B 1 186 ? -4.5 -22.031 -27.859 1 97.19 186 ARG B C 1
ATOM 3143 O O . ARG B 1 186 ? -4.043 -23.031 -28.391 1 97.19 186 ARG B O 1
ATOM 3150 N N . ALA B 1 187 ? -5.316 -22.094 -26.859 1 97.12 187 ALA B N 1
ATOM 3151 C CA . ALA B 1 187 ? -5.82 -23.375 -26.359 1 97.12 187 ALA B CA 1
ATOM 3152 C C . ALA B 1 187 ? -6.535 -24.156 -27.453 1 97.12 187 ALA B C 1
ATOM 3154 O O . ALA B 1 187 ? -6.363 -25.375 -27.578 1 97.12 187 ALA B O 1
ATOM 3155 N N . GLY B 1 188 ? -7.312 -23.516 -28.281 1 95.69 188 GLY B N 1
ATOM 3156 C CA . GLY B 1 188 ? -8 -24.141 -29.406 1 95.69 188 GLY B CA 1
ATOM 3157 C C . GLY B 1 188 ? -7.055 -24.641 -30.469 1 95.69 188 GLY B C 1
ATOM 3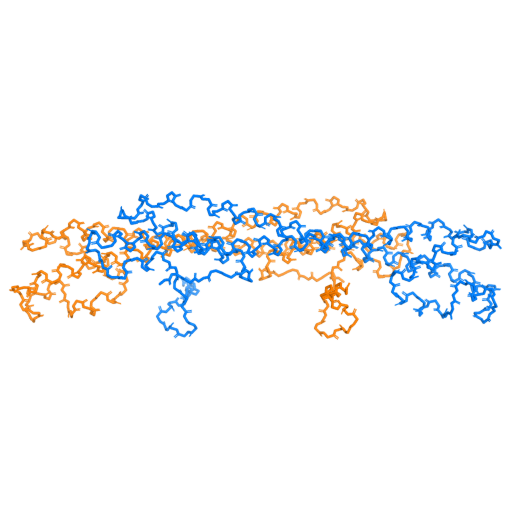158 O O . GLY B 1 188 ? -7.191 -25.766 -30.953 1 95.69 188 GLY B O 1
ATOM 3159 N N . GLU B 1 189 ? -6.105 -23.875 -30.75 1 96.19 189 GLU B N 1
ATOM 3160 C CA . GLU B 1 189 ? -5.145 -24.188 -31.797 1 96.19 189 GLU B CA 1
ATOM 3161 C C . GLU B 1 189 ? -4.301 -25.406 -31.422 1 96.19 189 GLU B C 1
ATOM 3163 O O . GLU B 1 189 ? -3.928 -26.203 -32.281 1 96.19 189 GLU B O 1
ATOM 3168 N N . ARG B 1 190 ? -4.07 -25.469 -30.141 1 94.25 190 ARG B N 1
ATOM 3169 C CA . ARG B 1 190 ? -3.137 -26.5 -29.703 1 94.25 190 ARG B CA 1
ATOM 3170 C C . ARG B 1 190 ? -3.865 -27.625 -28.969 1 94.25 190 ARG B C 1
ATOM 3172 O O . ARG B 1 190 ? -3.232 -28.484 -28.359 1 94.25 190 ARG B O 1
ATOM 3179 N N . SER B 1 191 ? -5.18 -27.594 -28.938 1 92.88 191 SER B N 1
ATOM 3180 C CA . SER B 1 191 ? -6.031 -28.609 -28.312 1 92.88 191 SER B CA 1
ATOM 3181 C C . SER B 1 191 ? -5.652 -28.812 -26.844 1 92.88 191 SER B C 1
ATOM 3183 O O . SER B 1 191 ? -5.504 -29.953 -26.391 1 92.88 191 SER B O 1
ATOM 3185 N N . LEU B 1 192 ? -5.398 -27.703 -26.203 1 94.69 192 LEU B N 1
ATOM 3186 C CA . LEU B 1 192 ? -5.082 -27.75 -24.781 1 94.69 192 LEU B CA 1
ATOM 3187 C C . LEU B 1 192 ? -6.352 -27.906 -23.953 1 94.69 192 LEU B C 1
ATOM 3189 O O . LEU B 1 192 ? -7.461 -27.828 -24.484 1 94.69 192 LEU B O 1
ATOM 3193 N N . ALA B 1 193 ? -6.129 -28.172 -22.672 1 93.19 193 ALA B N 1
ATOM 3194 C CA . ALA B 1 193 ? -7.246 -28.406 -21.766 1 93.19 193 ALA B CA 1
ATOM 3195 C C . ALA B 1 193 ? -8.18 -27.188 -21.719 1 93.19 193 ALA B C 1
ATOM 3197 O O . ALA B 1 193 ? -7.73 -26.047 -21.875 1 93.19 193 ALA B O 1
ATOM 3198 N N . ARG B 1 194 ? -9.406 -27.422 -21.391 1 90.94 194 ARG B N 1
ATOM 3199 C CA . ARG B 1 194 ? -10.43 -26.391 -21.406 1 90.94 194 ARG B CA 1
ATOM 3200 C C . ARG B 1 194 ? -10.148 -25.328 -20.344 1 90.94 194 ARG B C 1
ATOM 3202 O O . ARG B 1 194 ? -10.484 -24.156 -20.516 1 90.94 194 ARG B O 1
ATOM 3209 N N . ASP B 1 195 ? -9.562 -25.766 -19.266 1 92.38 195 ASP B N 1
ATOM 3210 C CA . ASP B 1 195 ? -9.352 -24.844 -18.172 1 92.38 195 ASP B CA 1
ATOM 3211 C C . ASP B 1 195 ? -7.949 -24.234 -18.219 1 92.38 195 ASP B C 1
ATOM 3213 O O . ASP B 1 195 ? -7.539 -23.516 -17.297 1 92.38 195 ASP B O 1
ATOM 3217 N N . TRP B 1 196 ? -7.195 -24.531 -19.281 1 96.5 196 TRP B N 1
ATOM 3218 C CA . TRP B 1 196 ? -5.812 -24.094 -19.406 1 96.5 196 TRP B CA 1
ATOM 3219 C C . TRP B 1 196 ? -5.711 -22.578 -19.328 1 96.5 196 TRP B C 1
ATOM 3221 O O . TRP B 1 196 ? -4.938 -22.047 -18.516 1 96.5 196 TRP B O 1
ATOM 3231 N N . ALA B 1 197 ? -6.535 -21.891 -20.031 1 97.62 197 ALA B N 1
ATOM 3232 C CA . ALA B 1 197 ? -6.477 -20.438 -20.094 1 97.62 197 ALA B CA 1
ATOM 3233 C C . ALA B 1 197 ? -6.777 -19.828 -18.719 1 97.62 197 ALA B C 1
ATOM 3235 O O . ALA B 1 197 ? -6.188 -18.812 -18.344 1 97.62 197 ALA B O 1
ATOM 3236 N N . ALA B 1 198 ? -7.613 -20.438 -17.953 1 96.19 198 ALA B N 1
ATOM 3237 C CA . ALA B 1 198 ? -8.047 -19.891 -16.656 1 96.19 198 ALA B CA 1
ATOM 3238 C C . ALA B 1 198 ? -6.922 -19.969 -15.633 1 96.19 198 ALA B C 1
ATOM 3240 O O . ALA B 1 198 ? -6.91 -19.203 -14.656 1 96.19 198 ALA B O 1
ATOM 3241 N N . ARG B 1 199 ? -5.949 -20.75 -15.812 1 95.69 199 ARG B N 1
ATOM 3242 C CA . ARG B 1 199 ? -4.887 -21 -14.844 1 95.69 199 ARG B CA 1
ATOM 3243 C C . ARG B 1 199 ? -3.936 -19.812 -14.742 1 95.69 199 ARG B C 1
ATOM 3245 O O . ARG B 1 199 ? -3.141 -19.719 -13.805 1 95.69 199 ARG B O 1
ATOM 3252 N N . PHE B 1 200 ? -3.988 -18.953 -15.711 1 98.19 200 PHE B N 1
ATOM 3253 C CA . PHE B 1 200 ? -3.055 -17.844 -15.781 1 98.19 200 PHE B CA 1
ATOM 3254 C C . PHE B 1 200 ? -3.568 -16.656 -14.969 1 98.19 200 PHE B C 1
ATOM 3256 O O . PHE B 1 200 ? -2.902 -15.625 -14.875 1 98.19 200 PHE B O 1
ATOM 3263 N N . PHE B 1 201 ? -4.773 -16.844 -14.375 1 97.56 201 PHE B N 1
ATOM 3264 C CA . PHE B 1 201 ? -5.387 -15.766 -13.602 1 97.56 201 PHE B CA 1
ATOM 3265 C C . PHE B 1 201 ? -5.785 -16.266 -12.219 1 97.56 201 PHE B C 1
ATOM 3267 O O . PHE B 1 201 ? -6.258 -17.391 -12.062 1 97.56 201 PHE B O 1
ATOM 3274 N N . ARG B 1 202 ? -5.605 -15.406 -11.258 1 94.25 202 ARG B N 1
ATOM 3275 C CA . ARG B 1 202 ? -5.941 -15.781 -9.891 1 94.25 202 ARG B CA 1
ATOM 3276 C C . ARG B 1 202 ? -7.445 -15.953 -9.719 1 94.25 202 ARG B C 1
ATOM 3278 O O . ARG B 1 202 ? -8.234 -15.242 -10.352 1 94.25 202 ARG B O 1
ATOM 3285 N N . VAL B 1 203 ? -7.723 -16.953 -8.938 1 83.5 203 VAL B N 1
ATOM 3286 C CA . VAL B 1 203 ? -9.133 -17.203 -8.641 1 83.5 203 VAL B CA 1
ATOM 3287 C C . VAL B 1 203 ? -9.469 -16.672 -7.254 1 83.5 203 VAL B C 1
ATOM 3289 O O . VAL B 1 203 ? -8.648 -16.734 -6.336 1 83.5 203 VAL B O 1
ATOM 3292 N N . GLU B 1 204 ? -10.539 -15.906 -7.23 1 66.69 204 GLU B N 1
ATOM 3293 C CA . GLU B 1 204 ? -11 -15.398 -5.941 1 66.69 204 GLU B CA 1
ATOM 3294 C C . GLU B 1 204 ? -11.414 -16.531 -5.016 1 66.69 204 GLU B C 1
ATOM 3296 O O . GLU B 1 204 ? -12.172 -17.422 -5.414 1 66.69 204 GLU B O 1
ATOM 3301 N N . ARG B 1 205 ? -10.5 -17.078 -4.246 1 52.94 205 ARG B N 1
ATOM 3302 C CA . ARG B 1 205 ? -10.977 -18.094 -3.318 1 52.94 205 ARG B CA 1
ATOM 3303 C C . ARG B 1 205 ? -12.094 -17.547 -2.432 1 52.94 205 ARG B C 1
ATOM 3305 O O . ARG B 1 205 ? -12.008 -16.422 -1.939 1 52.94 205 ARG B O 1
ATOM 3312 N N . ARG B 1 206 ? -13.227 -17.984 -2.676 1 47.09 206 ARG B N 1
ATOM 3313 C CA . ARG B 1 206 ? -14.32 -17.703 -1.75 1 47.09 206 ARG B CA 1
ATOM 3314 C C . ARG B 1 206 ? -13.898 -17.969 -0.309 1 47.09 206 ARG B C 1
ATOM 3316 O O . ARG B 1 206 ? -13.07 -18.844 -0.053 1 47.09 206 ARG B O 1
ATOM 3323 N N . ARG B 1 207 ? -14.234 -17.156 0.529 1 44.75 207 ARG B N 1
ATOM 3324 C CA . ARG B 1 207 ? -14.273 -17.391 1.968 1 44.75 207 ARG B CA 1
ATOM 3325 C C . ARG B 1 207 ? -14.914 -18.734 2.283 1 44.75 207 ARG B C 1
ATOM 3327 O O . ARG B 1 207 ? -16.016 -19.047 1.795 1 44.75 207 ARG B O 1
ATOM 3334 N N . GLY B 1 208 ? -14.172 -19.891 2.664 1 43.22 208 GLY B N 1
ATOM 3335 C CA . GLY B 1 208 ? -14.656 -21.172 3.148 1 43.22 208 GLY B CA 1
ATOM 3336 C C . GLY B 1 208 ? -14.07 -22.359 2.398 1 43.22 208 GLY B C 1
ATOM 3337 O O . GLY B 1 208 ? -14.508 -23.5 2.582 1 43.22 208 GLY B O 1
ATOM 3338 N N . ASP B 1 209 ? -13.617 -22.141 1.285 1 41.66 209 ASP B N 1
ATOM 3339 C CA . ASP B 1 209 ? -13.102 -23.328 0.612 1 41.66 209 ASP B CA 1
ATOM 3340 C C . ASP B 1 209 ? -12.062 -24.047 1.47 1 41.66 209 ASP B C 1
ATOM 3342 O O . ASP B 1 209 ? -11.062 -23.438 1.873 1 41.66 209 ASP B O 1
ATOM 3346 N N . PRO B 1 210 ? -12.375 -25.094 2.031 1 39.47 210 PRO B N 1
ATOM 3347 C CA . PRO B 1 210 ? -11.57 -25.891 2.953 1 39.47 210 PRO B CA 1
ATOM 3348 C C . PRO B 1 210 ? -10.18 -26.203 2.408 1 39.47 210 PRO B C 1
ATOM 3350 O O . PRO B 1 210 ? -9.25 -26.469 3.182 1 39.47 210 PRO B O 1
ATOM 3353 N N . ASP B 1 211 ? -10.102 -26.5 1.072 1 36.81 211 ASP B N 1
ATOM 3354 C CA . ASP B 1 211 ? -8.82 -26.984 0.563 1 36.81 211 ASP B CA 1
ATOM 3355 C C . ASP B 1 211 ? -7.805 -25.844 0.47 1 36.81 211 ASP B C 1
ATOM 3357 O O . ASP B 1 211 ? -6.711 -26.031 -0.072 1 36.81 211 ASP B O 1
ATOM 3361 N N . ALA B 1 212 ? -8.188 -24.656 0.739 1 40.53 212 ALA B N 1
ATOM 3362 C CA . ALA B 1 212 ? -7.215 -23.578 0.89 1 40.53 212 ALA B CA 1
ATOM 3363 C C . ALA B 1 212 ? -6.234 -23.875 2.018 1 40.53 212 ALA B C 1
ATOM 3365 O O . ALA B 1 212 ? -6.621 -23.938 3.188 1 40.53 212 ALA B O 1
ATOM 3366 N N . GLU B 1 213 ? -5.293 -24.641 1.807 1 36.41 213 GLU B N 1
ATOM 3367 C CA . GLU B 1 213 ? -4.277 -24.922 2.816 1 36.41 213 GLU B CA 1
ATOM 3368 C C . GLU B 1 213 ? -3.887 -23.641 3.566 1 36.41 213 GLU B C 1
ATOM 3370 O O . GLU B 1 213 ? -3.541 -22.641 2.949 1 36.41 213 GLU B O 1
ATOM 3375 N N . PRO B 1 214 ? -4.523 -23.406 4.637 1 36.28 214 PRO B N 1
ATOM 3376 C CA . PRO B 1 214 ? -3.957 -22.297 5.402 1 36.28 214 PRO B CA 1
ATOM 3377 C C . PRO B 1 214 ? -2.432 -22.266 5.375 1 36.28 214 PRO B C 1
ATOM 3379 O O . PRO B 1 214 ? -1.797 -23.328 5.371 1 36.28 214 PRO B O 1
ATOM 3382 N N . GLU B 1 215 ? -1.877 -21.359 4.648 1 36.03 215 GLU B N 1
ATOM 3383 C CA . GLU B 1 215 ? -0.439 -21.297 4.895 1 36.03 215 GLU B CA 1
ATOM 3384 C C . GLU B 1 215 ? -0.127 -21.484 6.379 1 36.03 215 GLU B C 1
ATOM 3386 O O . GLU B 1 215 ? -0.503 -20.641 7.203 1 36.03 215 GLU B O 1
ATOM 3391 N N . GLY B 1 216 ? -0.266 -22.688 6.828 1 35.09 216 GLY B N 1
ATOM 3392 C CA . GLY B 1 216 ? -0.008 -23.078 8.203 1 35.09 216 GLY B CA 1
ATOM 3393 C C . GLY B 1 216 ? 1.243 -22.453 8.781 1 35.09 216 GLY B C 1
ATOM 3394 O O . GLY B 1 216 ? 2.176 -22.125 8.047 1 35.09 216 GLY B O 1
ATOM 3395 N N . PRO B 1 217 ? 1.091 -21.703 9.859 1 36.22 217 PRO B N 1
ATOM 3396 C CA . PRO B 1 217 ? 2.32 -21.297 10.547 1 36.22 217 PRO B CA 1
ATOM 3397 C C . PRO B 1 217 ? 3.352 -22.422 10.633 1 36.22 217 PRO B C 1
ATOM 3399 O O . PRO B 1 217 ? 2.988 -23.594 10.625 1 36.22 217 PRO B O 1
ATOM 3402 N N . PRO B 1 218 ? 4.551 -22.203 10.172 1 32.25 218 PRO B N 1
ATOM 3403 C CA . PRO B 1 218 ? 5.562 -23.266 10.258 1 32.25 218 PRO B CA 1
ATOM 3404 C C . PRO B 1 218 ? 5.566 -23.953 11.617 1 32.25 218 PRO B C 1
ATOM 3406 O O . PRO B 1 218 ? 5.215 -23.344 12.633 1 32.25 218 PRO B O 1
ATOM 3409 N N . SER B 1 219 ? 5.277 -25.25 11.578 1 33.81 219 SER B N 1
ATOM 3410 C CA . SER B 1 219 ? 5.344 -26.125 12.75 1 33.81 219 SER B CA 1
ATOM 3411 C C . SER B 1 219 ? 6.613 -25.859 13.555 1 33.81 219 SER B C 1
ATOM 3413 O O . SER B 1 219 ? 7.707 -25.781 12.992 1 33.81 219 SER B O 1
ATOM 3415 N N . PRO B 1 220 ? 6.426 -25.422 14.812 1 30.88 220 PRO B N 1
ATOM 3416 C CA . PRO B 1 220 ? 7.59 -25.25 15.688 1 30.88 220 PRO B CA 1
ATOM 3417 C C . PRO B 1 220 ? 8.523 -26.453 15.664 1 30.88 220 PRO B C 1
ATOM 3419 O O . PRO B 1 220 ? 8.07 -27.594 15.523 1 30.88 220 PRO B O 1
ATOM 3422 N N . ALA B 1 221 ? 9.805 -26.328 15.188 1 29.44 221 ALA B N 1
ATOM 3423 C CA . ALA B 1 221 ? 10.891 -27.297 15.336 1 29.44 221 ALA B CA 1
ATOM 3424 C C . ALA B 1 221 ? 10.93 -27.859 16.75 1 29.44 221 ALA B C 1
ATOM 3426 O O . ALA B 1 221 ? 10.922 -27.094 17.734 1 29.44 221 ALA B O 1
ATOM 3427 N N . SER B 1 222 ? 10.555 -29.219 16.969 1 24.81 222 SER B N 1
ATOM 3428 C CA . SER B 1 222 ? 10.953 -29.859 18.219 1 24.81 222 SER B CA 1
ATOM 3429 C C . SER B 1 222 ? 12.469 -29.828 18.391 1 24.81 222 SER B C 1
ATOM 3431 O O . SER B 1 222 ? 13.219 -30 17.438 1 24.81 222 SER B O 1
#

Secondary structure (DSSP, 8-state):
-PPPP-TTS-HHHHHHHHHHHHHHHHH-TTTGGGGGGGTTHHHHHHHHHHHHHHHHHHHHHHHHHHHHHHHHHHHHHHHHHHHHHHHS-TTSHHHHTT-SS-HHHHTTS-HHHHHHHHHHHHT--S-HHHHHHHHHHHHHHHHHHHHHHHHHHHHHHHHHHHHHHHHHHHHHHHHHHHHHHHHHHHHHHTT--TTTGGGGS-----TT-TTS----------/-PPPP-TTS-HHHHHHHHHHHHHHHHH-TTTGGGGGGGTTHHHHHHHHHHHHHHHHHHHHHHHHHHHHHHHHHHHHHHHHHHHHHHHS-TTSHHHHTT-SS-HHHHTTS-HHHHHHHHHHHHT--S-HHHHHHHHHHHHHHHHHHHHHHHHHHHHHHHHHHHHHHHHHHHHHHHHHHHHHHHHHHHHHHTT--TTTGGGGS-----TT-TTS----------

Organism: NCBI:txid927083

Solvent-accessible surface area (backbone atoms only — not comparable to full-atom values): 24269 Å² total; per-residue (Å²): 131,76,76,76,54,54,54,86,53,53,68,66,58,54,49,46,50,52,45,21,28,51,35,21,22,63,66,32,82,93,38,35,87,55,44,71,81,51,67,61,52,62,58,53,52,51,53,40,49,51,40,40,50,51,21,50,52,40,41,32,34,18,50,21,29,33,50,44,21,47,52,51,32,43,50,37,50,46,54,46,47,54,60,51,46,72,84,32,58,80,82,36,70,78,33,46,76,75,40,87,51,58,63,81,62,54,62,66,49,56,65,71,57,50,36,54,50,51,56,56,52,69,70,58,81,89,46,73,73,51,62,80,41,40,64,58,45,51,53,23,35,49,44,31,49,50,17,51,52,38,43,56,53,21,52,56,38,42,51,51,28,50,51,42,36,44,51,46,22,52,51,50,34,53,51,50,51,49,53,46,52,53,36,47,51,49,28,61,75,65,69,48,60,89,62,54,52,57,60,37,42,80,72,82,72,61,93,75,60,74,84,58,68,64,84,62,74,80,74,79,84,129,131,75,74,75,55,54,55,85,52,53,68,65,58,54,49,44,52,52,45,21,27,50,35,20,22,64,66,33,81,93,38,36,88,55,45,72,81,52,66,62,53,64,57,52,52,51,52,40,49,51,40,41,51,50,20,50,50,40,42,33,34,20,50,21,29,34,49,43,20,46,52,50,32,42,50,37,50,47,54,46,48,54,60,51,45,72,84,33,58,79,84,38,70,78,34,46,74,76,40,87,51,58,64,79,62,53,64,66,50,56,66,71,57,50,37,54,51,51,54,57,52,68,71,58,80,91,47,74,75,52,62,80,41,41,63,58,44,51,52,25,35,50,44,31,50,52,17,52,52,39,42,56,52,20,52,54,39,41,51,50,30,52,51,42,35,43,51,48,21,51,51,51,36,52,50,50,51,50,52,46,51,51,37,46,52,48,29,63,77,65,68,47,60,91,62,53,50,58,59,39,42,79,70,82,73,60,92,75,59,75,82,58,68,64,83,62,73,79,74,79,82,130

pLDDT: mean 91.52, std 16.41, range [24.62, 98.75]

=== Feature glossary ===
A reading guide for the features in this record.

Start from the sequence.

  · Sequence gives the chain of amino acids in standard one-letter code (A=alanine, C=cysteine, …, Y=tyrosine), read N→C. It is the only feature that is directly encoded by the gene; all structural features are derived from the folded form of this sequence.

Fold it, and you get atomic coordinates and the backbone conformation that goes with them.

  · Structure coordinates are given as an mmCIF _atom_site loop: one row per atom with element, residue name, chain id, sequence number, and x/y/z position in Å. Only the four main-chain atoms per residue are included here; side chains are omitted to keep the record compact.

  · Backbone dihedral angles. Every residue except chain termini has a φ (preceding-C → N → Cα → C) and a ψ (N → Cα → C → next-N). They are reported in degrees following the IUPAC sign convention. Secondary structure is essentially a statement about which (φ, ψ) basin each residue occupies.

  · Eight-state secondary structure (DSSP): H is the canonical α-helix, G the tighter 3₁₀-helix, I the wider π-helix; E/B are β-structure, T and S are turns and bends, and '-' is everything else. DSSP derives these from the pattern of main-chain N–H···O=C hydrogen bonds, not from the sequence.

  · SS3 is a coarse helix/strand/coil call (letters a/b/c) made by the P-SEA algorithm from inter-Cα distances and dihedrals. It is less detailed than DSSP but needs only Cα positions.

Summarize the fold with a handful of shape descriptors and a per-residue structural alphabet.

  · Radius of gyration (Rg) is the root-mean-square distance of Cα atoms from their centroid — a single number for overall size and compactness. A globular domain of N residues has Rg ≈ 2.2·N^0.38 Å; an extended or disordered chain has a much larger Rg. The Cα contact count is the number of residue pairs whose Cα atoms are within 8 Å and are more than four positions apart in sequence — a standard proxy for tertiary packing density. The bounding box is the smallest axis-aligned box enclosing all Cα atoms.

  · 3Di is Foldseek's structural alphabet. Each residue is assigned one of twenty discrete states based on how its Cα sits relative to its spatial (not sequential) neighbors. Aligning 3Di strings finds structural homologs roughly as well as full 3D superposition, but orders of magnitude faster.

  · Solvent-accessible surface area (SASA) is the area in Å² traced out by the centre of a 1.4 Å probe sphere (a water molecule) rolled over the protein's van der Waals surface (Shrake–Rupley / Lee–Richards construction). Buried residues have near-zero SASA; fully exposed residues can exceed 200 Å². The total SASA scales roughly with the number of surface residues.

Ask how reliable the model is.

  · For AlphaFold models, the B-factor field carries pLDDT — the model's own estimate of local accuracy on a 0–100 scale. Regions with pLDDT<50 should be treated as essentially unmodeled; they often correspond to intrinsically disordered segments.

  · For experimental (PDB) structures, the B-factor (temperature factor) quantifies the positional spread of each atom in the crystal — a combination of thermal vibration and static disorder — in units of Å². High B-factors mark flexible loops or poorly resolved regions; low B-factors mark the rigid, well-ordered core.

  · Predicted Aligned Error (PAE) is an AlphaFold confidence matrix: entry (i, j) is the expected error in the position of residue j, in ångströms, when the prediction is superimposed on the true structure at residue i. Low PAE within a block of residues means that block is internally rigid and well-predicted; high PAE between two blocks means their relative placement is uncertain even if each block individually is confident.

Place it in context: what it resembles, what it is annotated as, and how it looks.

  · Structural nearest neighbors (via Foldseek easy-search vs the PDB). Reported per hit: target PDB id, E-value, and alignment TM-score. A TM-score above ~0.5 is the conventional threshold for 'same fold'.

  · Functional annotations link the protein to curated databases. InterPro entries identify conserved domains and families by matching the sequence against member-database signatures (Pfam, PROSITE, CDD, …). Gene Ontology (GO) terms describe molecular function, biological process, and cellular component in a controlled vocabulary. CATH places the structure in a hierarchical fold classification (Class/Architecture/Topology/Homologous-superfamily). The organism is the source species.

  · The contact map is a binary N×N matrix image: pixel (i, j) is dark where Cα_i and Cα_j are within 8 Å and |i−j|>4. Because the |i−j|>4 filter removes local helical contacts, off-diagonal stripes parallel to the main diagonal indicate parallel β-sheets; stripes perpendicular to it indicate antiparallel β-sheets. The Ramachandran plot scatters every residue's (φ, ψ) pair against the sterically allowed regions. The PAE heatmap renders the predicted-aligned-error matrix.

  · Six rendered views show the 3D structure from the faces of a cube — i.e. along ±x, ±y, ±z. Rendering representation is drawn randomly per protein from cartoon (secondary-structure ribbons), sticks (backbone bonds), or molecular surface; coloring is either N→C rainbow (blue at the N-terminus through red at the C-terminus) or one color per chain.